Protein 4HNE (pdb70)

InterPro domains:
  IPR000403 Phosphatidylinositol 3-/4-kinase, catalytic domain [PF00454] (134-428)
  IPR000403 Phosphatidylinositol 3-/4-kinase, catalytic domain [PS50290] (124-453)
  IPR039756 Type II phosphatidylinositol 4-kinase Lsb6/PI4K2 [PTHR12865] (51-479)

Secondary structure (DSSP, 8-state):
-TTSHHHHHHHHHHHHHHHHHHHTHHHHHTT---TT-HHHHHHHHHHHHHHHTT---EE-SSS-TT-EEEE-TTS-EEEEEEEGGGSTT----S--HHHHH---S--S-TT-HHHHHHHHHHHHHHHT---S--EEEEEE--TTS---HHHHHHTTS-EEE---EEE-SPPEEEEEEEP--S-EEHHHHHHHHHHSPPPHHHHHHHHHHHHHHHHHHHHTT-S---SSSEEEEEE---EEEEEE---TT---SS--SSTTSS--GGGGSGGGGSPPPHHHHHHHHHHHTSHHHHHHHHHHHHHHHHTSTT--HHHHHHHHHHHHHHHHHHHHHHHTT--HHHHHHSPP-----/--TT-HHHHHHHHHHHHHHHHHHHHTTS-------TT-HHHHHHHHHHHHHHTTT-PPEESSSS--S-EEEE-TTS-EEEEEEEGGGSTT----HHHHTTTT---S--S-SS-HHHHHHHHHHHHHHHT---S--EEEEEE--TTS---HHHHHHT----PEEEEEEE---S-EEHHHHHHHHHHSPPPHHHHHHHHHHHHHHHHHHHHTT-S---SSSEEEEE----EEEEE----S---SS--SSTTSS--GGGGSGGGGSPPPHHHHHHHHHHHT-HHHHHHHHHHHHHHHTTSTT--HHHHHHHHHHHHHHHHHHHHHHHTT--HHHHHHSPP----

Sequence (694 aa):
PLGSPEFAAQAQALAAQAAAAAHAAQAHRERNEFPEDPEFEAVVRQAELAIERCIFPERIYQGSSGSYFVKDPQGRIIAVFKPKNEEPYGHLNPKWTKWLQKFGRDCLVLNQGYLSEAGASLVDQKLELNIVPRTKVVYLASETFNYSAIDRVKSRGKRLALRFNRIGLPPKVGSFQLFVEGYKDADYWLRRFEAEPLPENTNRQLLLQFERLVVLDYIIRNTDRGNDNWLIKYDCPPVIKVAAIDNGLAFPLKHPDSWRAYPFYWAWLPQAKVPFSQEIKDLILPKISDPNFVKDLEEDLYELFKKDPGFDRGQFHKQIAVMRGQILNLTQALKDNKSPLHLVQMPPVIVETGPLGSPEFAAQAQALAAQAAAAAHAAQAHRERNEFPEDPEFEAVVRQAELAIERCIFPERIYQGSSGSYFVKDPQGRIIAVFKPKNEEPYGHLNPKWTKWLQKFGRDCLVLNQGYLSEAGASLVDQKLELNIVPRTKVVYLASETFNYSAIDRVKSRGLPPKVGSFQLFVEGYKDADYWLRRFEAEPLPENTNRQLLLQFERLVVLDYIIRNTDRGNDNWLIKYDCPVIKVAAIDNGLAFPLKHPDSWRAYPFYWAWLPQAKVPFSQEIKDLILPKISDPNFVKDLEEDLYELFKKDPGFDRGQFHKQIAVMRGQILNLTQALKDNKSPLHLVQMPPVIVE

Organism: Homo sapiens (NCBI:txid9606)

Nearest PDB structures (foldseek):
  4hnd-assembly1_A  TM=1.002E+00  e=2.133E-64  Homo sapiens
  4hne-assembly1_B  TM=9.159E-01  e=1.475E-56  Homo sapiens
  4hnd-assembly1_B  TM=9.157E-01  e=4.788E-56  Homo sapiens
  4wtv-assembly2_B  TM=8.702E-01  e=4.959E-37  Homo sapiens
  4wtv-assembly1_A  TM=8.556E-01  e=1.291E-37  Homo sapiens

B-factor: mean 73.03, std 30.73, range [35.67, 232.45]

Structure (mmCIF, N/CA/C/O backbone):
data_4HNE
#
_entry.id   4HNE
#
_cell.length_a   191.824
_cell.length_b   191.824
_cell.length_c   157.543
_cell.angle_alpha   90.00
_cell.angle_beta   90.00
_cell.angle_gamma   90.00
#
_symmetry.space_group_name_H-M   'I 4 2 2'
#
loop_
_entity.id
_entity.type
_entity.pdbx_description
1 polymer 'Phosphatidylinositol 4-kinase type 2-alpha'
2 non-polymer "ADENOSINE-5'-DIPHOSPHATE"
3 water water
#
loop_
_atom_site.group_PDB
_atom_site.id
_atom_site.type_symbol
_atom_site.label_atom_id
_atom_site.label_alt_id
_atom_site.label_comp_id
_atom_site.label_asym_id
_atom_site.label_entity_id
_atom_site.label_seq_id
_atom_site.pdbx_PDB_ins_code
_atom_site.Cartn_x
_atom_site.Cartn_y
_atom_site.Cartn_z
_atom_site.occupancy
_atom_site.B_iso_or_equiv
_atom_site.auth_seq_id
_atom_site.auth_comp_id
_atom_site.auth_asym_id
_atom_site.auth_atom_id
_atom_site.pdbx_PDB_model_num
ATOM 1 N N . PRO A 1 2 ? -89.331 100.436 49.423 1.00 114.59 71 PRO A N 1
ATOM 2 C CA . PRO A 1 2 ? -89.404 101.528 48.466 1.00 111.22 71 PRO A CA 1
ATOM 3 C C . PRO A 1 2 ? -89.895 101.055 47.086 1.00 111.80 71 PRO A C 1
ATOM 4 O O . PRO A 1 2 ? -89.302 101.397 46.063 1.00 113.18 71 PRO A O 1
ATOM 8 N N . LEU A 1 3 ? -90.986 100.290 47.072 1.00 113.05 72 LEU A N 1
ATOM 9 C CA . LEU A 1 3 ? -91.516 99.655 45.851 1.00 110.31 72 LEU A CA 1
ATOM 10 C C . LEU A 1 3 ? -92.113 100.641 44.827 1.00 104.36 72 LEU A C 1
ATOM 11 O O . LEU A 1 3 ? -92.216 100.323 43.640 1.00 103.48 72 LEU A O 1
ATOM 16 N N . GLY A 1 4 ? -92.515 101.821 45.299 1.00 101.31 73 GLY A N 1
ATOM 17 C CA . GLY A 1 4 ? -93.023 102.903 44.450 1.00 97.05 73 GLY A CA 1
ATOM 18 C C . GLY A 1 4 ? -92.591 104.273 44.953 1.00 96.19 73 GLY A C 1
ATOM 19 O O . GLY A 1 4 ? -93.297 105.265 44.762 1.00 95.45 73 GLY A O 1
ATOM 20 N N . SER A 1 5 ? -91.415 104.316 45.582 1.00 96.92 74 SER A N 1
ATOM 21 C CA . SER A 1 5 ? -90.880 105.510 46.244 1.00 100.70 74 SER A CA 1
ATOM 22 C C . SER A 1 5 ? -90.011 106.388 45.320 1.00 104.32 74 SER A C 1
ATOM 23 O O . SER A 1 5 ? -89.669 105.970 44.210 1.00 102.71 74 SER A O 1
ATOM 26 N N . PRO A 1 6 ? -89.653 107.611 45.773 1.00 109.52 75 PRO A N 1
ATOM 27 C CA . PRO A 1 6 ? -88.650 108.375 45.025 1.00 112.91 75 PRO A CA 1
ATOM 28 C C . PRO A 1 6 ? -87.247 107.772 45.157 1.00 112.66 75 PRO A C 1
ATOM 29 O O . PRO A 1 6 ? -86.458 107.844 44.208 1.00 113.47 75 PRO A O 1
ATOM 33 N N . GLU A 1 7 ? -86.945 107.191 46.314 1.00 111.70 76 GLU A N 1
ATOM 34 C CA . GLU A 1 7 ? -85.643 106.574 46.539 1.00 111.07 76 GLU A CA 1
ATOM 35 C C . GLU A 1 7 ? -85.374 105.489 45.502 1.00 104.70 76 GLU A C 1
ATOM 36 O O . GLU A 1 7 ? -84.281 105.406 44.942 1.00 101.67 76 GLU A O 1
ATOM 42 N N . PHE A 1 8 ? -86.382 104.660 45.253 1.00 100.08 77 PHE A N 1
ATOM 43 C CA . PHE A 1 8 ? -86.279 103.585 44.270 1.00 97.40 77 PHE A CA 1
ATOM 44 C C . PHE A 1 8 ? -86.261 104.086 42.822 1.00 94.89 77 PHE A C 1
ATOM 45 O O . PHE A 1 8 ? -85.521 103.557 41.996 1.00 92.21 77 PHE A O 1
ATOM 53 N N . ALA A 1 9 ? -87.090 105.084 42.517 1.00 95.60 78 ALA A N 1
ATOM 54 C CA . ALA A 1 9 ? -87.111 105.708 41.189 1.00 96.01 78 ALA A CA 1
ATOM 55 C C . ALA A 1 9 ? -85.725 106.219 40.785 1.00 98.86 78 ALA A C 1
ATOM 56 O O . ALA A 1 9 ? -85.338 106.133 39.614 1.00 98.44 78 ALA A O 1
ATOM 58 N N . ALA A 1 10 ? -84.991 106.742 41.767 1.00 102.40 79 ALA A N 1
ATOM 59 C CA . ALA A 1 10 ? -83.620 107.204 41.569 1.00 105.67 79 ALA A CA 1
ATOM 60 C C . ALA A 1 10 ? -82.639 106.034 41.483 1.00 103.64 79 ALA A C 1
ATOM 61 O O . ALA A 1 10 ? -81.646 106.106 40.753 1.00 103.41 79 ALA A O 1
ATOM 63 N N . GLN A 1 11 ? -82.922 104.964 42.229 1.00 102.17 80 GLN A N 1
ATOM 64 C CA . GLN A 1 11 ? -82.146 103.719 42.149 1.00 102.42 80 GLN A CA 1
ATOM 65 C C . GLN A 1 11 ? -82.266 103.059 40.771 1.00 102.36 80 GLN A C 1
ATOM 66 O O . GLN A 1 11 ? -81.288 102.513 40.249 1.00 102.83 80 GLN A O 1
ATOM 72 N N . ALA A 1 12 ? -83.473 103.119 40.203 1.00 102.53 81 ALA A N 1
ATOM 73 C CA . ALA A 1 12 ? -83.780 102.570 38.880 1.00 99.04 81 ALA A CA 1
ATOM 74 C C . ALA A 1 12 ? -83.120 103.347 37.733 1.00 102.46 81 ALA A C 1
ATOM 75 O O . ALA A 1 12 ? -82.790 102.758 36.701 1.00 106.34 81 ALA A O 1
ATOM 77 N N . GLN A 1 13 ? -82.945 104.659 37.912 1.00 104.17 82 GLN A N 1
ATOM 78 C CA . GLN A 1 13 ? -82.243 105.504 36.935 1.00 102.29 82 GLN A CA 1
ATOM 79 C C . GLN A 1 13 ? -80.742 105.351 37.085 1.00 98.14 82 GLN A C 1
ATOM 80 O O . GLN A 1 13 ? -79.997 105.502 36.120 1.00 95.34 82 GLN A O 1
ATOM 86 N N . ALA A 1 14 ? -80.311 105.053 38.310 1.00 97.91 83 ALA A N 1
ATOM 87 C CA . ALA A 1 14 ? -78.917 104.735 38.603 1.00 98.35 83 ALA A CA 1
ATOM 88 C C . ALA A 1 14 ? -78.484 103.486 37.850 1.00 94.26 83 ALA A C 1
ATOM 89 O O . ALA A 1 14 ? -77.342 103.395 37.401 1.00 96.63 83 ALA A O 1
ATOM 91 N N . LEU A 1 15 ? -79.399 102.526 37.721 1.00 89.48 84 LEU A N 1
ATOM 92 C CA . LEU A 1 15 ? -79.142 101.325 36.936 1.00 85.70 84 LEU A CA 1
ATOM 93 C C . LEU A 1 15 ? -79.308 101.574 35.432 1.00 83.08 84 LEU A C 1
ATOM 94 O O . LEU A 1 15 ? -78.523 101.062 34.640 1.00 82.88 84 LEU A O 1
ATOM 99 N N . ALA A 1 16 ? -80.311 102.368 35.052 1.00 83.20 85 ALA A N 1
ATOM 100 C CA . ALA A 1 16 ? -80.633 102.635 33.637 1.00 85.73 85 ALA A CA 1
ATOM 101 C C . ALA A 1 16 ? -79.535 103.362 32.859 1.00 87.95 85 ALA A C 1
ATOM 102 O O . ALA A 1 16 ? -79.338 103.100 31.670 1.00 89.21 85 ALA A O 1
ATOM 104 N N . ALA A 1 17 ? -78.848 104.284 33.533 1.00 90.36 86 ALA A N 1
ATOM 105 C CA . ALA A 1 17 ? -77.744 105.044 32.941 1.00 94.30 86 ALA A CA 1
ATOM 106 C C . ALA A 1 17 ? -76.426 104.257 32.916 1.00 94.08 86 ALA A C 1
ATOM 107 O O . ALA A 1 17 ? -75.637 104.400 31.975 1.00 94.39 86 ALA A O 1
ATOM 109 N N . GLN A 1 18 ? -76.188 103.439 33.945 1.00 91.35 87 GLN A N 1
ATOM 110 C CA . GLN A 1 18 ? -74.991 102.596 33.991 1.00 91.29 87 GLN A CA 1
ATOM 111 C C . GLN A 1 18 ? -75.111 101.385 33.042 1.00 89.43 87 GLN A C 1
ATOM 112 O O . GLN A 1 18 ? -74.108 100.872 32.544 1.00 88.22 87 GLN A O 1
ATOM 118 N N . ALA A 1 19 ? -76.345 100.954 32.789 1.00 88.04 88 ALA A N 1
ATOM 119 C CA . ALA A 1 19 ? -76.620 99.889 31.834 1.00 86.69 88 ALA A CA 1
ATOM 120 C C . ALA A 1 19 ? -76.512 100.392 30.391 1.00 90.90 88 ALA A C 1
ATOM 121 O O . ALA A 1 19 ? -76.182 99.623 29.479 1.00 95.36 88 ALA A O 1
ATOM 123 N N . ALA A 1 20 ? -76.804 101.677 30.192 1.00 92.12 89 ALA A N 1
ATOM 124 C CA . ALA A 1 20 ? -76.689 102.314 28.879 1.00 94.29 89 ALA A CA 1
ATOM 125 C C . ALA A 1 20 ? -75.233 102.678 28.560 1.00 94.84 89 ALA A C 1
ATOM 126 O O . ALA A 1 20 ? -74.820 102.636 27.394 1.00 96.35 89 ALA A O 1
ATOM 128 N N . ALA A 1 21 ? -74.470 103.038 29.598 1.00 91.75 90 ALA A N 1
ATOM 129 C CA . ALA A 1 21 ? -73.021 103.246 29.485 1.00 88.92 90 ALA A CA 1
ATOM 130 C C . ALA A 1 21 ? -72.315 101.919 29.179 1.00 85.74 90 ALA A C 1
ATOM 131 O O . ALA A 1 21 ? -71.474 101.848 28.276 1.00 84.74 90 ALA A O 1
ATOM 133 N N . ALA A 1 22 ? -72.672 100.872 29.924 1.00 81.42 91 ALA A N 1
ATOM 134 C CA . ALA A 1 22 ? -72.144 99.532 29.679 1.00 78.88 91 ALA A CA 1
ATOM 135 C C . ALA A 1 22 ? -72.266 99.130 28.199 1.00 80.59 91 ALA A C 1
ATOM 136 O O . ALA A 1 22 ? -71.295 98.650 27.611 1.00 81.63 91 ALA A O 1
ATOM 138 N N . ALA A 1 23 ? -73.444 99.360 27.606 1.00 81.29 92 ALA A N 1
ATOM 139 C CA . ALA A 1 23 ? -73.730 99.007 26.205 1.00 81.86 92 ALA A CA 1
ATOM 140 C C . ALA A 1 23 ? -73.000 99.884 25.173 1.00 85.25 92 ALA A C 1
ATOM 141 O O . ALA A 1 23 ? -72.707 99.435 24.064 1.00 86.59 92 ALA A O 1
ATOM 143 N N . HIS A 1 24 ? -72.719 101.132 25.541 1.00 87.41 93 HIS A N 1
ATOM 144 C CA . HIS A 1 24 ? -71.924 102.042 24.711 1.00 90.86 93 HIS A CA 1
ATOM 145 C C . HIS A 1 24 ? -70.488 101.569 24.668 1.00 88.11 93 HIS A C 1
ATOM 146 O O . HIS A 1 24 ? -69.849 101.592 23.615 1.00 90.23 93 HIS A O 1
ATOM 153 N N . ALA A 1 25 ? -69.985 101.105 25.815 1.00 84.38 94 ALA A N 1
ATOM 154 C CA . ALA A 1 25 ? -68.576 100.728 25.981 1.00 82.03 94 ALA A CA 1
ATOM 155 C C . ALA A 1 25 ? -68.299 99.229 25.780 1.00 81.58 94 ALA A C 1
ATOM 156 O O . ALA A 1 25 ? -67.266 98.715 26.229 1.00 81.71 94 ALA A O 1
ATOM 158 N N . ALA A 1 26 ? -69.212 98.541 25.095 1.00 81.64 95 ALA A N 1
ATOM 159 C CA . ALA A 1 26 ? -69.099 97.099 24.877 1.00 79.59 95 ALA A CA 1
ATOM 160 C C . ALA A 1 26 ? -68.113 96.752 23.754 1.00 80.10 95 ALA A C 1
ATOM 161 O O . ALA A 1 26 ? -67.369 95.771 23.854 1.00 78.33 95 ALA A O 1
ATOM 163 N N . GLN A 1 27 ? -68.108 97.568 22.700 1.00 81.85 96 GLN A N 1
ATOM 164 C CA . GLN A 1 27 ? -67.190 97.391 21.576 1.00 83.58 96 GLN A CA 1
ATOM 165 C C . GLN A 1 27 ? -65.738 97.715 21.945 1.00 82.84 96 GLN A C 1
ATOM 166 O O . GLN A 1 27 ? -64.827 96.970 21.587 1.00 82.99 96 GLN A O 1
ATOM 172 N N . ALA A 1 28 ? -65.525 98.822 22.654 1.00 83.20 97 ALA A N 1
ATOM 173 C CA . ALA A 1 28 ? -64.183 99.203 23.089 1.00 82.48 97 ALA A CA 1
ATOM 174 C C . ALA A 1 28 ? -63.614 98.218 24.115 1.00 82.95 97 ALA A C 1
ATOM 175 O O . ALA A 1 28 ? -62.409 97.956 24.118 1.00 86.33 97 ALA A O 1
ATOM 177 N N . HIS A 1 29 ? -64.480 97.672 24.971 1.00 83.52 98 HIS A N 1
ATOM 178 C CA . HIS A 1 29 ? -64.073 96.672 25.961 1.00 83.61 98 HIS A CA 1
ATOM 179 C C . HIS A 1 29 ? -63.540 95.435 25.302 1.00 84.13 98 HIS A C 1
ATOM 180 O O . HIS A 1 29 ? -62.505 94.915 25.715 1.00 87.12 98 HIS A O 1
ATOM 187 N N . ARG A 1 30 ? -64.247 94.954 24.278 1.00 82.93 99 ARG A N 1
ATOM 188 C CA . ARG A 1 30 ? -63.828 93.780 23.506 1.00 82.64 99 ARG A CA 1
ATOM 189 C C . ARG A 1 30 ? -62.514 94.029 22.790 1.00 80.48 99 ARG A C 1
ATOM 190 O O . ARG A 1 30 ? -61.595 93.217 22.876 1.00 83.79 99 ARG A O 1
ATOM 198 N N . GLU A 1 31 ? -62.433 95.161 22.096 1.00 70.65 100 GLU A N 1
ATOM 199 C CA . GLU A 1 31 ? -61.281 95.490 21.259 1.00 70.45 100 GLU A CA 1
ATOM 200 C C . GLU A 1 31 ? -60.014 95.714 22.066 1.00 70.18 100 GLU A C 1
ATOM 201 O O . GLU A 1 31 ? -58.946 95.959 21.500 1.00 70.74 100 GLU A O 1
ATOM 207 N N . ARG A 1 32 ? -60.143 95.620 23.388 1.00 70.19 101 ARG A N 1
ATOM 208 C CA . ARG A 1 32 ? -59.020 95.765 24.308 1.00 68.79 101 ARG A CA 1
ATOM 209 C C . ARG A 1 32 ? -58.231 94.446 24.460 1.00 65.96 101 ARG A C 1
ATOM 210 O O . ARG A 1 32 ? -57.146 94.432 25.042 1.00 67.11 101 ARG A O 1
ATOM 218 N N . ASN A 1 33 ? -58.782 93.352 23.927 1.00 61.57 102 ASN A N 1
ATOM 219 C CA . ASN A 1 33 ? -58.098 92.057 23.841 1.00 58.32 102 ASN A CA 1
ATOM 220 C C . ASN A 1 33 ? -57.498 91.614 25.169 1.00 59.81 102 ASN A C 1
ATOM 221 O O . ASN A 1 33 ? -56.280 91.510 25.299 1.00 61.33 102 ASN A O 1
ATOM 226 N N . GLU A 1 34 ? -58.350 91.354 26.155 1.00 61.19 103 GLU A N 1
ATOM 227 C CA . GLU A 1 34 ? -57.886 90.970 27.488 1.00 62.37 103 GLU A CA 1
ATOM 228 C C . GLU A 1 34 ? -58.067 89.478 27.740 1.00 61.41 103 GLU A C 1
ATOM 229 O O . GLU A 1 34 ? -59.121 88.921 27.449 1.00 61.38 103 GLU A O 1
ATOM 235 N N . PHE A 1 35 ? -57.042 88.832 28.285 1.00 61.36 104 PHE A N 1
ATOM 236 C CA . PHE A 1 35 ? -57.108 87.396 28.547 1.00 62.47 104 PHE A CA 1
ATOM 237 C C . PHE A 1 35 ? -56.536 87.048 29.923 1.00 66.65 104 PHE A C 1
ATOM 238 O O . PHE A 1 35 ? -55.469 86.424 30.019 1.00 67.28 104 PHE A O 1
ATOM 246 N N . PRO A 1 36 ? -57.254 87.437 31.000 1.00 68.58 105 PRO A N 1
ATOM 247 C CA . PRO A 1 36 ? -56.830 87.121 32.364 1.00 70.42 105 PRO A CA 1
ATOM 248 C C . PRO A 1 36 ? -56.428 85.647 32.530 1.00 72.21 105 PRO A C 1
ATOM 249 O O . PRO A 1 36 ? -55.478 85.352 33.262 1.00 75.08 105 PRO A O 1
ATOM 253 N N . GLU A 1 37 ? -57.135 84.750 31.837 1.00 71.54 106 GLU A N 1
ATOM 254 C CA . GLU A 1 37 ? -56.866 83.306 31.876 1.00 72.19 106 GLU A CA 1
ATOM 255 C C . GLU A 1 37 ? -55.564 82.871 31.197 1.00 71.64 106 GLU A C 1
ATOM 256 O O . GLU A 1 37 ? -54.959 81.880 31.606 1.00 72.88 106 GLU A O 1
ATOM 262 N N . ASP A 1 38 ? -55.131 83.594 30.169 1.00 69.97 107 ASP A N 1
ATOM 263 C CA . ASP A 1 38 ? -53.898 83.230 29.472 1.00 68.68 107 ASP A CA 1
ATOM 264 C C . ASP A 1 38 ? -52.975 84.429 29.270 1.00 69.29 107 ASP A C 1
ATOM 265 O O . ASP A 1 38 ? -52.843 84.923 28.146 1.00 67.69 107 ASP A O 1
ATOM 270 N N . PRO A 1 39 ? -52.313 84.893 30.354 1.00 72.08 108 PRO A N 1
ATOM 271 C CA . PRO A 1 39 ? -51.465 86.093 30.268 1.00 71.73 108 PRO A CA 1
ATOM 272 C C . PRO A 1 39 ? -50.396 85.972 29.184 1.00 71.59 108 PRO A C 1
ATOM 273 O O . PRO A 1 39 ? -49.992 86.975 28.598 1.00 72.07 108 PRO A O 1
ATOM 277 N N . GLU A 1 40 ? -49.974 84.742 28.906 1.00 72.30 109 GLU A N 1
ATOM 278 C CA . GLU A 1 40 ? -48.928 84.488 27.933 1.00 71.55 109 GLU A CA 1
ATOM 279 C C . GLU A 1 40 ? -49.388 84.817 26.515 1.00 67.75 109 GLU A C 1
ATOM 280 O O . GLU A 1 40 ? -48.637 85.412 25.745 1.00 67.28 109 GLU A O 1
ATOM 286 N N . PHE A 1 41 ? -50.620 84.426 26.190 1.00 64.60 110 PHE A N 1
ATOM 287 C CA . PHE A 1 41 ? -51.254 84.746 24.909 1.00 60.74 110 PHE A CA 1
ATOM 288 C C . PHE A 1 41 ? -51.454 86.259 24.762 1.00 62.50 110 PHE A C 1
ATOM 289 O O . PHE A 1 41 ? -51.187 86.819 23.689 1.00 62.85 110 PHE A O 1
ATOM 297 N N . GLU A 1 42 ? -51.910 86.911 25.836 1.00 61.63 111 GLU A N 1
ATOM 298 C CA . GLU A 1 42 ? -52.155 88.353 25.822 1.00 61.61 111 GLU A CA 1
ATOM 299 C C . GLU A 1 42 ? -50.902 89.123 25.459 1.00 61.77 111 GLU A C 1
ATOM 300 O O . GLU A 1 42 ? -50.967 90.088 24.695 1.00 61.21 111 GLU A O 1
ATOM 306 N N . ALA A 1 43 ? -49.767 88.687 26.011 1.00 62.94 112 ALA A N 1
ATOM 307 C CA . ALA A 1 43 ? -48.467 89.323 25.765 1.00 61.46 112 ALA A CA 1
ATOM 308 C C . ALA A 1 43 ? -48.127 89.297 24.279 1.00 60.49 112 ALA A C 1
ATOM 309 O O . ALA A 1 43 ? -47.700 90.310 23.716 1.00 61.57 112 ALA A O 1
ATOM 311 N N . VAL A 1 44 ? -48.349 88.146 23.644 1.00 58.44 113 VAL A N 1
ATOM 312 C CA . VAL A 1 44 ? -48.127 88.010 22.210 1.00 56.63 113 VAL A CA 1
ATOM 313 C C . VAL A 1 44 ? -48.949 89.031 21.432 1.00 57.57 113 VAL A C 1
ATOM 314 O O . VAL A 1 44 ? -48.438 89.671 20.516 1.00 58.14 113 VAL A O 1
ATOM 318 N N . VAL A 1 45 ? -50.217 89.178 21.811 1.00 58.00 114 VAL A N 1
ATOM 319 C CA . VAL A 1 45 ? -51.114 90.144 21.186 1.00 57.81 114 VAL A CA 1
ATOM 320 C C . VAL A 1 45 ? -50.581 91.569 21.296 1.00 58.51 114 VAL A C 1
ATOM 321 O O . VAL A 1 45 ? -50.651 92.331 20.333 1.00 59.76 114 VAL A O 1
ATOM 325 N N . ARG A 1 46 ? -50.038 91.925 22.456 1.00 59.76 115 ARG A N 1
ATOM 326 C CA . ARG A 1 46 ? -49.467 93.266 22.649 1.00 61.14 115 ARG A CA 1
ATOM 327 C C . ARG A 1 46 ? -48.252 93.473 21.741 1.00 60.75 115 ARG A C 1
ATOM 328 O O . ARG A 1 46 ? -48.094 94.527 21.135 1.00 63.03 115 ARG A O 1
ATOM 336 N N . GLN A 1 47 ? -47.404 92.460 21.641 1.00 59.86 116 GLN A N 1
ATOM 337 C CA . GLN A 1 47 ? -46.300 92.491 20.698 1.00 62.21 116 GLN A CA 1
ATOM 338 C C . GLN A 1 47 ? -46.802 92.768 19.279 1.00 62.37 116 GLN A C 1
ATOM 339 O O . GLN A 1 47 ? -46.165 93.494 18.519 1.00 64.10 116 GLN A O 1
ATOM 345 N N . ALA A 1 48 ? -47.948 92.178 18.936 1.00 61.45 117 ALA A N 1
ATOM 346 C CA . ALA A 1 48 ? -48.567 92.341 17.625 1.00 59.35 117 ALA A CA 1
ATOM 347 C C . ALA A 1 48 ? -49.083 93.766 17.443 1.00 61.87 117 ALA A C 1
ATOM 348 O O . ALA A 1 48 ? -48.963 94.356 16.361 1.00 61.17 117 ALA A O 1
ATOM 350 N N . GLU A 1 49 ? -49.657 94.313 18.512 1.00 63.85 118 GLU A N 1
ATOM 351 C CA . GLU A 1 49 ? -50.181 95.668 18.499 1.00 65.20 118 GLU A CA 1
ATOM 352 C C . GLU A 1 49 ? -49.037 96.670 18.406 1.00 65.52 118 GLU A C 1
ATOM 353 O O . GLU A 1 49 ? -49.114 97.656 17.667 1.00 66.33 118 GLU A O 1
ATOM 359 N N . LEU A 1 50 ? -47.970 96.389 19.144 1.00 65.59 119 LEU A N 1
ATOM 360 C CA . LEU A 1 50 ? -46.798 97.238 19.167 1.00 68.43 119 LEU A CA 1
ATOM 361 C C . LEU A 1 50 ? -46.178 97.330 17.774 1.00 68.00 119 LEU A C 1
ATOM 362 O O . LEU A 1 50 ? -45.988 98.426 17.244 1.00 69.12 119 LEU A O 1
ATOM 367 N N . ALA A 1 51 ? -45.887 96.172 17.186 1.00 67.55 120 ALA A N 1
ATOM 368 C CA . ALA A 1 51 ? -45.339 96.072 15.829 1.00 67.22 120 ALA A CA 1
ATOM 369 C C . ALA A 1 51 ? -46.116 96.906 14.804 1.00 66.21 120 ALA A C 1
ATOM 370 O O . ALA A 1 51 ? -45.520 97.504 13.907 1.00 65.89 120 ALA A O 1
ATOM 372 N N . ILE A 1 52 ? -47.439 96.937 14.955 1.00 65.17 121 ILE A N 1
ATOM 373 C CA . ILE A 1 52 ? -48.325 97.650 14.044 1.00 65.29 121 ILE A CA 1
ATOM 374 C C . ILE A 1 52 ? -48.172 99.162 14.230 1.00 69.14 121 ILE A C 1
ATOM 375 O O . ILE A 1 52 ? -48.109 99.900 13.241 1.00 69.75 121 ILE A O 1
ATOM 380 N N . GLU A 1 53 ? -48.090 99.613 15.486 1.00 72.80 122 GLU A N 1
ATOM 381 C CA . GLU A 1 53 ? -47.804 101.028 15.792 1.00 75.37 122 GLU A CA 1
ATOM 382 C C . GLU A 1 53 ? -46.456 101.445 15.212 1.00 73.62 122 GLU A C 1
ATOM 383 O O . GLU A 1 53 ? -46.316 102.544 14.692 1.00 74.06 122 GLU A O 1
ATOM 389 N N . ARG A 1 54 ? -45.468 100.562 15.311 1.00 71.73 123 ARG A N 1
ATOM 390 C CA . ARG A 1 54 ? -44.154 100.810 14.733 1.00 72.41 123 ARG A CA 1
ATOM 391 C C . ARG A 1 54 ? -44.108 100.520 13.234 1.00 73.58 123 ARG A C 1
ATOM 392 O O . ARG A 1 54 ? -43.027 100.453 12.646 1.00 75.45 123 ARG A O 1
ATOM 400 N N . CYS A 1 55 ? -45.280 100.324 12.632 1.00 73.10 124 CYS A N 1
ATOM 401 C CA . CYS A 1 55 ? -45.413 100.134 11.184 1.00 73.64 124 CYS A CA 1
ATOM 402 C C . CYS A 1 55 ? -44.787 98.853 10.610 1.00 74.75 124 CYS A C 1
ATOM 403 O O . CYS A 1 55 ? -44.558 98.770 9.403 1.00 76.74 124 CYS A O 1
ATOM 406 N N . ILE A 1 56 ? -44.513 97.865 11.466 1.00 75.64 125 ILE A N 1
ATOM 407 C CA . ILE A 1 56 ? -44.230 96.498 10.998 1.00 74.49 125 ILE A CA 1
ATOM 408 C C . ILE A 1 56 ? -45.555 95.738 10.954 1.00 72.78 125 ILE A C 1
ATOM 409 O O . ILE A 1 56 ? -46.047 95.252 11.978 1.00 72.30 125 ILE A O 1
ATOM 414 N N . PHE A 1 57 ? -46.126 95.657 9.756 1.00 72.43 126 PHE A N 1
ATOM 415 C CA . PHE A 1 57 ? -47.472 95.128 9.564 1.00 72.13 126 PHE A CA 1
ATOM 416 C C . PHE A 1 57 ? -47.522 93.619 9.305 1.00 70.72 126 PHE A C 1
ATOM 417 O O . PHE A 1 57 ? -46.537 93.033 8.839 1.00 72.13 126 PHE A O 1
ATOM 425 N N . PRO A 1 58 ? -48.669 92.985 9.623 1.00 67.48 127 PRO A N 1
ATOM 426 C CA . PRO A 1 58 ? -48.946 91.629 9.172 1.00 65.10 127 PRO A CA 1
ATOM 427 C C . PRO A 1 58 ? -48.976 91.592 7.655 1.00 65.81 127 PRO A C 1
ATOM 428 O O . PRO A 1 58 ? -49.475 92.531 7.035 1.00 63.83 127 PRO A O 1
ATOM 432 N N . GLU A 1 59 ? -48.529 90.497 7.063 1.00 67.03 128 GLU A N 1
ATOM 433 C CA . GLU A 1 59 ? -48.516 90.377 5.623 1.00 69.77 128 GLU A CA 1
ATOM 434 C C . GLU A 1 59 ? -49.250 89.168 5.109 1.00 68.88 128 GLU A C 1
ATOM 435 O O . GLU A 1 59 ? -49.242 88.134 5.718 1.00 67.39 128 GLU A O 1
ATOM 441 N N . ARG A 1 60 ? -49.882 89.309 3.962 1.00 68.47 129 ARG A N 1
ATOM 442 C CA . ARG A 1 60 ? -50.750 88.284 3.462 1.00 70.98 129 ARG A CA 1
ATOM 443 C C . ARG A 1 60 ? -49.941 87.052 3.241 1.00 72.25 129 ARG A C 1
ATOM 444 O O . ARG A 1 60 ? -48.810 87.117 2.837 1.00 72.28 129 ARG A O 1
ATOM 452 N N . ILE A 1 61 ? -50.537 85.912 3.522 1.00 75.76 130 ILE A N 1
ATOM 453 C CA . ILE A 1 61 ? -49.875 84.667 3.302 1.00 80.27 130 ILE A CA 1
ATOM 454 C C . ILE A 1 61 ? -49.987 84.449 1.839 1.00 87.25 130 ILE A C 1
ATOM 455 O O . ILE A 1 61 ? -51.058 84.472 1.291 1.00 86.89 130 ILE A O 1
ATOM 460 N N . TYR A 1 62 ? -48.854 84.265 1.203 1.00 101.65 131 TYR A N 1
ATOM 461 C CA . TYR A 1 62 ? -48.798 84.370 -0.224 1.00 113.64 131 TYR A CA 1
ATOM 462 C C . TYR A 1 62 ? -49.565 83.346 -1.021 1.00 112.03 131 TYR A C 1
ATOM 463 O O . TYR A 1 62 ? -50.327 83.706 -1.901 1.00 110.66 131 TYR A O 1
ATOM 472 N N . GLN A 1 63 ? -49.414 82.076 -0.699 1.00 110.89 132 GLN A N 1
ATOM 473 C CA . GLN A 1 63 ? -50.045 81.070 -1.530 1.00 114.04 132 GLN A CA 1
ATOM 474 C C . GLN A 1 63 ? -51.248 80.509 -0.817 1.00 110.50 132 GLN A C 1
ATOM 475 O O . GLN A 1 63 ? -51.859 79.545 -1.242 1.00 108.12 132 GLN A O 1
ATOM 481 N N . GLY A 1 64 ? -51.576 81.146 0.287 1.00 108.29 133 GLY A N 1
ATOM 482 C CA . GLY A 1 64 ? -52.731 80.788 1.074 1.00 103.95 133 GLY A CA 1
ATOM 483 C C . GLY A 1 64 ? -53.961 81.452 0.522 1.00 101.61 133 GLY A C 1
ATOM 484 O O . GLY A 1 64 ? -53.920 82.072 -0.519 1.00 101.12 133 GLY A O 1
ATOM 485 N N . SER A 1 65 ? -55.068 81.290 1.219 1.00 98.65 134 SER A N 1
ATOM 486 C CA . SER A 1 65 ? -56.286 81.982 0.890 1.00 95.18 134 SER A CA 1
ATOM 487 C C . SER A 1 65 ? -56.068 83.448 1.176 1.00 95.17 134 SER A C 1
ATOM 488 O O . SER A 1 65 ? -55.184 83.817 1.934 1.00 95.87 134 SER A O 1
ATOM 491 N N . SER A 1 66 ? -56.840 84.284 0.510 1.00 87.41 135 SER A N 1
ATOM 492 C CA . SER A 1 66 ? -56.631 85.728 0.533 1.00 82.43 135 SER A CA 1
ATOM 493 C C . SER A 1 66 ? -56.815 86.399 1.905 1.00 77.85 135 SER A C 1
ATOM 494 O O . SER A 1 66 ? -56.337 87.521 2.101 1.00 80.63 135 SER A O 1
ATOM 497 N N . GLY A 1 67 ? -57.465 85.715 2.852 1.00 69.00 136 GLY A N 1
ATOM 498 C CA . GLY A 1 67 ? -57.843 86.339 4.125 1.00 61.75 136 GLY A CA 1
ATOM 499 C C . GLY A 1 67 ? -57.055 85.997 5.379 1.00 57.96 136 GLY A C 1
ATOM 500 O O . GLY A 1 67 ? -57.588 86.053 6.484 1.00 57.95 136 GLY A O 1
ATOM 501 N N . SER A 1 68 ? -55.786 85.653 5.221 1.00 57.25 137 SER A N 1
ATOM 502 C CA . SER A 1 68 ? -54.950 85.255 6.352 1.00 56.35 137 SER A CA 1
ATOM 503 C C . SER A 1 68 ? -53.589 85.936 6.301 1.00 55.17 137 SER A C 1
ATOM 504 O O . SER A 1 68 ? -53.035 86.144 5.229 1.00 55.66 137 SER A O 1
ATOM 507 N N . TYR A 1 69 ? -53.062 86.291 7.466 1.00 54.33 138 TYR A N 1
ATOM 508 C CA . TYR A 1 69 ? -51.879 87.137 7.544 1.00 53.95 138 TYR A CA 1
ATOM 509 C C . TYR A 1 69 ? -50.873 86.590 8.545 1.00 54.95 138 TYR A C 1
ATOM 510 O O . TYR A 1 69 ? -51.244 85.951 9.537 1.00 54.05 138 TYR A O 1
ATOM 519 N N . PHE A 1 70 ? -49.596 86.833 8.273 1.00 55.49 139 PHE A N 1
ATOM 520 C CA . PHE A 1 70 ? -48.569 86.552 9.244 1.00 55.34 139 PHE A CA 1
ATOM 521 C C . PHE A 1 70 ? -48.384 87.797 10.088 1.00 56.33 139 PHE A C 1
ATOM 522 O O . PHE A 1 70 ? -47.951 88.839 9.597 1.00 58.29 139 PHE A O 1
ATOM 530 N N . VAL A 1 71 ? -48.754 87.684 11.354 1.00 54.86 140 VAL A N 1
ATOM 531 C CA . VAL A 1 71 ? -48.541 88.735 12.315 1.00 55.53 140 VAL A CA 1
ATOM 532 C C . VAL A 1 71 ? -47.090 88.683 12.769 1.00 58.73 140 VAL A C 1
ATOM 533 O O . VAL A 1 71 ? -46.596 87.620 13.144 1.00 59.74 140 VAL A O 1
ATOM 537 N N . LYS A 1 72 ? -46.416 89.833 12.727 1.00 63.10 141 LYS A N 1
ATOM 538 C CA . LYS A 1 72 ? -45.011 89.936 13.124 1.00 65.49 141 LYS A CA 1
ATOM 539 C C . LYS A 1 72 ? -44.878 90.718 14.413 1.00 67.11 141 LYS A C 1
ATOM 540 O O . LYS A 1 72 ? -45.701 91.588 14.687 1.00 69.14 141 LYS A O 1
ATOM 546 N N . ASP A 1 73 ? -43.853 90.398 15.204 1.00 68.58 142 ASP A N 1
ATOM 547 C CA . ASP A 1 73 ? -43.498 91.202 16.377 1.00 71.42 142 ASP A CA 1
ATOM 548 C C . ASP A 1 73 ? -42.710 92.446 15.943 1.00 74.44 142 ASP A C 1
ATOM 549 O O . ASP A 1 73 ? -42.466 92.628 14.744 1.00 73.87 142 ASP A O 1
ATOM 554 N N . PRO A 1 74 ? -42.329 93.321 16.901 1.00 76.86 143 PRO A N 1
ATOM 555 C CA . PRO A 1 74 ? -41.578 94.518 16.499 1.00 77.87 143 PRO A CA 1
ATOM 556 C C . PRO A 1 74 ? -40.189 94.241 15.904 1.00 78.07 143 PRO A C 1
ATOM 557 O O . PRO A 1 74 ? -39.575 95.150 15.354 1.00 79.96 143 PRO A O 1
ATOM 561 N N . GLN A 1 75 ? -39.713 93.002 15.994 1.00 76.66 144 GLN A N 1
ATOM 562 C CA . GLN A 1 75 ? -38.399 92.645 15.456 1.00 77.82 144 GLN A CA 1
ATOM 563 C C . GLN A 1 75 ? -38.472 92.022 14.059 1.00 75.85 144 GLN A C 1
ATOM 564 O O . GLN A 1 75 ? -37.449 91.824 13.406 1.00 74.71 144 GLN A O 1
ATOM 570 N N . GLY A 1 76 ? -39.683 91.719 13.603 1.00 75.16 145 GLY A N 1
ATOM 571 C CA . GLY A 1 76 ? -39.883 91.137 12.279 1.00 73.62 145 GLY A CA 1
ATOM 572 C C . GLY A 1 76 ? -40.091 89.631 12.253 1.00 73.47 145 GLY A C 1
ATOM 573 O O . GLY A 1 76 ? -40.369 89.069 11.192 1.00 74.39 145 GLY A O 1
ATOM 574 N N . ARG A 1 77 ? -39.950 88.971 13.405 1.00 72.85 146 ARG A N 1
ATOM 575 C CA . ARG A 1 77 ? -40.242 87.535 13.514 1.00 73.82 146 ARG A CA 1
ATOM 576 C C . ARG A 1 77 ? -41.752 87.298 13.417 1.00 73.38 146 ARG A C 1
ATOM 577 O O . ARG A 1 77 ? -42.546 88.114 13.907 1.00 75.30 146 ARG A O 1
ATOM 585 N N . ILE A 1 78 ? -42.156 86.194 12.788 1.00 67.23 147 ILE A N 1
ATOM 586 C CA . ILE A 1 78 ? -43.571 85.835 12.758 1.00 60.30 147 ILE A CA 1
ATOM 587 C C . ILE A 1 78 ? -43.985 85.284 14.121 1.00 58.35 147 ILE A C 1
ATOM 588 O O . ILE A 1 78 ? -43.267 84.481 14.715 1.00 58.33 147 ILE A O 1
ATOM 593 N N . ILE A 1 79 ? -45.130 85.741 14.620 1.00 55.97 148 ILE A N 1
ATOM 594 C CA . ILE A 1 79 ? -45.598 85.370 15.962 1.00 54.20 148 ILE A CA 1
ATOM 595 C C . ILE A 1 79 ? -47.027 84.833 15.988 1.00 52.89 148 ILE A C 1
ATOM 596 O O . ILE A 1 79 ? -47.451 84.245 16.989 1.00 53.51 148 ILE A O 1
ATOM 601 N N . ALA A 1 80 ? -47.762 85.023 14.894 1.00 51.38 149 ALA A N 1
ATOM 602 C CA . ALA A 1 80 ? -49.150 84.557 14.816 1.00 50.26 149 ALA A CA 1
ATOM 603 C C . ALA A 1 80 ? -49.714 84.485 13.389 1.00 50.31 149 ALA A C 1
ATOM 604 O O . ALA A 1 80 ? -49.207 85.135 12.466 1.00 50.89 149 ALA A O 1
ATOM 606 N N . VAL A 1 81 ? -50.763 83.686 13.217 1.00 47.91 150 VAL A N 1
ATOM 607 C CA . VAL A 1 81 ? -51.564 83.761 12.017 1.00 47.56 150 VAL A CA 1
ATOM 608 C C . VAL A 1 81 ? -52.907 84.362 12.401 1.00 48.27 150 VAL A C 1
ATOM 609 O O . VAL A 1 81 ? -53.559 83.886 13.338 1.00 49.56 150 VAL A O 1
ATOM 613 N N . PHE A 1 82 ? -53.296 85.418 11.680 1.00 47.97 151 PHE A N 1
ATOM 614 C CA . PHE A 1 82 ? -54.554 86.118 11.902 1.00 46.16 151 PHE A CA 1
ATOM 615 C C . PHE A 1 82 ? -55.447 85.988 10.666 1.00 45.13 151 PHE A C 1
ATOM 616 O O . PHE A 1 82 ? -54.991 86.200 9.545 1.00 44.80 151 PHE A O 1
ATOM 624 N N . LYS A 1 83 ? -56.708 85.612 10.894 1.00 43.88 152 LYS A N 1
ATOM 625 C CA . LYS A 1 83 ? -57.727 85.456 9.852 1.00 43.09 152 LYS A CA 1
ATOM 626 C C . LYS A 1 83 ? -58.991 86.245 10.221 1.00 43.69 152 LYS A C 1
ATOM 627 O O . LYS A 1 83 ? -59.794 85.770 11.035 1.00 43.69 152 LYS A O 1
ATOM 633 N N . PRO A 1 84 ? -59.167 87.456 9.641 1.00 43.96 153 PRO A N 1
ATOM 634 C CA . PRO A 1 84 ? -60.340 88.302 9.883 1.00 43.69 153 PRO A CA 1
ATOM 635 C C . PRO A 1 84 ? -61.631 87.637 9.443 1.00 43.64 153 PRO A C 1
ATOM 636 O O . PRO A 1 84 ? -61.676 87.040 8.367 1.00 45.33 153 PRO A O 1
ATOM 640 N N . LYS A 1 85 ? -62.667 87.749 10.267 1.00 43.30 154 LYS A N 1
ATOM 641 C CA . LYS A 1 85 ? -63.992 87.240 9.938 1.00 43.29 154 LYS A CA 1
ATOM 642 C C . LYS A 1 85 ? -64.460 87.723 8.573 1.00 45.02 154 LYS A C 1
ATOM 643 O O . LYS A 1 85 ? -64.826 86.916 7.722 1.00 45.85 154 LYS A O 1
ATOM 649 N N . ASN A 1 86 ? -64.429 89.037 8.360 1.00 47.15 155 ASN A N 1
ATOM 650 C CA . ASN A 1 86 ? -65.041 89.633 7.168 1.00 48.15 155 ASN A CA 1
ATOM 651 C C . ASN A 1 86 ? -64.281 89.420 5.859 1.00 49.15 155 ASN A C 1
ATOM 652 O O . ASN A 1 86 ? -64.767 89.827 4.794 1.00 50.12 155 ASN A O 1
ATOM 657 N N . GLU A 1 87 ? -63.107 88.785 5.941 1.00 49.17 156 GLU A N 1
ATOM 658 C CA . GLU A 1 87 ? -62.312 88.439 4.753 1.00 50.06 156 GLU A CA 1
ATOM 659 C C . GLU A 1 87 ? -62.437 86.960 4.402 1.00 51.59 156 GLU A C 1
ATOM 660 O O . GLU A 1 87 ? -61.773 86.479 3.483 1.00 54.00 156 GLU A O 1
ATOM 666 N N . GLU A 1 88 ? -63.279 86.241 5.139 1.00 51.87 157 GLU A N 1
ATOM 667 C CA . GLU A 1 88 ? -63.668 84.878 4.774 1.00 53.37 157 GLU A CA 1
ATOM 668 C C . GLU A 1 88 ? -64.503 84.893 3.487 1.00 56.88 157 GLU A C 1
ATOM 669 O O . GLU A 1 88 ? -65.129 85.903 3.170 1.00 57.66 157 GLU A O 1
ATOM 675 N N . PRO A 1 89 ? -64.516 83.774 2.741 1.00 60.76 158 PRO A N 1
ATOM 676 C CA . PRO A 1 89 ? -65.267 83.646 1.497 1.00 64.83 158 PRO A CA 1
ATOM 677 C C . PRO A 1 89 ? -66.657 84.288 1.526 1.00 71.46 158 PRO A C 1
ATOM 678 O O . PRO A 1 89 ? -66.977 85.089 0.640 1.00 77.79 158 PRO A O 1
ATOM 682 N N . TYR A 1 90 ? -67.469 83.950 2.528 1.00 72.71 159 TYR A N 1
ATOM 683 C CA . TYR A 1 90 ? -68.858 84.410 2.566 1.00 76.37 159 TYR A CA 1
ATOM 684 C C . TYR A 1 90 ? -69.042 85.498 3.622 1.00 79.21 159 TYR A C 1
ATOM 685 O O . TYR A 1 90 ? -70.106 85.642 4.236 1.00 74.93 159 TYR A O 1
ATOM 694 N N . GLY A 1 91 ? -67.979 86.286 3.786 1.00 84.73 160 GLY A N 1
ATOM 695 C CA . GLY A 1 91 ? -67.916 87.370 4.764 1.00 91.11 160 GLY A CA 1
ATOM 696 C C . GLY A 1 91 ? -68.736 88.598 4.414 1.00 96.84 160 GLY A C 1
ATOM 697 O O . GLY A 1 91 ? -68.732 89.580 5.156 1.00 99.05 160 GLY A O 1
ATOM 698 N N . HIS A 1 92 ? -69.416 88.549 3.271 1.00 101.16 161 HIS A N 1
ATOM 699 C CA . HIS A 1 92 ? -70.461 89.514 2.934 1.00 108.49 161 HIS A CA 1
ATOM 700 C C . HIS A 1 92 ? -71.802 88.975 3.386 1.00 114.60 161 HIS A C 1
ATOM 701 O O . HIS A 1 92 ? -71.858 88.104 4.260 1.00 115.93 161 HIS A O 1
ATOM 708 N N . LEU A 1 93 ? -72.890 89.474 2.802 1.00 120.36 162 LEU A N 1
ATOM 709 C CA . LEU A 1 93 ? -74.260 89.125 3.227 1.00 129.00 162 LEU A CA 1
ATOM 710 C C . LEU A 1 93 ? -74.455 89.080 4.759 1.00 135.56 162 LEU A C 1
ATOM 711 O O . LEU A 1 93 ? -74.966 88.099 5.316 1.00 132.78 162 LEU A O 1
ATOM 716 N N . ASN A 1 94 ? -74.050 90.168 5.416 1.00 143.55 163 ASN A N 1
ATOM 717 C CA . ASN A 1 94 ? -74.127 90.299 6.874 1.00 147.54 163 ASN A CA 1
ATOM 718 C C . ASN A 1 94 ? -75.555 90.458 7.430 1.00 155.28 163 ASN A C 1
ATOM 719 O O . ASN A 1 94 ? -75.896 89.789 8.414 1.00 156.38 163 ASN A O 1
ATOM 724 N N . PRO A 1 95 ? -76.388 91.344 6.825 1.00 161.39 164 PRO A N 1
ATOM 725 C CA . PRO A 1 95 ? -77.787 91.386 7.268 1.00 162.73 164 PRO A CA 1
ATOM 726 C C . PRO A 1 95 ? -78.422 89.989 7.239 1.00 163.91 164 PRO A C 1
ATOM 727 O O . PRO A 1 95 ? -78.690 89.451 6.160 1.00 167.09 164 PRO A O 1
ATOM 731 N N . LYS A 1 96 ? -78.698 89.470 8.427 1.00 159.72 165 LYS A N 1
ATOM 732 C CA . LYS A 1 96 ? -79.045 88.094 8.477 1.00 157.16 165 LYS A CA 1
ATOM 733 C C . LYS A 1 96 ? -80.155 88.068 7.472 1.00 159.98 165 LYS A C 1
ATOM 734 O O . LYS A 1 96 ? -81.161 88.769 7.576 1.00 155.40 165 LYS A O 1
ATOM 740 N N . TRP A 1 97 ? -79.934 87.216 6.495 1.00 168.45 166 TRP A N 1
ATOM 741 C CA . TRP A 1 97 ? -80.922 86.838 5.491 1.00 174.89 166 TRP A CA 1
ATOM 742 C C . TRP A 1 97 ? -81.330 85.400 5.671 1.00 177.02 166 TRP A C 1
ATOM 743 O O . TRP A 1 97 ? -82.320 84.952 5.089 1.00 179.05 166 TRP A O 1
ATOM 754 N N . THR A 1 98 ? -80.579 84.673 6.500 1.00 179.30 167 THR A N 1
ATOM 755 C CA . THR A 1 98 ? -80.706 83.213 6.645 1.00 180.90 167 THR A CA 1
ATOM 756 C C . THR A 1 98 ? -82.104 82.715 7.039 1.00 181.80 167 THR A C 1
ATOM 757 O O . THR A 1 98 ? -82.531 81.651 6.585 1.00 181.56 167 THR A O 1
ATOM 761 N N . LYS A 1 99 ? -82.800 83.476 7.882 1.00 181.92 168 LYS A N 1
ATOM 762 C CA . LYS A 1 99 ? -84.139 83.095 8.352 1.00 180.87 168 LYS A CA 1
ATOM 763 C C . LYS A 1 99 ? -85.232 83.295 7.296 1.00 187.15 168 LYS A C 1
ATOM 764 O O . LYS A 1 99 ? -86.245 82.592 7.310 1.00 192.66 168 LYS A O 1
ATOM 770 N N . TRP A 1 100 ? -85.019 84.250 6.392 1.00 187.15 169 TRP A N 1
ATOM 771 C CA . TRP A 1 100 ? -85.924 84.503 5.264 1.00 188.46 169 TRP A CA 1
ATOM 772 C C . TRP A 1 100 ? -85.763 83.444 4.201 1.00 189.04 169 TRP A C 1
ATOM 773 O O . TRP A 1 100 ? -86.666 83.212 3.391 1.00 189.04 169 TRP A O 1
ATOM 784 N N . LEU A 1 101 ? -84.606 82.785 4.217 1.00 187.32 170 LEU A N 1
ATOM 785 C CA . LEU A 1 101 ? -84.232 81.765 3.236 1.00 183.38 170 LEU A CA 1
ATOM 786 C C . LEU A 1 101 ? -84.975 80.432 3.412 1.00 180.11 170 LEU A C 1
ATOM 787 O O . LEU A 1 101 ? -85.334 79.785 2.425 1.00 180.93 170 LEU A O 1
ATOM 792 N N . GLN A 1 102 ? -85.198 80.029 4.662 1.00 171.98 171 GLN A N 1
ATOM 793 C CA . GLN A 1 102 ? -85.886 78.768 4.960 1.00 167.07 171 GLN A CA 1
ATOM 794 C C . GLN A 1 102 ? -87.334 78.962 5.414 1.00 163.27 171 GLN A C 1
ATOM 795 O O . GLN A 1 102 ? -88.075 77.990 5.574 1.00 162.54 171 GLN A O 1
ATOM 801 N N . LYS A 1 103 ? -87.729 80.219 5.608 1.00 158.94 172 LYS A N 1
ATOM 802 C CA . LYS A 1 103 ? -89.085 80.561 6.035 1.00 155.37 172 LYS A CA 1
ATOM 803 C C . LYS A 1 103 ? -89.701 81.628 5.131 1.00 154.00 172 LYS A C 1
ATOM 804 O O . LYS A 1 103 ? -89.863 81.422 3.927 1.00 150.16 172 LYS A O 1
ATOM 810 N N . PHE A 1 110 ? -84.027 74.603 2.368 1.00 145.47 179 PHE A N 1
ATOM 811 C CA . PHE A 1 110 ? -82.567 74.663 2.362 1.00 140.75 179 PHE A CA 1
ATOM 812 C C . PHE A 1 110 ? -81.942 73.938 3.552 1.00 132.68 179 PHE A C 1
ATOM 813 O O . PHE A 1 110 ? -82.510 73.946 4.643 1.00 133.35 179 PHE A O 1
ATOM 821 N N . GLY A 1 111 ? -80.779 73.314 3.355 1.00 125.54 180 GLY A N 1
ATOM 822 C CA . GLY A 1 111 ? -80.065 73.268 2.070 1.00 117.76 180 GLY A CA 1
ATOM 823 C C . GLY A 1 111 ? -78.944 72.239 2.092 1.00 111.53 180 GLY A C 1
ATOM 824 O O . GLY A 1 111 ? -78.743 71.552 3.099 1.00 109.54 180 GLY A O 1
ATOM 825 N N . ARG A 1 112 ? -78.205 72.131 0.990 1.00 104.71 181 ARG A N 1
ATOM 826 C CA . ARG A 1 112 ? -77.141 71.124 0.883 1.00 99.29 181 ARG A CA 1
ATOM 827 C C . ARG A 1 112 ? -75.909 71.456 1.745 1.00 96.54 181 ARG A C 1
ATOM 828 O O . ARG A 1 112 ? -75.224 70.554 2.237 1.00 97.28 181 ARG A O 1
ATOM 836 N N . ASP A 1 113 ? -75.650 72.750 1.930 1.00 93.65 182 ASP A N 1
ATOM 837 C CA . ASP A 1 113 ? -74.511 73.245 2.706 1.00 87.21 182 ASP A CA 1
ATOM 838 C C . ASP A 1 113 ? -74.630 72.852 4.183 1.00 81.27 182 ASP A C 1
ATOM 839 O O . ASP A 1 113 ? -75.707 72.949 4.764 1.00 82.76 182 ASP A O 1
ATOM 844 N N . CYS A 1 114 ? -73.530 72.404 4.786 1.00 74.93 183 CYS A N 1
ATOM 845 C CA . CYS A 1 114 ? -73.567 71.890 6.167 1.00 68.84 183 CYS A CA 1
ATOM 846 C C . CYS A 1 114 ? -72.699 72.659 7.184 1.00 62.79 183 CYS A C 1
ATOM 847 O O . CYS A 1 114 ? -72.547 72.242 8.334 1.00 59.78 183 CYS A O 1
ATOM 850 N N . LEU A 1 115 ? -72.149 73.789 6.755 1.00 58.79 184 LEU A N 1
ATOM 851 C CA . LEU A 1 115 ? -71.453 74.709 7.651 1.00 56.40 184 LEU A CA 1
ATOM 852 C C . LEU A 1 115 ? -72.202 76.029 7.750 1.00 56.02 184 LEU A C 1
ATOM 853 O O . LEU A 1 115 ? -72.759 76.493 6.758 1.00 58.21 184 LEU A O 1
ATOM 858 N N . VAL A 1 116 ? -72.196 76.643 8.933 1.00 53.75 185 VAL A N 1
ATOM 859 C CA . VAL A 1 116 ? -72.762 77.978 9.100 1.00 52.27 185 VAL A CA 1
ATOM 860 C C . VAL A 1 116 ? -71.982 78.957 8.229 1.00 53.17 185 VAL A C 1
ATOM 861 O O . VAL A 1 116 ? -70.809 78.727 7.942 1.00 51.91 185 VAL A O 1
ATOM 865 N N . LEU A 1 117 ? -72.625 80.044 7.812 1.00 56.78 186 LEU A N 1
ATOM 866 C CA . LEU A 1 117 ? -72.089 80.869 6.723 1.00 60.17 186 LEU A CA 1
ATOM 867 C C . LEU A 1 117 ? -70.751 81.579 6.971 1.00 59.93 186 LEU A C 1
ATOM 868 O O . LEU A 1 117 ? -69.830 81.498 6.139 1.00 60.83 186 LEU A O 1
ATOM 873 N N . ASN A 1 118 ? -70.643 82.285 8.092 1.00 56.23 187 ASN A N 1
ATOM 874 C CA . ASN A 1 118 ? -69.507 83.177 8.287 1.00 53.02 187 ASN A CA 1
ATOM 875 C C . ASN A 1 118 ? -68.990 83.067 9.721 1.00 51.92 187 ASN A C 1
ATOM 876 O O . ASN A 1 118 ? -69.073 84.019 10.507 1.00 52.75 187 ASN A O 1
ATOM 881 N N . GLN A 1 119 ? -68.496 81.882 10.076 1.00 47.98 188 GLN A N 1
ATOM 882 C CA . GLN A 1 119 ? -67.995 81.653 11.432 1.00 45.28 188 GLN A CA 1
ATOM 883 C C . GLN A 1 119 ? -66.680 80.849 11.432 1.00 44.31 188 GLN A C 1
ATOM 884 O O . GLN A 1 119 ? -66.397 80.080 12.363 1.00 42.94 188 GLN A O 1
ATOM 890 N N . GLY A 1 120 ? -65.875 81.058 10.385 1.00 42.58 189 GLY A N 1
ATOM 891 C CA . GLY A 1 120 ? -64.596 80.385 10.241 1.00 41.73 189 GLY A CA 1
ATOM 892 C C . GLY A 1 120 ? -63.717 80.632 11.449 1.00 41.84 189 GLY A C 1
ATOM 893 O O . GLY A 1 120 ? -63.217 79.681 12.079 1.00 41.96 189 GLY A O 1
ATOM 894 N N . TYR A 1 121 ? -63.545 81.907 11.785 1.00 40.45 190 TYR A N 1
ATOM 895 C CA . TYR A 1 121 ? -62.730 82.274 12.922 1.00 40.37 190 TYR A CA 1
ATOM 896 C C . TYR A 1 121 ? -63.256 81.602 14.189 1.00 40.53 190 TYR A C 1
ATOM 897 O O . TYR A 1 121 ? -62.470 81.170 15.036 1.00 40.66 190 TYR A O 1
ATOM 906 N N . LEU A 1 122 ? -64.572 81.466 14.311 1.00 40.99 191 LEU A N 1
ATOM 907 C CA . LEU A 1 122 ? -65.115 80.757 15.468 1.00 42.31 191 LEU A CA 1
ATOM 908 C C . LEU A 1 122 ? -64.758 79.264 15.495 1.00 43.37 191 LEU A C 1
ATOM 909 O O . L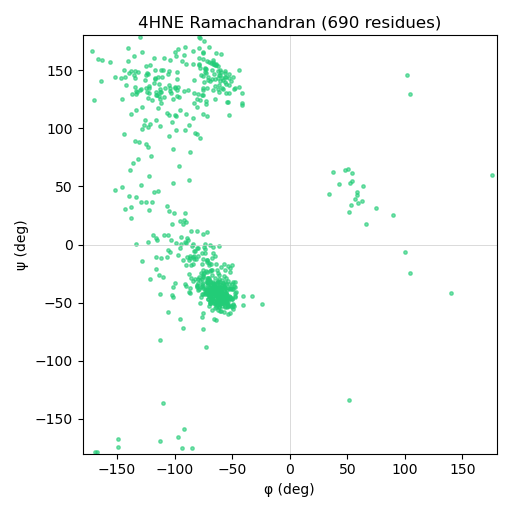EU A 1 122 ? -64.436 78.745 16.563 1.00 44.43 191 LEU A O 1
ATOM 914 N N . SER A 1 123 ? -64.785 78.593 14.332 1.00 41.97 192 SER A N 1
ATOM 915 C CA . SER A 1 123 ? -64.375 77.192 14.203 1.00 40.64 192 SER A CA 1
ATOM 916 C C . SER A 1 123 ? -62.924 77.068 14.618 1.00 41.52 192 SER A C 1
ATOM 917 O O . SER A 1 123 ? -62.516 76.153 15.355 1.00 40.92 192 SER A O 1
ATOM 920 N N . GLU A 1 124 ? -62.149 78.010 14.110 1.00 42.74 193 GLU A N 1
ATOM 921 C CA . GLU A 1 124 ? -60.734 78.080 14.346 1.00 43.99 193 GLU A CA 1
ATOM 922 C C . GLU A 1 124 ? -60.475 78.217 15.854 1.00 44.31 193 GLU A C 1
ATOM 923 O O . GLU A 1 124 ? -59.618 77.518 16.409 1.00 43.22 193 GLU A O 1
ATOM 929 N N . ALA A 1 125 ? -61.238 79.096 16.513 1.00 43.93 194 ALA A N 1
ATOM 930 C CA . ALA A 1 125 ? -61.096 79.314 17.958 1.00 44.13 194 ALA A CA 1
ATOM 931 C C . ALA A 1 125 ? -61.671 78.164 18.772 1.00 44.34 194 ALA A C 1
ATOM 932 O O . ALA A 1 125 ? -61.076 77.768 19.780 1.00 46.74 194 ALA A O 1
ATOM 934 N N . GLY A 1 126 ? -62.816 77.634 18.331 1.00 42.21 195 GLY A N 1
ATOM 935 C CA . GLY A 1 126 ? -63.434 76.444 18.933 1.00 41.30 195 GLY A CA 1
ATOM 936 C C . GLY A 1 126 ? -62.532 75.215 18.960 1.00 41.26 195 GLY A C 1
ATOM 937 O O . GLY A 1 126 ? -62.466 74.503 19.966 1.00 41.47 195 GLY A O 1
ATOM 938 N N . ALA A 1 127 ? -61.839 74.954 17.854 1.00 40.47 196 ALA A N 1
ATOM 939 C CA . ALA A 1 127 ? -60.853 73.879 17.824 1.00 41.16 196 ALA A CA 1
ATOM 940 C C . ALA A 1 127 ? -59.889 73.967 19.025 1.00 41.39 196 ALA A C 1
ATOM 941 O O . ALA A 1 127 ? -59.762 73.021 19.801 1.00 42.07 196 ALA A O 1
ATOM 943 N N . SER A 1 128 ? -59.247 75.122 19.180 1.00 41.27 197 SER A N 1
ATOM 944 C CA . SER A 1 128 ? -58.303 75.372 20.261 1.00 41.06 197 SER A CA 1
ATOM 945 C C . SER A 1 128 ? -58.964 75.158 21.620 1.00 43.06 197 SER A C 1
ATOM 946 O O . SER A 1 128 ? -58.359 74.600 22.538 1.00 44.04 197 SER A O 1
ATOM 949 N N . LEU A 1 129 ? -60.214 75.606 21.733 1.00 43.20 198 LEU A N 1
ATOM 950 C CA . LEU A 1 129 ? -60.981 75.451 22.952 1.00 43.36 198 LEU A CA 1
ATOM 951 C C . LEU A 1 129 ? -61.154 73.968 23.278 1.00 44.40 198 LEU A C 1
ATOM 952 O O . LEU A 1 129 ? -60.808 73.547 24.379 1.00 46.86 198 LEU A O 1
ATOM 957 N N . VAL A 1 130 ? -61.670 73.187 22.325 1.00 43.44 199 VAL A N 1
ATOM 958 C CA . VAL A 1 130 ? -61.824 71.735 22.492 1.00 44.16 199 VAL A CA 1
ATOM 959 C C . VAL A 1 130 ? -60.484 71.085 22.880 1.00 45.56 199 VAL A C 1
ATOM 960 O O . VAL A 1 130 ? -60.433 70.260 23.804 1.00 45.29 199 VAL A O 1
ATOM 964 N N . ASP A 1 131 ? -59.42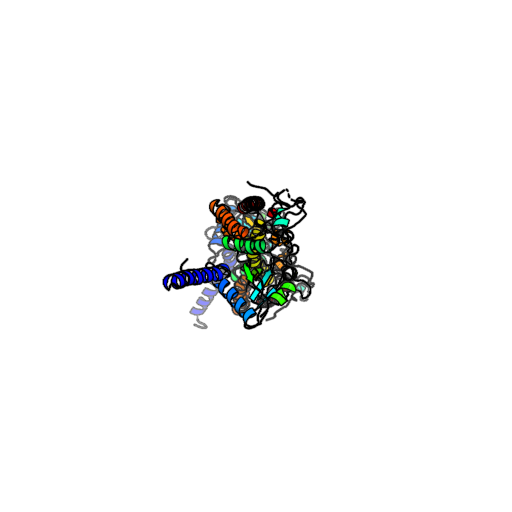2 71.471 22.167 1.00 46.01 200 ASP A N 1
ATOM 965 C CA . ASP A 1 131 ? -58.062 71.026 22.431 1.00 47.83 200 ASP A CA 1
ATOM 966 C C . ASP A 1 131 ? -57.685 71.195 23.899 1.00 50.46 200 ASP A C 1
ATOM 967 O O . ASP A 1 131 ? -57.250 70.238 24.534 1.00 49.86 200 ASP A O 1
ATOM 972 N N . GLN A 1 132 ? -57.846 72.411 24.429 1.00 54.08 201 GLN A N 1
ATOM 973 C CA . GLN A 1 132 ? -57.460 72.721 25.814 1.00 57.79 201 GLN A CA 1
ATOM 974 C C . GLN A 1 132 ? -58.216 71.871 26.822 1.00 55.50 201 GLN A C 1
ATOM 975 O O . GLN A 1 132 ? -57.618 71.277 27.713 1.00 56.42 201 GLN A O 1
ATOM 981 N N . LYS A 1 133 ? -59.531 71.819 26.668 1.00 52.59 202 LYS A N 1
ATOM 982 C CA . LYS A 1 133 ? -60.394 71.090 27.567 1.00 52.98 202 LYS A CA 1
ATOM 983 C C . LYS A 1 133 ? -60.048 69.599 27.563 1.00 53.22 202 LYS A C 1
ATOM 984 O O . LYS A 1 133 ? -60.077 68.948 28.598 1.00 55.42 202 LYS A O 1
ATOM 990 N N . LEU A 1 134 ? -59.704 69.069 26.392 1.00 53.32 203 LEU A N 1
ATOM 991 C CA . LEU A 1 134 ? -59.302 67.663 26.236 1.00 52.16 203 LEU A CA 1
ATOM 992 C C . LEU A 1 134 ? -57.840 67.373 26.590 1.00 52.49 203 LEU A C 1
ATOM 993 O O . LEU A 1 134 ? -57.449 66.207 26.712 1.00 51.39 203 LEU A O 1
ATOM 998 N N . GLU A 1 135 ? -57.048 68.438 26.734 1.00 52.35 204 GLU A N 1
ATOM 999 C CA . GLU A 1 135 ? -55.620 68.364 27.049 1.00 52.27 204 GLU A CA 1
ATOM 1000 C C . GLU A 1 135 ? -54.769 67.664 25.982 1.00 51.45 204 GLU A C 1
ATOM 1001 O O . GLU A 1 135 ? -53.807 66.964 26.300 1.00 52.48 204 GLU A O 1
ATOM 1007 N N . LEU A 1 136 ? -55.112 67.882 24.716 1.00 49.85 205 LEU A N 1
ATOM 1008 C CA . LEU A 1 136 ? -54.376 67.296 23.602 1.00 47.86 205 LEU A CA 1
ATOM 1009 C C . LEU A 1 136 ? -53.095 68.071 23.272 1.00 48.07 205 LEU A C 1
ATOM 1010 O O . LEU A 1 136 ? -52.084 67.479 22.897 1.00 48.56 205 LEU A O 1
ATOM 1015 N N . ASN A 1 137 ? -53.141 69.393 23.409 1.00 47.95 206 ASN A N 1
ATOM 1016 C CA . ASN A 1 137 ? -51.996 70.248 23.096 1.00 48.49 206 ASN A CA 1
ATOM 1017 C C . ASN A 1 137 ? -51.422 70.000 21.715 1.00 47.03 206 ASN A C 1
ATOM 1018 O O . ASN A 1 137 ? -50.221 69.753 21.583 1.00 47.86 206 ASN A O 1
ATOM 1023 N N . ILE A 1 138 ? -52.280 70.042 20.695 1.00 45.41 207 ILE A N 1
ATOM 1024 C CA . ILE A 1 138 ? -51.817 69.948 19.307 1.00 45.27 207 ILE A CA 1
ATOM 1025 C C . ILE A 1 138 ? -52.222 71.165 18.477 1.00 44.75 207 ILE A C 1
ATOM 1026 O O . ILE A 1 138 ? -51.534 71.523 17.537 1.00 46.03 207 ILE A O 1
ATOM 1031 N N . VAL A 1 139 ? -53.339 71.792 18.823 1.00 44.15 208 VAL A N 1
ATOM 1032 C CA . VAL A 1 139 ? -53.726 73.050 18.209 1.00 43.32 208 VAL A CA 1
ATOM 1033 C C . VAL A 1 139 ? -52.985 74.169 18.927 1.00 44.50 208 VAL A C 1
ATOM 1034 O O . VAL A 1 139 ? -53.108 74.305 20.150 1.00 44.83 208 VAL A O 1
ATOM 1038 N N . PRO A 1 140 ? -52.190 74.962 18.185 1.00 44.87 209 PRO A N 1
ATOM 1039 C CA . PRO A 1 140 ? -51.542 76.116 18.814 1.00 46.65 209 PRO A CA 1
ATOM 1040 C C . PRO A 1 140 ? -52.604 77.084 19.330 1.00 48.05 209 PRO A C 1
ATOM 1041 O O . PRO A 1 140 ? -53.528 77.408 18.582 1.00 47.32 209 PRO A O 1
ATOM 1045 N N . ARG A 1 141 ? -52.478 77.525 20.588 1.00 50.20 210 ARG A N 1
ATOM 1046 C CA . ARG A 1 141 ? -53.468 78.411 21.205 1.00 50.08 210 ARG A CA 1
ATOM 1047 C C . ARG A 1 141 ? -53.926 79.466 20.217 1.00 48.86 210 ARG A C 1
ATOM 1048 O O . ARG A 1 141 ? -53.117 80.219 19.664 1.00 47.59 210 ARG A O 1
ATOM 1056 N N . THR A 1 142 ? -55.230 79.449 19.953 1.00 46.96 211 THR A N 1
ATOM 1057 C CA . THR A 1 142 ? -55.867 80.396 19.056 1.00 45.95 211 THR A CA 1
ATOM 1058 C C . THR A 1 142 ? -57.143 80.916 19.709 1.00 45.50 211 THR A C 1
ATOM 1059 O O . THR A 1 142 ? -57.893 80.154 20.304 1.00 46.63 211 THR A O 1
ATOM 1063 N N . LYS A 1 143 ? -57.348 82.230 19.630 1.00 44.82 212 LYS A N 1
ATOM 1064 C CA . LYS A 1 143 ? -58.492 82.896 20.246 1.00 43.23 212 LYS A CA 1
ATOM 1065 C C . LYS A 1 143 ? -59.062 84.002 19.351 1.00 43.56 212 LYS A C 1
ATOM 1066 O O . LYS A 1 143 ? -58.444 84.387 18.347 1.00 45.18 212 LYS A O 1
ATOM 1072 N N . VAL A 1 144 ? -60.238 84.509 19.725 1.00 41.93 213 VAL A N 1
ATOM 1073 C CA . VAL A 1 144 ? -60.881 85.596 19.000 1.00 40.98 213 VAL A CA 1
ATOM 1074 C C . VAL A 1 144 ? -60.259 86.927 19.417 1.00 41.95 213 VAL A C 1
ATOM 1075 O O . VAL A 1 144 ? -60.326 87.311 20.577 1.00 43.28 213 VAL A O 1
ATOM 1079 N N . VAL A 1 145 ? -59.652 87.621 18.458 1.00 42.48 214 VAL A N 1
ATOM 1080 C CA . VAL A 1 145 ? -58.914 88.855 18.720 1.00 43.14 214 VAL A CA 1
ATOM 1081 C C . VAL A 1 145 ? -59.330 89.956 17.738 1.00 44.17 214 VAL A C 1
ATOM 1082 O O . VAL A 1 145 ? -59.704 89.653 16.606 1.00 44.81 214 VAL A O 1
ATOM 1086 N N . TYR A 1 146 ? -59.283 91.216 18.183 1.00 45.59 215 TYR A N 1
ATOM 1087 C CA . TYR A 1 146 ? -59.460 92.384 17.307 1.00 46.60 215 TYR A CA 1
ATOM 1088 C C . TYR A 1 146 ? -58.117 92.990 16.933 1.00 47.95 215 TYR A C 1
ATOM 1089 O O . TYR A 1 146 ? -57.239 93.148 17.782 1.00 49.44 215 TYR A O 1
ATOM 1098 N N . LEU A 1 147 ? -57.943 93.306 15.656 1.00 48.66 216 LEU A N 1
ATOM 1099 C CA . LEU A 1 147 ? -56.728 93.981 15.195 1.00 50.59 216 LEU A CA 1
ATOM 1100 C C . LEU A 1 147 ? -57.041 94.920 14.048 1.00 52.11 216 LEU A C 1
ATOM 1101 O O . LEU A 1 147 ? -57.886 94.616 13.198 1.00 50.92 216 LEU A O 1
ATOM 1106 N N . ALA A 1 148 ? -56.345 96.054 14.027 1.00 53.62 217 ALA A N 1
ATOM 1107 C CA . ALA A 1 148 ? -56.434 96.999 12.927 1.00 54.25 217 ALA A CA 1
ATOM 1108 C C . ALA A 1 148 ? -55.065 97.1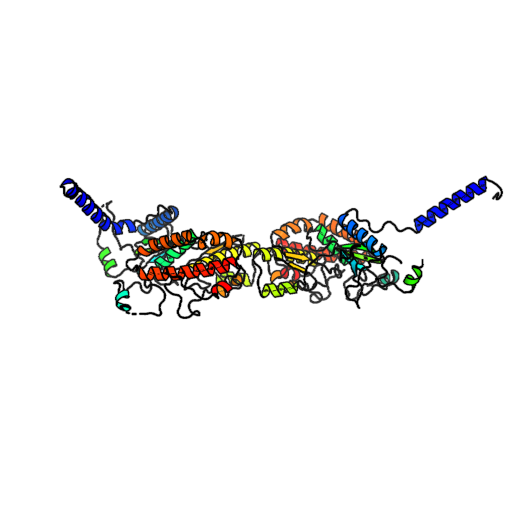16 12.297 1.00 55.51 217 ALA A C 1
ATOM 1109 O O . ALA A 1 148 ? -54.064 97.138 13.006 1.00 57.56 217 ALA A O 1
ATOM 1111 N N . SER A 1 149 ? -55.025 97.165 10.966 1.00 56.67 218 SER A N 1
ATOM 1112 C CA . SER A 1 149 ? -53.774 97.289 10.208 1.00 57.23 218 SER A CA 1
ATOM 1113 C C . SER A 1 149 ? -54.012 97.706 8.756 1.00 59.49 218 SER A C 1
ATOM 1114 O O . SER A 1 149 ? -54.955 97.235 8.116 1.00 58.64 218 SER A O 1
ATOM 1117 N N . GLU A 1 150 ? -53.134 98.575 8.253 1.00 62.37 219 GLU A N 1
ATOM 1118 C CA . GLU A 1 150 ? -53.125 99.024 6.858 1.00 63.88 219 GLU A CA 1
ATOM 1119 C C . GLU A 1 150 ? -53.219 97.894 5.843 1.00 62.30 219 GLU A C 1
ATOM 1120 O O . GLU A 1 150 ? -53.851 98.044 4.797 1.00 61.01 219 GLU A O 1
ATOM 1126 N N . THR A 1 151 ? -52.589 96.764 6.152 1.00 60.54 220 THR A N 1
ATOM 1127 C CA . THR A 1 151 ? -52.475 95.660 5.198 1.00 58.38 220 THR A CA 1
ATOM 1128 C C . THR A 1 151 ? -53.684 94.729 5.138 1.00 56.27 220 THR A C 1
ATOM 1129 O O . THR A 1 151 ? -53.779 93.912 4.220 1.00 57.21 220 THR A O 1
ATOM 1133 N N . PHE A 1 152 ? -54.597 94.836 6.103 1.00 53.33 221 PHE A N 1
ATOM 1134 C CA . PHE A 1 152 ? -55.861 94.109 6.018 1.00 50.83 221 PHE A CA 1
ATOM 1135 C C . PHE A 1 152 ? -56.722 94.715 4.920 1.00 51.33 221 PHE A C 1
ATOM 1136 O O . PHE A 1 152 ? -56.552 95.888 4.574 1.00 53.63 221 PHE A O 1
ATOM 1144 N N . ASN A 1 153 ? -57.654 93.922 4.395 1.00 50.24 222 ASN A N 1
ATOM 1145 C CA . ASN A 1 153 ? -58.539 94.343 3.315 1.00 51.24 222 ASN A CA 1
ATOM 1146 C C . ASN A 1 153 ? -59.708 95.176 3.816 1.00 52.49 222 ASN A C 1
ATOM 1147 O O . ASN A 1 153 ? -60.727 94.629 4.214 1.00 52.52 222 ASN A O 1
ATOM 1152 N N . TYR A 1 154 ? -59.570 96.497 3.785 1.00 55.21 223 TYR A N 1
ATOM 1153 C CA . TYR A 1 154 ? -60.673 97.383 4.167 1.00 58.22 223 TYR A CA 1
ATOM 1154 C C . TYR A 1 154 ? -61.420 97.856 2.926 1.00 62.09 223 TYR A C 1
ATOM 1155 O O . TYR A 1 154 ? -60.956 97.640 1.806 1.00 67.20 223 TYR A O 1
ATOM 1164 N N . SER A 1 155 ? -62.588 98.462 3.125 1.00 64.52 224 SER A N 1
ATOM 1165 C CA . SER A 1 155 ? -63.379 98.994 2.021 1.00 67.35 224 SER A CA 1
ATOM 1166 C C . SER A 1 155 ? -62.883 100.395 1.668 1.00 72.00 224 SER A C 1
ATOM 1167 O O . SER A 1 155 ? -62.138 101.000 2.440 1.00 74.85 224 SER A O 1
ATOM 1170 N N . ALA A 1 156 ? -63.294 100.917 0.513 1.00 74.75 225 ALA A N 1
ATOM 1171 C CA . ALA A 1 156 ? -62.890 102.264 0.113 1.00 74.13 225 ALA A CA 1
ATOM 1172 C C . ALA A 1 156 ? -63.229 103.281 1.197 1.00 76.14 225 ALA A C 1
ATOM 1173 O O . ALA A 1 156 ? -62.368 104.075 1.590 1.00 80.09 225 ALA A O 1
ATOM 1175 N N . ILE A 1 157 ? -64.465 103.240 1.698 1.00 75.98 226 ILE A N 1
ATOM 1176 C CA . ILE A 1 157 ? -64.914 104.208 2.716 1.00 77.45 226 ILE A CA 1
ATOM 1177 C C . ILE A 1 157 ? -64.128 104.171 4.016 1.00 75.16 226 ILE A C 1
ATOM 1178 O O . ILE A 1 157 ? -63.793 105.219 4.569 1.00 74.29 226 ILE A O 1
ATOM 1183 N N . ASP A 1 158 ? -63.848 102.969 4.508 1.00 71.91 227 ASP A N 1
ATOM 1184 C CA . ASP A 1 158 ? -63.075 102.837 5.725 1.00 71.21 227 ASP A CA 1
ATOM 1185 C C . ASP A 1 158 ? -61.719 103.507 5.537 1.00 70.89 227 ASP A C 1
ATOM 1186 O O . ASP A 1 158 ? -61.278 104.276 6.396 1.00 70.31 227 ASP A O 1
ATOM 1191 N N . ARG A 1 159 ? -61.081 103.237 4.398 1.00 70.94 228 ARG A N 1
ATOM 1192 C CA . ARG A 1 159 ? -59.756 103.789 4.110 1.00 72.97 228 ARG A CA 1
ATOM 1193 C C . ARG A 1 159 ? -59.772 105.313 4.030 1.00 75.92 228 ARG A C 1
ATOM 1194 O O . ARG A 1 159 ? -58.874 105.961 4.566 1.00 78.70 228 ARG A O 1
ATOM 1202 N N . VAL A 1 160 ? -60.783 105.888 3.382 1.00 75.53 229 VAL A N 1
ATOM 1203 C CA . VAL A 1 160 ? -60.875 107.345 3.338 1.00 79.49 229 VAL A CA 1
ATOM 1204 C C . VAL A 1 160 ? -61.238 107.937 4.710 1.00 81.12 229 VAL A C 1
ATOM 1205 O O . VAL A 1 160 ? -60.512 108.791 5.220 1.00 81.79 229 VAL A O 1
ATOM 1209 N N . LYS A 1 161 ? -62.324 107.449 5.312 1.00 82.75 230 LYS A N 1
ATOM 1210 C CA . LYS A 1 161 ? -62.797 107.909 6.628 1.00 83.00 230 LYS A CA 1
ATOM 1211 C C . LYS A 1 161 ? -61.701 107.916 7.697 1.00 83.08 230 LYS A C 1
ATOM 1212 O O . LYS A 1 161 ? -61.841 108.568 8.731 1.00 87.98 230 LYS A O 1
ATOM 1218 N N . SER A 1 162 ? -60.614 107.196 7.441 1.00 80.52 231 SER A N 1
ATOM 1219 C CA . SER A 1 162 ? -59.544 107.062 8.417 1.00 80.98 231 SER A CA 1
ATOM 1220 C C . SER A 1 162 ? -58.367 108.003 8.167 1.00 80.76 231 SER A C 1
ATOM 1221 O O . SER A 1 162 ? -57.380 107.959 8.902 1.00 79.45 231 SER A O 1
ATOM 1224 N N . ARG A 1 163 ? -58.462 108.841 7.134 1.00 83.51 232 ARG A N 1
ATOM 1225 C CA . ARG A 1 163 ? -57.415 109.837 6.861 1.00 85.42 232 ARG A CA 1
ATOM 1226 C C . ARG A 1 163 ? -57.412 110.915 7.946 1.00 85.24 232 ARG A C 1
ATOM 1227 O O . ARG A 1 163 ? -56.367 111.213 8.527 1.00 88.33 232 ARG A O 1
ATOM 1235 N N . GLY A 1 164 ? -58.586 111.481 8.225 1.00 80.20 233 GLY A N 1
ATOM 1236 C CA . GLY A 1 164 ? -58.714 112.536 9.220 1.00 77.97 233 GLY A CA 1
ATOM 1237 C C . GLY A 1 164 ? -58.291 112.076 10.595 1.00 75.29 233 GLY A C 1
ATOM 1238 O O . GLY A 1 164 ? -58.419 110.902 10.919 1.00 77.44 233 GLY A O 1
ATOM 1239 N N . LYS A 1 165 ? -57.780 113.004 11.394 1.00 74.38 234 LYS A N 1
ATOM 1240 C CA . LYS A 1 165 ? -57.351 112.715 12.751 1.00 73.62 234 LYS A CA 1
ATOM 1241 C C . LYS A 1 165 ? -58.567 112.506 13.648 1.00 74.68 234 LYS A C 1
ATOM 1242 O O . LYS A 1 165 ? -59.411 113.390 13.753 1.00 77.55 234 LYS A O 1
ATOM 1248 N N . ARG A 1 166 ? -58.666 111.332 14.270 1.00 76.59 235 ARG A N 1
ATOM 1249 C CA . ARG A 1 166 ? -59.752 111.020 15.216 1.00 78.83 235 ARG A CA 1
ATOM 1250 C C . ARG A 1 166 ? -59.204 110.628 16.587 1.00 76.87 235 ARG A C 1
ATOM 1251 O O . ARG A 1 166 ? -58.272 109.833 16.683 1.00 75.36 235 ARG A O 1
ATOM 1259 N N . LEU A 1 167 ? -59.796 111.178 17.641 1.00 76.85 236 LEU A N 1
ATOM 1260 C CA . LEU A 1 167 ? -59.440 110.829 19.015 1.00 79.14 236 LEU A CA 1
ATOM 1261 C C . LEU A 1 167 ? -60.627 110.203 19.744 1.00 83.39 236 LEU A C 1
ATOM 1262 O O . LEU A 1 167 ? -61.779 110.518 19.435 1.00 89.43 236 LEU A O 1
ATOM 1267 N N . ALA A 1 168 ? -60.354 109.312 20.698 1.00 84.41 237 ALA A N 1
ATOM 1268 C CA . ALA A 1 168 ? -61.404 108.770 21.571 1.00 86.50 237 ALA A CA 1
ATOM 1269 C C . ALA A 1 168 ? -61.152 109.144 23.033 1.00 91.01 237 ALA A C 1
ATOM 1270 O O . ALA A 1 168 ? -60.004 109.174 23.480 1.00 93.47 237 ALA A O 1
ATOM 1272 N N . LEU A 1 169 ? -62.224 109.420 23.773 1.00 94.23 238 LEU A N 1
ATOM 1273 C CA . LEU A 1 169 ? -62.106 109.891 25.152 1.00 97.79 238 LEU A CA 1
ATOM 1274 C C . LEU A 1 169 ? -62.658 108.898 26.170 1.00 95.76 238 LEU A C 1
ATOM 1275 O O . LEU A 1 169 ? -62.271 107.727 26.178 1.00 93.18 238 LEU A O 1
ATOM 1280 N N . ARG A 1 178 ? -56.071 108.743 28.544 1.00 123.67 247 ARG A N 1
ATOM 1281 C CA . ARG A 1 178 ? -57.216 108.158 27.837 1.00 119.45 247 ARG A CA 1
ATOM 1282 C C . ARG A 1 178 ? -57.710 108.999 26.638 1.00 118.03 247 ARG A C 1
ATOM 1283 O O . ARG A 1 178 ? -58.917 109.076 26.376 1.00 115.50 247 ARG A O 1
ATOM 1291 N N . PHE A 1 179 ? -56.765 109.635 25.935 1.00 115.39 248 PHE A N 1
ATOM 1292 C CA . PHE A 1 179 ? -56.990 110.167 24.582 1.00 109.96 248 PHE A CA 1
ATOM 1293 C C . PHE A 1 179 ? -56.377 109.223 23.534 1.00 105.36 248 PHE A C 1
ATOM 1294 O O . PHE A 1 179 ? -55.253 109.451 23.067 1.00 102.60 248 PHE A O 1
ATOM 1302 N N . ASN A 1 180 ? -57.114 108.164 23.183 1.00 98.87 249 ASN A N 1
ATOM 1303 C CA . ASN A 1 180 ? -56.703 107.211 22.144 1.00 94.40 249 ASN A CA 1
ATOM 1304 C C . ASN A 1 180 ? -56.871 107.744 20.721 1.00 90.02 249 ASN A C 1
ATOM 1305 O O . ASN A 1 180 ? -57.917 108.299 20.375 1.00 88.51 249 ASN A O 1
ATOM 1310 N N . ARG A 1 181 ? -55.833 107.560 19.908 1.00 85.93 250 ARG A N 1
ATOM 1311 C CA . ARG A 1 181 ? -55.887 107.807 18.470 1.00 82.64 250 ARG A CA 1
ATOM 1312 C C . ARG A 1 181 ? -56.718 106.700 17.808 1.00 78.80 250 ARG A C 1
ATOM 1313 O O . ARG A 1 181 ? -56.739 105.566 18.284 1.00 80.70 250 ARG A O 1
ATOM 1321 N N . ILE A 1 182 ? -57.428 107.027 16.734 1.00 74.14 251 ILE A N 1
ATOM 1322 C CA . ILE A 1 182 ? -58.180 106.014 16.006 1.00 70.37 251 ILE A CA 1
ATOM 1323 C C . ILE A 1 182 ? -57.732 105.996 14.558 1.00 69.02 251 ILE A C 1
ATOM 1324 O O . ILE A 1 182 ? -57.726 107.033 13.888 1.00 72.59 251 ILE A O 1
ATOM 1329 N N . GLY A 1 183 ? -57.354 104.813 14.090 1.00 64.06 252 GLY A N 1
ATOM 1330 C CA . GLY A 1 183 ? -57.086 104.599 12.682 1.00 62.18 252 GLY A CA 1
ATOM 1331 C C . GLY A 1 183 ? -58.166 103.729 12.079 1.00 59.75 252 GLY A C 1
ATOM 1332 O O . GLY A 1 183 ? -59.353 103.909 12.359 1.00 60.73 252 GLY A O 1
ATOM 1333 N N . LEU A 1 184 ? -57.754 102.770 11.259 1.00 57.24 253 LEU A N 1
ATOM 1334 C CA . LEU A 1 184 ? -58.687 101.840 10.638 1.00 55.06 253 LEU A CA 1
ATOM 1335 C C . LEU A 1 184 ? -59.432 101.064 11.726 1.00 55.37 253 LEU A C 1
ATOM 1336 O O . LEU A 1 184 ? -58.859 100.804 12.795 1.00 56.30 253 LEU A O 1
ATOM 1341 N N . PRO A 1 185 ? -60.719 100.722 11.485 1.00 54.80 254 PRO A N 1
ATOM 1342 C CA . PRO A 1 185 ? -61.454 99.939 12.489 1.00 53.33 254 PRO A CA 1
ATOM 1343 C C . PRO A 1 185 ? -60.799 98.582 12.753 1.00 51.87 254 PRO A C 1
ATOM 1344 O O . PRO A 1 185 ? -60.303 97.950 11.816 1.00 51.49 254 PRO A O 1
ATOM 1348 N N . PRO A 1 186 ? -60.776 98.145 14.027 1.00 51.54 255 PRO A N 1
ATOM 1349 C CA . PRO A 1 186 ? -60.237 96.825 14.354 1.00 49.57 255 PRO A CA 1
ATOM 1350 C C . PRO A 1 186 ? -61.093 95.741 13.726 1.00 48.54 255 PRO A C 1
ATOM 1351 O O . PRO A 1 186 ? -62.299 95.891 13.635 1.00 49.70 255 PRO A O 1
ATOM 1355 N N . LYS A 1 187 ? -60.465 94.674 13.257 1.00 48.54 256 LYS A N 1
ATOM 1356 C CA . LYS A 1 187 ? -61.196 93.537 12.715 1.00 46.57 256 LYS A CA 1
ATOM 1357 C C . LYS A 1 187 ? -61.179 92.399 13.723 1.00 45.90 256 LYS A C 1
ATOM 1358 O O . LYS A 1 187 ? -60.123 92.050 14.277 1.00 44.68 256 LYS A O 1
ATOM 1364 N N . VAL A 1 188 ? -62.355 91.833 13.963 1.00 44.68 257 VAL A N 1
ATOM 1365 C CA . VAL A 1 188 ? -62.442 90.591 14.694 1.00 43.60 257 VAL A CA 1
ATOM 1366 C C . VAL A 1 188 ? -61.906 89.483 13.789 1.00 43.41 257 VAL A C 1
ATOM 1367 O O . VAL A 1 188 ? -62.126 89.490 12.581 1.00 43.35 257 VAL A O 1
ATOM 1371 N N . GLY A 1 189 ? -61.178 88.549 14.380 1.00 43.94 258 GLY A N 1
ATOM 1372 C CA . GLY A 1 189 ? -60.620 87.431 13.642 1.00 43.86 258 GLY A CA 1
ATOM 1373 C C . GLY A 1 189 ? -60.072 86.419 14.626 1.00 45.29 258 GLY A C 1
ATOM 1374 O O . GLY A 1 189 ? -60.174 86.606 15.847 1.00 45.04 258 GLY A O 1
ATOM 1375 N N . SER A 1 190 ? -59.501 85.340 14.100 1.00 44.33 259 SER A N 1
ATOM 1376 C CA . SER A 1 190 ? -58.869 84.356 14.940 1.00 44.96 259 SER A CA 1
ATOM 1377 C C . SER A 1 190 ? -57.381 84.654 14.920 1.00 46.30 259 SER A C 1
ATOM 1378 O O . SER A 1 190 ? -56.834 85.034 13.880 1.00 46.89 259 SER A O 1
ATOM 1381 N N . PHE A 1 191 ? -56.734 84.473 16.069 1.00 46.10 260 PHE A N 1
ATOM 1382 C CA . PHE A 1 191 ? -55.324 84.813 16.256 1.00 46.69 260 PHE A CA 1
ATOM 1383 C C . PHE A 1 191 ? -54.604 83.577 16.805 1.00 47.63 260 PHE A C 1
ATOM 1384 O O . PHE A 1 191 ? -54.716 83.254 17.997 1.00 48.49 260 PHE A O 1
ATOM 1392 N N . GLN A 1 192 ? -53.874 82.886 15.934 1.00 47.39 261 GLN A N 1
ATOM 1393 C CA . GLN A 1 192 ? -53.224 81.633 16.294 1.00 48.28 261 GLN A CA 1
ATOM 1394 C C . GLN A 1 192 ? -51.740 81.822 16.518 1.00 48.78 261 GLN A C 1
ATOM 1395 O O . GLN A 1 192 ? -51.051 82.395 15.676 1.00 50.39 261 GLN A O 1
ATOM 1401 N N . LEU A 1 193 ? -51.237 81.315 17.637 1.00 47.90 262 LEU A N 1
ATOM 1402 C CA . LEU A 1 193 ? -49.807 81.338 17.882 1.00 48.26 262 LEU A CA 1
ATOM 1403 C C . LEU A 1 193 ? -49.066 80.609 16.767 1.00 50.38 262 LEU A C 1
ATOM 1404 O O . LEU A 1 193 ? -49.476 79.523 16.334 1.00 49.55 262 LEU A O 1
ATOM 1409 N N . PHE A 1 194 ? -47.998 81.238 16.279 1.00 53.26 263 PHE A N 1
ATOM 1410 C CA . PHE A 1 194 ? -47.179 80.679 15.202 1.00 53.36 263 PHE A CA 1
ATOM 1411 C C . PHE A 1 194 ? -46.177 79.697 15.765 1.00 53.89 263 PHE A C 1
ATOM 1412 O O . PHE A 1 194 ? -45.467 80.008 16.715 1.00 55.44 263 PHE A O 1
ATOM 1420 N N . VAL A 1 195 ? -46.114 78.516 15.166 1.00 54.42 264 VAL A N 1
ATOM 1421 C CA . VAL A 1 195 ? -45.193 77.478 15.629 1.00 55.47 264 VAL A CA 1
ATOM 1422 C C . VAL A 1 195 ? -44.074 77.263 14.594 1.00 59.16 264 VAL A C 1
ATOM 1423 O O . VAL A 1 195 ? -44.306 77.361 13.380 1.00 58.77 264 VAL A O 1
ATOM 1427 N N . GLU A 1 196 ? -42.863 76.989 15.078 1.00 62.35 265 GLU A N 1
ATOM 1428 C CA . GLU A 1 196 ? -41.674 77.092 14.239 1.00 63.95 265 GLU A CA 1
ATOM 1429 C C . GLU A 1 196 ? -40.996 75.750 13.952 1.00 62.31 265 GLU A C 1
ATOM 1430 O O . GLU A 1 196 ? -40.751 74.959 14.865 1.00 62.71 265 GLU A O 1
ATOM 1436 N N . GLY A 1 197 ? -40.706 75.502 12.674 1.00 58.96 266 GLY A N 1
ATOM 1437 C CA . GLY A 1 197 ? -39.966 74.311 12.248 1.00 55.45 266 GLY A CA 1
ATOM 1438 C C . GLY A 1 197 ? -40.801 73.086 11.920 1.00 53.69 266 GLY A C 1
ATOM 1439 O O . GLY A 1 197 ? -40.321 71.960 12.015 1.00 53.84 266 GLY A O 1
ATOM 1440 N N . TYR A 1 198 ? -42.055 73.284 11.537 1.00 51.70 267 TYR A N 1
ATOM 1441 C CA . TYR A 1 198 ? -42.871 72.151 11.116 1.00 49.97 267 TYR A CA 1
ATOM 1442 C C . TYR A 1 198 ? -42.872 72.097 9.593 1.00 50.32 267 TYR A C 1
ATOM 1443 O O . TYR A 1 198 ? -42.515 73.068 8.935 1.00 48.53 267 TYR A O 1
ATOM 1452 N N . LYS A 1 199 ? -43.238 70.946 9.041 1.00 51.82 268 LYS A N 1
ATOM 1453 C CA . LYS A 1 199 ? -43.497 70.830 7.614 1.00 53.84 268 LYS A CA 1
ATOM 1454 C C . LYS A 1 199 ? -44.866 70.175 7.410 1.00 53.74 268 LYS A C 1
ATOM 1455 O O . LYS A 1 199 ? -45.442 69.632 8.347 1.00 51.32 268 LYS A O 1
ATOM 1461 N N . ASP A 1 200 ? -45.393 70.248 6.193 1.00 57.45 269 ASP A N 1
ATOM 1462 C CA . ASP A 1 200 ? -46.601 69.517 5.842 1.00 59.43 269 ASP A CA 1
ATOM 1463 C C . ASP A 1 200 ? -46.460 68.074 6.303 1.00 58.04 269 ASP A C 1
ATOM 1464 O O . ASP A 1 200 ? -45.422 67.455 6.103 1.00 58.29 269 ASP A O 1
ATOM 1469 N N . ALA A 1 201 ? -47.495 67.542 6.938 1.00 56.16 270 ALA A N 1
ATOM 1470 C CA . ALA A 1 201 ? -47.454 66.171 7.415 1.00 54.69 270 ALA A CA 1
ATOM 1471 C C . ALA A 1 201 ? -47.042 65.185 6.324 1.00 55.30 270 ALA A C 1
ATOM 1472 O O . ALA A 1 201 ? -46.288 64.265 6.601 1.00 56.36 270 ALA A O 1
ATOM 1474 N N . ASP A 1 202 ? -47.497 65.378 5.088 1.00 55.37 271 ASP A N 1
ATOM 1475 C CA . ASP A 1 202 ? -47.177 64.399 4.039 1.00 60.00 271 ASP A CA 1
ATOM 1476 C C . ASP A 1 202 ? -45.697 64.388 3.644 1.00 58.09 271 ASP A C 1
ATOM 1477 O O . ASP A 1 202 ? -45.156 63.334 3.292 1.00 59.11 271 ASP A O 1
ATOM 1482 N N . TYR A 1 203 ? -45.046 65.5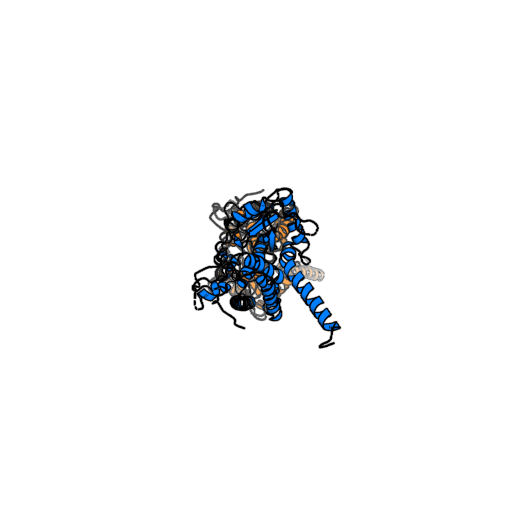46 3.721 1.00 54.55 272 TYR A N 1
ATOM 1483 C CA . TYR A 1 203 ? -43.604 65.625 3.480 1.00 52.94 272 TYR A CA 1
ATOM 1484 C C . TYR A 1 203 ? -42.833 64.610 4.323 1.00 52.19 272 TYR A C 1
ATOM 1485 O O . TYR A 1 203 ? -41.954 63.912 3.811 1.00 54.33 272 TYR A O 1
ATOM 1494 N N . TRP A 1 204 ? -43.175 64.532 5.607 1.00 49.54 273 TRP A N 1
ATOM 1495 C CA . TRP A 1 204 ? -42.529 63.616 6.538 1.00 47.95 273 TRP A CA 1
ATOM 1496 C C . TRP A 1 204 ? -42.994 62.201 6.393 1.00 48.38 273 TRP A C 1
ATOM 1497 O O . TRP A 1 204 ? -42.182 61.273 6.378 1.00 49.18 273 TRP A O 1
ATOM 1508 N N . LEU A 1 205 ? -44.304 62.013 6.284 1.00 47.57 274 LEU A N 1
ATOM 1509 C CA . LEU A 1 205 ? -44.876 60.673 6.180 1.00 47.21 274 LEU A CA 1
ATOM 1510 C C . LEU A 1 205 ? -44.322 59.877 5.010 1.00 49.49 274 LEU A C 1
ATOM 1511 O O . LEU A 1 205 ? -44.143 58.665 5.117 1.00 50.19 274 LEU A O 1
ATOM 1516 N N . ARG A 1 206 ? -44.057 60.544 3.891 1.00 51.97 275 ARG A N 1
ATOM 1517 C CA . ARG A 1 206 ? -43.450 59.842 2.779 1.00 55.00 275 ARG A CA 1
ATOM 1518 C C . ARG A 1 206 ? -41.948 59.634 3.009 1.00 54.40 275 ARG A C 1
ATOM 1519 O O . ARG A 1 206 ? -41.387 58.635 2.560 1.00 55.88 275 ARG A O 1
ATOM 1527 N N . ARG A 1 207 ? -41.305 60.546 3.736 1.00 52.73 276 ARG A N 1
ATOM 1528 C CA . ARG A 1 207 ? -39.918 60.318 4.141 1.00 52.34 276 ARG A CA 1
ATOM 1529 C C . ARG A 1 207 ? -39.806 59.180 5.152 1.00 52.24 276 ARG A C 1
ATOM 1530 O O . ARG A 1 207 ? -38.830 58.427 5.117 1.00 51.86 276 ARG A O 1
ATOM 1538 N N . PHE A 1 208 ? -40.806 59.038 6.026 1.00 50.98 277 PHE A N 1
ATOM 1539 C CA . PHE A 1 208 ? -40.853 57.898 6.952 1.00 52.34 277 PHE A CA 1
ATOM 1540 C C . PHE A 1 208 ? -41.244 56.612 6.231 1.00 55.77 277 PHE A C 1
ATOM 1541 O O . PHE A 1 208 ? -41.296 55.538 6.831 1.00 55.44 277 PHE A O 1
ATOM 1549 N N . GLU A 1 209 ? -41.520 56.726 4.939 1.00 61.95 278 GLU A N 1
ATOM 1550 C CA . GLU A 1 209 ? -41.792 55.553 4.131 1.00 65.64 278 GLU A CA 1
ATOM 1551 C C . GLU A 1 209 ? -40.524 54.931 3.585 1.00 64.82 278 GLU A C 1
ATOM 1552 O O . GLU A 1 209 ? -40.428 53.717 3.513 1.00 65.46 278 GLU A O 1
ATOM 1558 N N . ALA A 1 210 ? -39.560 55.764 3.204 1.00 64.54 279 ALA A N 1
ATOM 1559 C CA . ALA A 1 210 ? -38.224 55.282 2.866 1.00 67.44 279 ALA A CA 1
ATOM 1560 C C . ALA A 1 210 ? -37.440 54.920 4.142 1.00 70.03 279 ALA A C 1
ATOM 1561 O O . ALA A 1 210 ? -37.244 53.741 4.412 1.00 73.74 279 ALA A O 1
ATOM 1563 N N . GLU A 1 211 ? -37.001 55.921 4.915 1.00 71.34 280 GLU A N 1
ATOM 1564 C CA . GLU A 1 211 ? -36.431 55.719 6.255 1.00 67.94 280 GLU A CA 1
ATOM 1565 C C . GLU A 1 211 ? -37.594 55.427 7.182 1.00 63.98 280 GLU A C 1
ATOM 1566 O O . GLU A 1 211 ? -38.415 56.300 7.410 1.00 66.70 280 GLU A O 1
ATOM 1572 N N . PRO A 1 212 ? -37.708 54.213 7.716 1.00 61.30 281 PRO A N 1
ATOM 1573 C CA . PRO A 1 212 ? -38.632 54.246 8.855 1.00 57.18 281 PRO A CA 1
ATOM 1574 C C . PRO A 1 212 ? -37.969 54.880 10.066 1.00 55.11 281 PRO A C 1
ATOM 1575 O O . PRO A 1 212 ? -36.740 54.949 10.138 1.00 57.07 281 PRO A O 1
ATOM 1579 N N . LEU A 1 213 ? -38.776 55.352 11.003 1.00 52.70 282 LEU A N 1
ATOM 1580 C CA . LEU A 1 213 ? -38.255 55.948 12.224 1.00 51.34 282 LEU A CA 1
ATOM 1581 C C . LEU A 1 213 ? -37.812 54.882 13.204 1.00 51.27 282 LEU A C 1
ATOM 1582 O O . LEU A 1 213 ? -38.305 53.766 13.164 1.00 50.66 282 LEU A O 1
ATOM 1587 N N . PRO A 1 214 ? -36.883 55.228 14.107 1.00 52.61 283 PRO A N 1
ATOM 1588 C CA . PRO A 1 214 ? -36.683 54.395 15.295 1.00 53.30 283 PRO A CA 1
ATOM 1589 C C . PRO A 1 214 ? -38.014 54.169 16.019 1.00 52.27 283 PRO A C 1
ATOM 1590 O O . PRO A 1 214 ? -38.857 55.069 16.078 1.00 50.46 283 PRO A O 1
ATOM 1594 N N . GLU A 1 215 ? -38.175 52.997 16.622 1.00 53.93 284 GLU A N 1
ATOM 1595 C CA . GLU A 1 215 ? -39.466 52.593 17.162 1.00 54.45 284 GLU A CA 1
ATOM 1596 C C . GLU A 1 215 ? -39.968 53.551 18.238 1.00 54.61 284 GLU A C 1
ATOM 1597 O O . GLU A 1 215 ? -41.159 53.859 18.290 1.00 55.28 284 GLU A O 1
ATOM 1603 N N . ASN A 1 216 ? -39.068 54.022 19.093 1.00 55.42 285 ASN A N 1
ATOM 1604 C CA . ASN A 1 216 ? -39.459 54.956 20.155 1.00 56.29 285 ASN A CA 1
ATOM 1605 C C . ASN A 1 216 ? -40.071 56.268 19.637 1.00 54.80 285 ASN A C 1
ATOM 1606 O O . ASN A 1 216 ? -41.133 56.688 20.095 1.00 53.81 285 ASN A O 1
ATOM 1611 N N . THR A 1 217 ? -39.407 56.882 18.664 1.00 53.80 286 THR A N 1
ATOM 1612 C CA . THR A 1 217 ? -39.913 58.060 17.974 1.00 52.09 286 THR A CA 1
ATOM 1613 C C . THR A 1 217 ? -41.240 57.771 17.264 1.00 52.22 286 THR A C 1
ATOM 1614 O O . THR A 1 217 ? -42.181 58.582 17.308 1.00 51.98 286 THR A O 1
ATOM 1618 N N . ASN A 1 218 ? -41.308 56.619 16.600 1.00 51.19 287 ASN A N 1
ATOM 1619 C CA . ASN A 1 218 ? -42.517 56.221 15.901 1.00 48.07 287 ASN A CA 1
ATOM 1620 C C . ASN A 1 218 ? -43.678 56.083 16.888 1.00 47.48 287 ASN A C 1
ATOM 1621 O O . ASN A 1 218 ? -44.802 56.478 16.591 1.00 46.86 287 ASN A O 1
ATOM 1626 N N . ARG A 1 219 ? -43.392 55.548 18.072 1.00 47.82 288 ARG A N 1
ATOM 1627 C CA . ARG A 1 219 ? -44.402 55.433 19.118 1.00 48.83 288 ARG A CA 1
ATOM 1628 C C . ARG A 1 219 ? -44.920 56.813 19.521 1.00 48.67 288 ARG A C 1
ATOM 1629 O O . ARG A 1 219 ? -46.112 56.989 19.808 1.00 47.48 288 ARG A O 1
ATOM 1637 N N . GLN A 1 220 ? -44.009 57.778 19.516 1.00 49.73 289 GLN A N 1
ATOM 1638 C CA . GLN A 1 220 ? -44.318 59.151 19.833 1.00 51.21 289 GLN A CA 1
ATOM 1639 C C . GLN A 1 220 ? -45.187 59.791 18.746 1.00 49.79 289 GLN A C 1
ATOM 1640 O O . GLN A 1 220 ? -46.170 60.478 19.054 1.00 49.77 289 GLN A O 1
ATOM 1646 N N . LEU A 1 221 ? -44.830 59.564 17.480 1.00 47.17 290 LEU A N 1
ATOM 1647 C CA . LEU A 1 221 ? -45.622 60.062 16.361 1.00 44.35 290 LEU A CA 1
ATOM 1648 C C . LEU A 1 221 ? -47.057 59.575 16.484 1.00 43.85 290 LEU A C 1
ATOM 1649 O O . LEU A 1 221 ? -48.000 60.360 16.395 1.00 43.96 290 LEU A O 1
ATOM 1654 N N . LEU A 1 222 ? -47.217 58.272 16.689 1.00 43.09 291 LEU A N 1
ATOM 1655 C CA . LEU A 1 222 ? -48.536 57.679 16.777 1.00 42.06 291 LEU A CA 1
ATOM 1656 C C . LEU A 1 222 ? -49.358 58.251 17.941 1.00 42.96 291 LEU A C 1
ATOM 1657 O O . LEU A 1 222 ? -50.579 58.453 17.820 1.00 42.06 291 LEU A O 1
ATOM 1662 N N . LEU A 1 223 ? -48.682 58.520 19.058 1.00 42.43 292 LEU A N 1
ATOM 1663 C CA . LEU A 1 223 ? -49.339 59.056 20.233 1.00 41.84 292 LEU A CA 1
ATOM 1664 C C . LEU A 1 223 ? -49.924 60.406 19.903 1.00 42.95 292 LEU A C 1
ATOM 1665 O O . LEU A 1 223 ? -51.052 60.716 20.299 1.00 44.98 292 LEU A O 1
ATOM 1670 N N . GLN A 1 224 ? -49.154 61.195 19.159 1.00 43.23 293 GLN A N 1
ATOM 1671 C CA . GLN A 1 224 ? -49.568 62.524 18.717 1.00 43.10 293 GLN A CA 1
ATOM 1672 C C . GLN A 1 224 ? -50.695 62.429 17.685 1.00 43.66 293 GLN A C 1
ATOM 1673 O O . GLN A 1 224 ? -51.675 63.166 17.744 1.00 44.60 293 GLN A O 1
ATOM 1679 N N . PHE A 1 225 ? -50.541 61.501 16.746 1.00 42.99 294 PHE A N 1
ATOM 1680 C CA . PHE A 1 225 ? -51.523 61.237 15.709 1.00 42.34 294 PHE A CA 1
ATOM 1681 C C . PHE A 1 225 ? -52.899 60.895 16.275 1.00 44.27 294 PHE A C 1
ATOM 1682 O O . PHE A 1 225 ? -53.930 61.327 15.748 1.00 44.60 294 PHE A O 1
ATOM 1690 N N . GLU A 1 226 ? -52.913 60.100 17.339 1.00 45.92 295 GLU A N 1
ATOM 1691 C CA . GLU A 1 226 ? -54.154 59.706 17.963 1.00 46.30 295 GLU A CA 1
ATOM 1692 C C . GLU A 1 226 ? -54.858 60.944 18.472 1.00 46.09 295 GLU A C 1
ATOM 1693 O O . GLU A 1 226 ? -56.086 61.037 18.396 1.00 47.57 295 GLU A O 1
ATOM 1699 N N . ARG A 1 227 ? -54.088 61.898 18.986 1.00 44.66 296 ARG A N 1
ATOM 1700 C CA . ARG A 1 227 ? -54.688 63.129 19.478 1.00 44.90 296 ARG A CA 1
ATOM 1701 C C . ARG A 1 227 ? -55.277 63.933 18.321 1.00 44.26 296 ARG A C 1
ATOM 1702 O O . ARG A 1 227 ? -56.346 64.518 18.459 1.00 45.14 296 ARG A O 1
ATOM 1710 N N . LEU A 1 228 ? -54.600 63.942 17.174 1.00 43.33 297 LEU A N 1
ATOM 1711 C CA . LEU A 1 228 ? -55.166 64.572 15.982 1.00 42.16 297 LEU A CA 1
ATOM 1712 C C . LEU A 1 228 ? -56.509 63.940 15.644 1.00 42.99 297 LEU A C 1
ATOM 1713 O O . LEU A 1 228 ? -57.504 64.647 15.438 1.00 44.10 297 LEU A O 1
ATOM 1718 N N . VAL A 1 229 ? -56.537 62.609 15.612 1.00 42.83 298 VAL A N 1
ATOM 1719 C CA . VAL A 1 229 ? -57.745 61.862 15.264 1.00 41.69 298 VAL A CA 1
ATOM 1720 C C . VAL A 1 229 ? -58.904 62.222 16.189 1.00 42.40 298 VAL A C 1
ATOM 1721 O O . VAL A 1 229 ? -59.997 62.543 15.707 1.00 43.97 298 VAL A O 1
ATOM 1725 N N . VAL A 1 230 ? -58.651 62.206 17.500 1.00 41.29 299 VAL A N 1
ATOM 1726 C CA . VAL A 1 230 ? -59.664 62.546 18.506 1.00 40.85 299 VAL A CA 1
ATOM 1727 C C . VAL A 1 230 ? -60.248 63.939 18.282 1.00 40.96 299 VAL A C 1
ATOM 1728 O O . VAL A 1 230 ? -61.471 64.107 18.268 1.00 41.70 299 VAL A O 1
ATOM 1732 N N . LEU A 1 231 ? -59.369 64.922 18.084 1.00 41.29 300 LEU A N 1
ATOM 1733 C CA . LEU A 1 231 ? -59.751 66.320 17.840 1.00 40.65 300 LEU A CA 1
ATOM 1734 C C . LEU A 1 231 ? -60.622 66.472 16.597 1.00 41.95 300 LEU A C 1
ATOM 1735 O O . LEU A 1 231 ? -61.734 66.982 16.693 1.00 42.37 300 LEU A O 1
ATOM 1740 N N . ASP A 1 232 ? -60.117 66.021 15.444 1.00 42.55 301 ASP A N 1
ATOM 1741 C CA . ASP A 1 232 ? -60.830 66.162 14.171 1.00 43.21 301 ASP A CA 1
ATOM 1742 C C . ASP A 1 232 ? -62.158 65.441 14.178 1.00 44.44 301 ASP A C 1
ATOM 1743 O O . ASP A 1 232 ? -63.090 65.86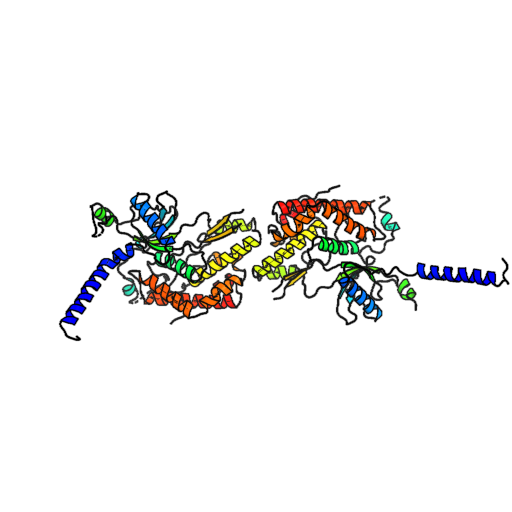3 13.480 1.00 46.32 301 ASP A O 1
ATOM 1748 N N . TYR A 1 233 ? -62.252 64.353 14.945 1.00 43.31 302 TYR A N 1
ATOM 1749 C CA . TYR A 1 233 ? -63.500 63.588 14.976 1.00 43.16 302 TYR A CA 1
ATOM 1750 C C . TYR A 1 233 ? -64.596 64.223 15.822 1.00 43.46 302 TYR A C 1
ATOM 1751 O O . TYR A 1 233 ? -65.766 64.137 15.476 1.00 44.37 302 TYR A O 1
ATOM 1760 N N . ILE A 1 234 ? -64.212 64.840 16.933 1.00 43.03 303 ILE A N 1
ATOM 1761 C CA . ILE A 1 234 ? -65.167 65.409 17.855 1.00 43.88 303 ILE A CA 1
ATOM 1762 C C . ILE A 1 234 ? -65.714 66.713 17.288 1.00 45.02 303 ILE A C 1
ATOM 1763 O O . ILE A 1 234 ? -66.901 67.021 17.455 1.00 48.06 303 ILE A O 1
ATOM 1768 N N . ILE A 1 235 ? -64.862 67.464 16.593 1.00 43.45 304 ILE A N 1
ATOM 1769 C CA . ILE A 1 235 ? -65.292 68.717 15.967 1.00 42.62 304 ILE A CA 1
ATOM 1770 C C . ILE A 1 235 ? -65.782 68.474 14.543 1.00 41.16 304 ILE A C 1
ATOM 1771 O O . ILE A 1 235 ? -66.180 69.408 13.850 1.00 40.17 304 ILE A O 1
ATOM 1776 N N . ARG A 1 236 ? -65.757 67.212 14.129 1.00 40.81 305 ARG A N 1
ATOM 1777 C CA . ARG A 1 236 ? -66.080 66.812 12.751 1.00 41.53 305 ARG A CA 1
ATOM 1778 C C . ARG A 1 236 ? -65.558 67.822 11.717 1.00 40.30 305 ARG A C 1
ATOM 1779 O O . ARG A 1 236 ? -66.302 68.471 10.978 1.00 39.80 305 ARG A O 1
ATOM 1787 N N . ASN A 1 237 ? -64.241 67.950 11.713 1.00 39.51 306 ASN A N 1
ATOM 1788 C CA . ASN A 1 237 ? -63.535 68.751 10.747 1.00 38.99 306 ASN A CA 1
ATOM 1789 C C . ASN A 1 237 ? -63.971 68.312 9.375 1.00 41.17 306 ASN A C 1
ATOM 1790 O O . ASN A 1 237 ? -64.199 67.117 9.128 1.00 42.94 306 ASN A O 1
ATOM 1795 N N . THR A 1 238 ? -64.073 69.289 8.486 1.00 42.09 307 THR A N 1
ATOM 1796 C CA . THR A 1 238 ? -64.602 69.104 7.140 1.00 42.26 307 THR A CA 1
ATOM 1797 C C . THR A 1 238 ? -63.489 69.140 6.097 1.00 42.18 307 THR A C 1
ATOM 1798 O O . THR A 1 238 ? -63.698 68.799 4.926 1.00 42.96 307 THR A O 1
ATOM 1802 N N . ASP A 1 239 ? -62.300 69.547 6.522 1.00 40.91 308 ASP A N 1
ATOM 1803 C CA . ASP A 1 239 ? -61.294 69.930 5.561 1.00 42.77 308 ASP A CA 1
ATOM 1804 C C . ASP A 1 239 ? -59.892 69.576 5.993 1.00 42.06 308 ASP A C 1
ATOM 1805 O O . ASP A 1 239 ? -59.015 70.422 5.928 1.00 40.78 308 ASP A O 1
ATOM 1810 N N . ARG A 1 240 ? -59.682 68.331 6.423 1.00 41.74 309 ARG A N 1
ATOM 1811 C CA . ARG A 1 240 ? -58.360 67.897 6.843 1.00 40.42 309 ARG A CA 1
ATOM 1812 C C . ARG A 1 240 ? -57.725 67.020 5.791 1.00 41.59 309 ARG A C 1
ATOM 1813 O O . ARG A 1 240 ? -58.164 65.900 5.556 1.00 41.64 309 ARG A O 1
ATOM 1821 N N . GLY A 1 241 ? -56.677 67.535 5.161 1.00 43.97 310 GLY A N 1
ATOM 1822 C CA . GLY A 1 241 ? -55.872 66.728 4.245 1.00 44.31 310 GLY A CA 1
ATOM 1823 C C . GLY A 1 241 ? -54.665 66.225 5.001 1.00 43.82 310 GLY A C 1
ATOM 1824 O O . GLY A 1 241 ? -54.628 66.300 6.233 1.00 44.07 310 GLY A O 1
ATOM 1825 N N . ASN A 1 242 ? -53.671 65.724 4.278 1.00 42.75 311 ASN A N 1
ATOM 1826 C CA . ASN A 1 242 ? -52.413 65.357 4.912 1.00 41.05 311 ASN A CA 1
ATOM 1827 C C . ASN A 1 242 ? -51.330 66.400 4.666 1.00 42.04 311 ASN A C 1
ATOM 1828 O O . ASN A 1 242 ? -50.149 66.135 4.860 1.00 44.66 311 ASN A O 1
ATOM 1833 N N . ASP A 1 243 ? -51.764 67.596 4.262 1.00 42.99 312 ASP A N 1
ATOM 1834 C CA . ASP A 1 243 ? -50.921 68.786 4.074 1.00 43.76 312 ASP A CA 1
ATOM 1835 C C . ASP A 1 243 ? -51.375 69.859 5.065 1.00 46.02 312 ASP A C 1
ATOM 1836 O O . ASP A 1 243 ? -50.652 70.794 5.395 1.00 49.18 312 ASP A O 1
ATOM 1841 N N . ASN A 1 244 ? -52.607 69.689 5.514 1.00 47.13 313 ASN A N 1
ATOM 1842 C CA . ASN A 1 244 ? -53.301 70.518 6.467 1.00 45.53 313 ASN A CA 1
ATOM 1843 C C . ASN A 1 244 ? -52.902 70.362 7.933 1.00 44.97 313 ASN A C 1
ATOM 1844 O O . ASN A 1 244 ? -53.292 71.180 8.775 1.00 44.10 313 ASN A O 1
ATOM 1849 N N . TRP A 1 245 ? -52.218 69.271 8.267 1.00 41.90 314 TRP A N 1
ATOM 1850 C CA . TRP A 1 245 ? -51.640 69.169 9.595 1.00 41.71 314 TRP A CA 1
ATOM 1851 C C . TRP A 1 245 ? -50.159 69.080 9.457 1.00 42.35 314 TRP A C 1
ATOM 1852 O O . TRP A 1 245 ? -49.652 68.777 8.380 1.00 43.57 314 TRP A O 1
ATOM 1863 N N . LEU A 1 246 ? -49.440 69.381 10.529 1.00 41.44 315 LEU A N 1
ATOM 1864 C CA . LEU A 1 246 ? -48.007 69.538 10.415 1.00 41.07 315 LEU A CA 1
ATOM 1865 C C . LEU A 1 246 ? -47.280 68.622 11.365 1.00 41.34 315 LEU A C 1
ATOM 1866 O O . LEU A 1 246 ? -47.778 68.319 12.438 1.00 41.90 315 LEU A O 1
ATOM 1871 N N . ILE A 1 247 ? -46.102 68.173 10.952 1.00 42.18 316 ILE A N 1
ATOM 1872 C CA . ILE A 1 247 ? -45.210 67.385 11.793 1.00 42.49 316 ILE A CA 1
ATOM 1873 C C . ILE A 1 247 ? -43.898 68.144 11.874 1.00 43.50 316 ILE A C 1
ATOM 1874 O O . ILE A 1 247 ? -43.427 68.673 10.875 1.00 42.24 316 ILE A O 1
ATOM 1879 N N . LYS A 1 248 ? -43.340 68.222 13.076 1.00 47.40 317 LYS A N 1
ATOM 1880 C CA . LYS A 1 248 ? -42.005 68.767 13.279 1.00 52.18 317 LYS A CA 1
ATOM 1881 C C . LYS A 1 248 ? -41.129 67.654 13.789 1.00 54.47 317 LYS A C 1
ATOM 1882 O O . LYS A 1 248 ? -41.477 66.975 14.754 1.00 56.33 317 LYS A O 1
ATOM 1888 N N . TYR A 1 249 ? -39.993 67.468 13.136 1.00 57.36 318 TYR A N 1
ATOM 1889 C CA . TYR A 1 249 ? -39.067 66.414 13.505 1.00 59.29 318 TYR A CA 1
ATOM 1890 C C . TYR A 1 249 ? -37.646 66.937 13.448 1.00 63.22 318 TYR A C 1
ATOM 1891 O O . TYR A 1 249 ? -37.159 67.259 12.371 1.00 63.20 318 TYR A O 1
ATOM 1900 N N . ASP A 1 250 ? -36.986 67.052 14.597 1.00 72.90 319 ASP A N 1
ATOM 1901 C CA . ASP A 1 250 ? -35.549 67.349 14.598 1.00 89.19 319 ASP A CA 1
ATOM 1902 C C . ASP A 1 250 ? -34.742 66.155 15.097 1.00 99.03 319 ASP A C 1
ATOM 1903 O O . ASP A 1 250 ? -34.936 65.670 16.219 1.00 99.98 319 ASP A O 1
ATOM 1908 N N . CYS A 1 251 ? -33.835 65.704 14.234 1.00 110.23 320 CYS A N 1
ATOM 1909 C CA . CYS A 1 251 ? -33.213 64.378 14.323 1.00 118.68 320 CYS A CA 1
ATOM 1910 C C . CYS A 1 251 ? -32.369 64.113 15.597 1.00 124.74 320 CYS A C 1
ATOM 1911 O O . CYS A 1 251 ? -32.650 63.143 16.315 1.00 119.37 320 CYS A O 1
ATOM 1914 N N . PRO A 1 252 ? -31.343 64.958 15.884 1.00 134.32 321 PRO A N 1
ATOM 1915 C CA . PRO A 1 252 ? -30.674 64.821 17.182 1.00 135.92 321 PRO A CA 1
ATOM 1916 C C . PRO A 1 252 ? -31.196 65.838 18.201 1.00 132.31 321 PRO A C 1
ATOM 1917 O O . PRO A 1 252 ? -31.897 65.461 19.146 1.00 128.86 321 PRO A O 1
ATOM 1921 N N . PRO A 1 269 ? -34.438 63.443 20.859 1.00 88.15 338 PRO A N 1
ATOM 1922 C CA . PRO A 1 269 ? -34.984 63.358 19.499 1.00 84.97 338 PRO A CA 1
ATOM 1923 C C . PRO A 1 269 ? -36.517 63.438 19.499 1.00 80.66 338 PRO A C 1
ATOM 1924 O O . PRO A 1 269 ? -37.197 62.429 19.688 1.00 83.91 338 PRO A O 1
ATOM 1928 N N . VAL A 1 270 ? -37.052 64.635 19.292 1.00 74.22 339 VAL A N 1
ATOM 1929 C CA . VAL A 1 270 ? -38.489 64.860 19.447 1.00 67.95 339 VAL A CA 1
ATOM 1930 C C . VAL A 1 270 ? -39.262 65.001 18.132 1.00 62.91 339 VAL A C 1
ATOM 1931 O O . VAL A 1 270 ? -38.743 65.472 17.110 1.00 60.82 339 VAL A O 1
ATOM 1935 N N . ILE A 1 271 ? -40.518 64.575 18.192 1.00 57.45 340 ILE A N 1
ATOM 1936 C CA . ILE A 1 271 ? -41.441 64.692 17.084 1.00 52.79 340 ILE A CA 1
ATOM 1937 C C . ILE A 1 271 ? -42.767 65.241 17.612 1.00 50.72 340 ILE A C 1
ATOM 1938 O O . ILE A 1 271 ? -43.257 64.784 18.637 1.00 52.16 340 ILE A O 1
ATOM 1943 N N . LYS A 1 272 ? -43.324 66.246 16.941 1.00 49.23 341 LYS A N 1
ATOM 1944 C CA . LYS A 1 272 ? -44.580 66.869 17.380 1.00 48.28 341 LYS A CA 1
ATOM 1945 C C . LYS A 1 272 ? -45.516 67.073 16.192 1.00 46.16 341 LYS A C 1
ATOM 1946 O O . LYS A 1 272 ? -45.041 67.340 15.084 1.00 44.83 341 LYS A O 1
ATOM 1952 N N . VAL A 1 273 ? -46.831 66.941 16.411 1.00 44.03 342 VAL A N 1
ATOM 1953 C CA . VAL A 1 273 ? -47.795 67.412 15.414 1.00 43.28 342 VAL A CA 1
ATOM 1954 C C . VAL A 1 273 ? -48.484 68.703 15.858 1.00 44.76 342 VAL A C 1
ATOM 1955 O O . VAL A 1 273 ? -48.711 68.924 17.052 1.00 45.33 342 VAL A O 1
ATOM 1959 N N . ALA A 1 274 ? -48.792 69.553 14.878 1.00 45.45 343 ALA A N 1
ATOM 1960 C CA . ALA A 1 274 ? -49.608 70.733 15.095 1.00 46.44 343 ALA A CA 1
ATOM 1961 C C . ALA A 1 274 ? -50.810 70.719 14.174 1.00 48.04 343 ALA A C 1
ATOM 1962 O O . ALA A 1 274 ? -50.671 70.499 12.964 1.00 50.61 343 ALA A O 1
ATOM 1964 N N . ALA A 1 275 ? -51.985 70.956 14.753 1.00 47.63 344 ALA A N 1
ATOM 1965 C CA . ALA A 1 275 ? -53.225 71.036 14.008 1.00 47.97 344 ALA A CA 1
ATOM 1966 C C . ALA A 1 275 ? -53.564 72.512 13.766 1.00 50.34 344 ALA A C 1
ATOM 1967 O O . ALA A 1 275 ? -53.926 73.242 14.700 1.00 49.64 344 ALA A O 1
ATOM 1969 N N . ILE A 1 276 ? -53.465 72.940 12.508 1.00 51.11 345 ILE A N 1
ATOM 1970 C CA . ILE A 1 276 ? -53.340 74.368 12.205 1.00 51.21 345 ILE A CA 1
ATOM 1971 C C . ILE A 1 276 ? -54.470 75.047 11.464 1.00 54.02 345 ILE A C 1
ATOM 1972 O O . ILE A 1 276 ? -54.606 76.280 11.548 1.00 60.26 345 ILE A O 1
ATOM 1977 N N . ASP A 1 277 ? -55.227 74.297 10.677 1.00 51.87 346 ASP A N 1
ATOM 1978 C CA . ASP A 1 277 ? -56.162 74.957 9.782 1.00 52.67 346 ASP A CA 1
ATOM 1979 C C . ASP A 1 277 ? -57.541 74.400 10.054 1.00 50.25 346 ASP A C 1
ATOM 1980 O O . ASP A 1 277 ? -57.981 73.438 9.423 1.00 52.02 346 ASP A O 1
ATOM 1985 N N . ASN A 1 278 ? -58.214 75.005 11.021 1.00 45.30 347 ASN A N 1
ATOM 1986 C CA . ASN A 1 278 ? -59.407 74.406 11.585 1.00 44.29 347 ASN A CA 1
ATOM 1987 C C . ASN A 1 278 ? -60.621 75.300 11.402 1.00 44.43 347 ASN A C 1
ATOM 1988 O O . ASN A 1 278 ? -61.493 75.368 12.276 1.00 43.31 347 ASN A O 1
ATOM 1993 N N . GLY A 1 279 ? -60.673 75.986 10.261 1.00 42.96 348 GLY A N 1
ATOM 1994 C CA . GLY A 1 279 ? -61.695 76.991 10.037 1.00 42.19 348 GLY A CA 1
ATOM 1995 C C . GLY A 1 279 ? -62.977 76.436 9.468 1.00 42.54 348 GLY A C 1
ATOM 1996 O O . GLY A 1 279 ? -63.981 77.145 9.400 1.00 43.82 348 GLY A O 1
ATOM 1997 N N . LEU A 1 280 ? -62.948 75.171 9.056 1.00 41.95 349 LEU A N 1
ATOM 1998 C CA . LEU A 1 280 ? -64.112 74.533 8.441 1.00 41.90 349 LEU A CA 1
ATOM 1999 C C . LEU A 1 280 ? -64.651 73.333 9.238 1.00 41.83 349 LEU A C 1
ATOM 2000 O O . LEU A 1 280 ? -64.958 72.274 8.668 1.00 41.71 349 LEU A O 1
ATOM 2005 N N . ALA A 1 281 ? -64.772 73.508 10.554 1.00 41.19 350 ALA A N 1
ATOM 2006 C CA . ALA A 1 281 ? -65.268 72.448 11.432 1.00 40.90 350 ALA A CA 1
ATOM 2007 C C . ALA A 1 281 ? -66.632 72.785 12.052 1.00 40.38 350 ALA A C 1
ATOM 2008 O O . ALA A 1 281 ? -67.284 73.752 11.657 1.00 41.42 350 ALA A O 1
ATOM 2010 N N . PHE A 1 282 ? -67.053 71.984 13.026 1.00 40.04 351 PHE A N 1
ATOM 2011 C CA . PHE A 1 282 ? -68.306 72.215 13.756 1.00 41.67 351 PHE A CA 1
ATOM 2012 C C . PHE A 1 282 ? -69.503 72.345 12.815 1.00 43.09 351 PHE A C 1
ATOM 2013 O O . PHE A 1 282 ? -70.224 73.350 12.863 1.00 43.28 351 PHE A O 1
ATOM 2021 N N . PRO A 1 283 ? -69.715 71.340 11.947 1.00 43.95 352 PRO A N 1
ATOM 2022 C CA . PRO A 1 283 ? -70.831 71.486 11.028 1.00 45.77 352 PRO A CA 1
ATOM 2023 C C . PRO A 1 283 ? -72.143 71.365 11.813 1.00 48.26 352 PRO A C 1
ATOM 2024 O O . PRO A 1 283 ? -72.125 71.006 13.005 1.00 48.44 352 PRO A O 1
ATOM 2028 N N . LEU A 1 284 ? -73.260 71.669 11.164 1.00 50.35 353 LEU A N 1
ATOM 2029 C CA . LEU A 1 284 ? -74.552 71.626 11.838 1.00 53.86 353 LEU A CA 1
ATOM 2030 C C . LEU A 1 284 ? -75.397 70.416 11.432 1.00 55.01 353 LEU A C 1
ATOM 2031 O O . LEU A 1 284 ? -76.477 70.198 11.986 1.00 56.80 353 LEU A O 1
ATOM 2036 N N . LYS A 1 285 ? -74.896 69.641 10.472 1.00 53.01 354 LYS A N 1
ATOM 2037 C CA . LYS A 1 285 ? -75.463 68.338 10.123 1.00 52.97 354 LYS A CA 1
ATOM 2038 C C . LYS A 1 285 ? -74.360 67.540 9.473 1.00 53.44 354 LYS A C 1
ATOM 2039 O O . LYS A 1 285 ? -73.405 68.132 8.949 1.00 55.64 354 LYS A O 1
ATOM 2045 N N . HIS A 1 286 ? -74.476 66.211 9.500 1.00 52.18 355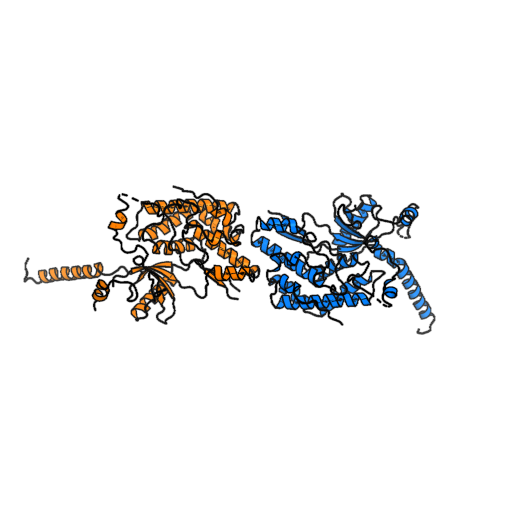 HIS A N 1
ATOM 2046 C CA . HIS A 1 286 ? -73.562 65.347 8.755 1.00 49.54 355 HIS A CA 1
ATOM 2047 C C . HIS A 1 286 ? -73.760 65.572 7.289 1.00 51.65 355 HIS A C 1
ATOM 2048 O O . HIS A 1 286 ? -74.870 65.887 6.867 1.00 54.95 355 HIS A O 1
ATOM 2055 N N . PRO A 1 287 ? -72.687 65.462 6.486 1.00 52.60 356 PRO A N 1
ATOM 2056 C CA . PRO A 1 287 ? -72.784 65.701 5.041 1.00 53.15 356 PRO A CA 1
ATOM 2057 C C . PRO A 1 287 ? -73.788 64.761 4.410 1.00 54.34 356 PRO A C 1
ATOM 2058 O O . PRO A 1 287 ? -73.883 63.616 4.841 1.00 54.62 356 PRO A O 1
ATOM 2062 N N . ASP A 1 288 ? -74.533 65.237 3.412 1.00 57.42 357 ASP A N 1
ATOM 2063 C CA . ASP A 1 288 ? -75.561 64.411 2.750 1.00 60.73 357 ASP A CA 1
ATOM 2064 C C . ASP A 1 288 ? -74.971 63.086 2.256 1.00 61.36 357 ASP A C 1
ATOM 2065 O O . ASP A 1 288 ? -75.548 62.025 2.478 1.00 61.76 357 ASP A O 1
ATOM 2070 N N . SER A 1 289 ? -73.809 63.152 1.603 1.00 60.70 358 SER A N 1
ATOM 2071 C CA . SER A 1 289 ? -73.083 61.953 1.205 1.00 58.27 358 SER A CA 1
ATOM 2072 C C . SER A 1 289 ? -71.965 61.660 2.196 1.00 57.55 358 SER A C 1
ATOM 2073 O O . SER A 1 289 ? -71.229 62.569 2.609 1.00 58.94 358 SER A O 1
ATOM 2076 N N . TRP A 1 290 ? -71.832 60.393 2.574 1.00 55.67 359 TRP A N 1
ATOM 2077 C CA . TRP A 1 290 ? -70.719 59.975 3.415 1.00 54.48 359 TRP A CA 1
ATOM 2078 C C . TRP A 1 290 ? -69.379 60.070 2.713 1.00 53.98 359 TRP A C 1
ATOM 2079 O O . TRP A 1 290 ? -68.352 60.175 3.355 1.00 54.42 359 TRP A O 1
ATOM 2090 N N . ARG A 1 291 ? -69.376 60.057 1.383 1.00 53.79 360 ARG A N 1
ATOM 2091 C CA . ARG A 1 291 ? -68.142 60.147 0.606 1.00 51.38 360 ARG A CA 1
ATOM 2092 C C . ARG A 1 291 ? -67.560 61.545 0.600 1.00 52.38 360 ARG A C 1
ATOM 2093 O O . ARG A 1 291 ? -66.365 61.719 0.366 1.00 51.93 360 ARG A O 1
ATOM 2101 N N . ALA A 1 292 ? -68.403 62.550 0.818 1.00 54.80 361 ALA A N 1
ATOM 2102 C CA . ALA A 1 292 ? -67.929 63.935 0.835 1.00 57.23 361 ALA A CA 1
ATOM 2103 C C . ALA A 1 292 ? -67.147 64.219 2.125 1.00 57.85 361 ALA A C 1
ATOM 2104 O O . ALA A 1 292 ? -67.425 63.623 3.182 1.00 59.01 361 ALA A O 1
ATOM 2106 N N . TYR A 1 293 ? -66.166 65.112 2.027 1.00 54.35 362 TYR A N 1
ATOM 2107 C CA . TYR A 1 293 ? -65.394 65.540 3.195 1.00 51.19 362 TYR A CA 1
ATOM 2108 C C . TYR A 1 293 ? -64.772 64.401 3.984 1.00 48.89 362 TYR A C 1
ATOM 2109 O O . TYR A 1 293 ? -65.087 64.238 5.150 1.00 52.21 362 TYR A O 1
ATOM 2118 N N . PRO A 1 294 ? -63.876 63.613 3.375 1.00 46.52 363 PRO A N 1
ATOM 2119 C CA . PRO A 1 294 ? -63.292 62.573 4.203 1.00 46.53 363 PRO A CA 1
ATOM 2120 C C . PRO A 1 294 ? -62.260 63.146 5.166 1.00 45.66 363 PRO A C 1
ATOM 2121 O O . PRO A 1 294 ? -61.858 64.286 4.992 1.00 48.00 363 PRO A O 1
ATOM 2125 N N . PHE A 1 295 ? -61.866 62.378 6.180 1.00 45.09 364 PHE A N 1
ATOM 2126 C CA . PHE A 1 295 ? -60.662 62.678 6.974 1.00 43.89 364 PHE A CA 1
ATOM 2127 C C . PHE A 1 295 ? -59.471 62.025 6.267 1.00 45.73 364 PHE A C 1
ATOM 2128 O O . PHE A 1 295 ? -59.291 60.800 6.356 1.00 49.27 364 PHE A O 1
ATOM 2136 N N . TYR A 1 296 ? -58.660 62.809 5.561 1.00 44.53 365 TYR A N 1
ATOM 2137 C CA . TYR A 1 296 ? -57.614 62.224 4.713 1.00 44.31 365 TYR A CA 1
ATOM 2138 C C . TYR A 1 296 ? -56.600 61.362 5.457 1.00 44.84 365 TYR A C 1
ATOM 2139 O O . TYR A 1 296 ? -55.920 60.544 4.851 1.00 46.55 365 TYR A O 1
ATOM 2148 N N . TRP A 1 297 ? -56.503 61.523 6.770 1.00 43.90 366 TRP A N 1
ATOM 2149 C CA . TRP A 1 297 ? -55.588 60.688 7.524 1.00 44.67 366 TRP A CA 1
ATOM 2150 C C . TRP A 1 297 ? -56.058 59.253 7.688 1.00 46.44 366 TRP A C 1
ATOM 2151 O O . TRP A 1 297 ? -55.310 58.401 8.161 1.00 47.66 366 TRP A O 1
ATOM 2162 N N . ALA A 1 298 ? -57.287 58.961 7.274 1.00 46.63 367 ALA A N 1
ATOM 2163 C CA . ALA A 1 298 ? -57.828 57.610 7.400 1.00 48.09 367 ALA A CA 1
ATOM 2164 C C . ALA A 1 298 ? -57.209 56.602 6.417 1.00 49.62 367 ALA A C 1
ATOM 2165 O O . ALA A 1 298 ? -57.250 55.396 6.653 1.00 50.49 367 ALA A O 1
ATOM 2167 N N . TRP A 1 299 ? -56.654 57.100 5.315 1.00 50.40 368 TRP A N 1
ATOM 2168 C CA . TRP A 1 299 ? -55.974 56.268 4.332 1.00 50.32 368 TRP A CA 1
ATOM 2169 C C . TRP A 1 299 ? -54.542 55.968 4.700 1.00 49.34 368 TRP A C 1
ATOM 2170 O O . TRP A 1 299 ? -53.864 55.221 4.001 1.00 50.93 368 TRP A O 1
ATOM 2181 N N . LEU A 1 300 ? -54.035 56.570 5.771 1.00 47.05 369 LEU A N 1
ATOM 2182 C CA . LEU A 1 300 ? -52.667 56.308 6.196 1.00 44.81 369 LEU A CA 1
ATOM 2183 C C . LEU A 1 300 ? -52.619 54.982 6.943 1.00 45.29 369 LEU A C 1
ATOM 2184 O O . LEU A 1 300 ? -53.640 54.534 7.492 1.00 43.72 369 LEU A O 1
ATOM 2189 N N . PRO A 1 301 ? -51.437 54.330 6.945 1.00 45.41 370 PRO A N 1
ATOM 2190 C CA . PRO A 1 301 ? -51.284 53.075 7.667 1.00 45.05 370 PRO A CA 1
ATOM 2191 C C . PRO A 1 301 ? -51.435 53.290 9.177 1.00 46.01 370 PRO A C 1
ATOM 2192 O O . PRO A 1 301 ? -52.006 52.439 9.871 1.00 47.51 370 PRO A O 1
ATOM 2196 N N . GLN A 1 302 ? -50.950 54.430 9.667 1.00 44.64 371 GLN A N 1
ATOM 2197 C CA . GLN A 1 302 ? -51.095 54.809 11.060 1.00 43.95 371 GLN A CA 1
ATOM 2198 C C . GLN A 1 302 ? -52.540 54.663 11.544 1.00 44.47 371 GLN A C 1
ATOM 2199 O O . GLN A 1 302 ? -52.775 54.359 12.721 1.00 46.09 371 GLN A O 1
ATOM 2205 N N . ALA A 1 303 ? -53.502 54.876 10.644 1.00 42.98 372 ALA A N 1
ATOM 2206 C CA . ALA A 1 303 ? -54.917 54.841 11.009 1.00 43.20 372 ALA A CA 1
ATOM 2207 C C . ALA A 1 303 ? -55.416 53.451 11.386 1.00 45.10 372 ALA A C 1
ATOM 2208 O O . ALA A 1 303 ? -56.479 53.325 12.010 1.00 45.84 372 ALA A O 1
ATOM 2210 N N . LYS A 1 304 ? -54.656 52.417 11.013 1.00 46.90 373 LYS A N 1
ATOM 2211 C CA . LYS A 1 304 ? -55.060 51.020 11.251 1.00 48.67 373 LYS A CA 1
ATOM 2212 C C . LYS A 1 304 ? -54.609 50.529 12.619 1.00 47.71 373 LYS A C 1
ATOM 2213 O O . LYS A 1 304 ? -55.072 49.497 13.091 1.00 48.88 373 LYS A O 1
ATOM 2219 N N . VAL A 1 305 ? -53.715 51.281 13.250 1.00 46.58 374 VAL A N 1
ATOM 2220 C CA . VAL A 1 305 ? -53.223 50.951 14.590 1.00 46.63 374 VAL A CA 1
ATOM 2221 C C . VAL A 1 305 ? -54.283 51.216 15.653 1.00 46.83 374 VAL A C 1
ATOM 2222 O O . VAL A 1 305 ? -54.788 52.327 15.759 1.00 46.58 374 VAL A O 1
ATOM 2226 N N . PRO A 1 306 ? -54.624 50.184 16.444 1.00 48.83 375 PRO A N 1
ATOM 2227 C CA . PRO A 1 306 ? -55.627 50.345 17.499 1.00 48.92 375 PRO A CA 1
ATOM 2228 C C . PRO A 1 306 ? -55.261 51.466 18.469 1.00 48.63 375 PRO A C 1
ATOM 2229 O O . PRO A 1 306 ? -54.084 51.737 18.693 1.00 48.08 375 PRO A O 1
ATOM 2233 N N . PHE A 1 307 ? -56.280 52.117 19.021 1.00 49.88 376 PHE A N 1
ATOM 2234 C CA . PHE A 1 307 ? -56.079 53.178 19.994 1.00 49.09 376 PHE A CA 1
ATOM 2235 C C . PHE A 1 307 ? -55.245 52.654 21.152 1.00 49.71 376 PHE A C 1
ATOM 2236 O O . PHE A 1 307 ? -55.439 51.533 21.600 1.00 51.04 376 PHE A O 1
ATOM 2244 N N . SER A 1 308 ? -54.302 53.465 21.610 1.00 49.91 377 SER A N 1
ATOM 2245 C CA . SER A 1 308 ? -53.435 53.097 22.714 1.00 51.47 377 SER A CA 1
ATOM 2246 C C . SER A 1 308 ? -54.188 53.192 24.026 1.00 53.47 377 SER A C 1
ATOM 2247 O O . SER A 1 308 ? -55.257 53.797 24.092 1.00 54.99 377 SER A O 1
ATOM 2250 N N . GLN A 1 309 ? -53.609 52.609 25.070 1.00 54.20 378 GLN A N 1
ATOM 2251 C CA . GLN A 1 309 ? -54.113 52.773 26.420 1.00 54.18 378 GLN A CA 1
ATOM 2252 C C . GLN A 1 309 ? -54.018 54.238 26.861 1.00 52.76 378 GLN A C 1
ATOM 2253 O O . GLN A 1 309 ? -54.925 54.745 27.497 1.00 52.99 378 GLN A O 1
ATOM 2259 N N . GLU A 1 310 ? -52.927 54.907 26.496 1.00 53.04 379 GLU A N 1
ATOM 2260 C CA . GLU A 1 310 ? -52.648 56.288 26.907 1.00 52.97 379 GLU A CA 1
ATOM 2261 C C . GLU A 1 310 ? -53.795 57.203 26.501 1.00 52.01 379 GLU A C 1
ATOM 2262 O O . GLU A 1 310 ? -54.314 57.963 27.324 1.00 53.07 379 GLU A O 1
ATOM 2268 N N . ILE A 1 311 ? -54.202 57.112 25.238 1.00 51.11 380 ILE A N 1
ATOM 2269 C CA . ILE A 1 311 ? -55.286 57.946 24.725 1.00 52.16 380 ILE A CA 1
ATOM 2270 C C . ILE A 1 311 ? -56.631 57.616 25.390 1.00 54.26 380 ILE A C 1
ATOM 2271 O O . ILE A 1 311 ? -57.435 58.517 25.651 1.00 54.28 380 ILE A O 1
ATOM 2276 N N . LYS A 1 312 ? -56.858 56.331 25.664 1.00 56.18 381 LYS A N 1
ATOM 2277 C CA . LYS A 1 312 ? -58.050 55.884 26.372 1.00 58.69 381 LYS A CA 1
ATOM 2278 C C . LYS A 1 312 ? -58.223 56.511 27.745 1.00 61.41 381 LYS A C 1
ATOM 2279 O O . LYS A 1 312 ? -59.318 56.971 28.066 1.00 65.78 381 LYS A O 1
ATOM 2285 N N . ASP A 1 313 ? -57.176 56.565 28.561 1.00 61.10 382 ASP A N 1
ATOM 2286 C CA . ASP A 1 313 ? -57.392 57.136 29.886 1.00 64.15 382 ASP A CA 1
ATOM 2287 C C . ASP A 1 313 ? -57.144 58.623 29.971 1.00 62.92 382 ASP A C 1
ATOM 2288 O O . ASP A 1 313 ? -57.291 59.216 31.037 1.00 66.98 382 ASP A O 1
ATOM 2293 N N . LEU A 1 314 ? -56.811 59.236 28.841 1.00 60.60 383 LEU A N 1
ATOM 2294 C CA . LEU A 1 314 ? -56.791 60.687 28.752 1.00 57.10 383 LEU A CA 1
ATOM 2295 C C . LEU A 1 314 ? -58.157 61.178 28.309 1.00 57.87 383 LEU A C 1
ATOM 2296 O O . LEU A 1 314 ? -58.625 62.211 28.777 1.00 62.04 383 LEU A O 1
ATOM 2301 N N . ILE A 1 315 ? -58.814 60.419 27.438 1.00 55.73 384 ILE A N 1
ATOM 2302 C CA . ILE A 1 315 ? -60.045 60.884 26.794 1.00 54.86 384 ILE A CA 1
ATOM 2303 C C . ILE A 1 315 ? -61.346 60.309 27.386 1.00 55.99 384 ILE A C 1
ATOM 2304 O O . ILE A 1 315 ? -62.361 61.011 27.455 1.00 54.96 384 ILE A O 1
ATOM 2309 N N . LEU A 1 316 ? -61.325 59.047 27.806 1.00 55.86 385 LEU A N 1
ATOM 2310 C CA . LEU A 1 316 ? -62.543 58.416 28.321 1.00 56.65 385 LEU A CA 1
ATOM 2311 C C . LEU A 1 316 ? -63.041 59.001 29.644 1.00 58.04 385 LEU A C 1
ATOM 2312 O O . LEU A 1 316 ? -64.235 59.286 29.766 1.00 58.97 385 LEU A O 1
ATOM 2317 N N . PRO A 1 317 ? -62.144 59.190 30.637 1.00 58.37 386 PRO A N 1
ATOM 2318 C CA . PRO A 1 317 ? -62.629 59.816 31.857 1.00 59.98 386 PRO A CA 1
ATOM 2319 C C . PRO A 1 317 ? -63.336 61.140 31.573 1.00 60.41 386 PRO A C 1
ATOM 2320 O O . PRO A 1 317 ? -64.103 61.615 32.409 1.00 63.46 386 PRO A O 1
ATOM 2324 N N . LYS A 1 318 ? -63.096 61.718 30.400 1.00 58.14 387 LYS A N 1
ATOM 2325 C CA . LYS A 1 318 ? -63.680 63.008 30.066 1.00 58.02 387 LYS A CA 1
ATOM 2326 C C . LYS A 1 318 ? -64.974 62.873 29.268 1.00 58.85 387 LYS A C 1
ATOM 2327 O O . LYS A 1 318 ? -66.040 63.247 29.756 1.00 61.92 387 LYS A O 1
ATOM 2333 N N . ILE A 1 319 ? -64.891 62.329 28.057 1.00 57.76 388 ILE A N 1
ATOM 2334 C CA . ILE A 1 319 ? -66.039 62.351 27.142 1.00 57.63 388 ILE A CA 1
ATOM 2335 C C . ILE A 1 319 ? -67.171 61.411 27.535 1.00 60.57 388 ILE A C 1
ATOM 2336 O O . ILE A 1 319 ? -68.265 61.513 26.991 1.00 64.00 388 ILE A O 1
ATOM 2341 N N . SER A 1 320 ? -66.914 60.502 28.471 1.00 63.11 389 SER A N 1
ATOM 2342 C CA . SER A 1 320 ? -67.945 59.568 28.916 1.00 65.75 389 SER A CA 1
ATOM 2343 C C . SER A 1 320 ? -68.565 60.013 30.241 1.00 68.58 389 SER A C 1
ATOM 2344 O O . SER A 1 320 ? -69.060 59.199 31.017 1.00 74.78 389 SER A O 1
ATOM 2347 N N . ASP A 1 321 ? -68.539 61.317 30.478 1.00 67.27 390 ASP A N 1
ATOM 2348 C CA . ASP A 1 321 ? -69.087 61.919 31.672 1.00 67.55 390 ASP A CA 1
ATOM 2349 C C . ASP A 1 321 ? -69.911 63.124 31.209 1.00 68.75 390 ASP A C 1
ATOM 2350 O O . ASP A 1 321 ? -69.346 64.084 30.662 1.00 66.98 390 ASP A O 1
ATOM 2355 N N . PRO A 1 322 ? -71.247 63.080 31.429 1.00 69.92 391 PRO A N 1
ATOM 2356 C CA . PRO A 1 322 ? -72.196 64.068 30.895 1.00 69.48 391 PRO A CA 1
ATOM 2357 C C . PRO A 1 322 ? -71.873 65.499 31.312 1.00 70.18 391 PRO A C 1
ATOM 2358 O O . PRO A 1 322 ? -72.107 66.428 30.537 1.00 67.56 391 PRO A O 1
ATOM 2362 N N . ASN A 1 323 ? -71.336 65.660 32.521 1.00 71.36 392 ASN A N 1
ATOM 2363 C CA . ASN A 1 323 ? -70.927 66.967 33.032 1.00 72.37 392 ASN A CA 1
ATOM 2364 C C . ASN A 1 323 ? -69.779 67.622 32.266 1.00 70.21 392 ASN A C 1
ATOM 2365 O O . ASN A 1 323 ? -69.762 68.846 32.087 1.00 70.16 392 ASN A O 1
ATOM 2370 N N . PHE A 1 324 ? -68.828 66.809 31.813 1.00 66.86 393 PHE A N 1
ATOM 2371 C CA . PHE A 1 324 ? -67.741 67.311 30.994 1.00 63.15 393 PHE A CA 1
ATOM 2372 C C . PHE A 1 324 ? -68.306 67.798 29.673 1.00 62.80 393 PHE A C 1
ATOM 2373 O O . PHE A 1 324 ? -68.030 68.919 29.243 1.00 63.17 393 PHE A O 1
ATOM 2381 N N . VAL A 1 325 ? -69.108 66.945 29.043 1.00 62.26 394 VAL A N 1
ATOM 2382 C CA . VAL A 1 325 ? -69.761 67.258 27.784 1.00 61.19 394 VAL A CA 1
ATOM 2383 C C . VAL A 1 325 ? -70.735 68.436 27.925 1.00 63.60 394 VAL A C 1
ATOM 2384 O O . VAL A 1 325 ? -70.912 69.203 26.986 1.00 65.48 394 VAL A O 1
ATOM 2388 N N . LYS A 1 326 ? -71.361 68.576 29.093 1.00 67.72 395 LYS A N 1
ATOM 2389 C CA . LYS A 1 326 ? -72.222 69.733 29.399 1.00 69.60 395 LYS A CA 1
ATOM 2390 C C . LYS A 1 326 ? -71.372 70.996 29.490 1.00 67.15 395 LYS A C 1
ATOM 2391 O O . LYS A 1 326 ? -71.712 72.053 28.939 1.00 63.23 395 LYS A O 1
ATOM 2397 N N . ASP A 1 327 ? -70.255 70.859 30.194 1.00 66.57 396 ASP A N 1
ATOM 2398 C CA . ASP A 1 327 ? -69.349 71.953 30.415 1.00 67.07 396 ASP A CA 1
ATOM 2399 C C . ASP A 1 327 ? -68.707 72.397 29.098 1.00 64.64 396 ASP A C 1
ATOM 2400 O O . ASP A 1 327 ? -68.574 73.600 28.838 1.00 62.82 396 ASP A O 1
ATOM 2405 N N . LEU A 1 328 ? -68.333 71.424 28.266 1.00 61.56 397 LEU A N 1
ATOM 2406 C CA . LEU A 1 328 ? -67.783 71.713 26.948 1.00 59.31 397 LEU A CA 1
ATOM 2407 C C . LEU A 1 328 ? -68.779 72.501 26.109 1.00 59.54 397 LEU A C 1
ATOM 2408 O O . LEU A 1 328 ? -68.431 73.522 25.517 1.00 57.84 397 LEU A O 1
ATOM 2413 N N . GLU A 1 329 ? -70.018 72.017 26.083 1.00 62.02 398 GLU A N 1
ATOM 2414 C CA . GLU A 1 329 ? -71.098 72.621 25.319 1.00 62.44 398 GLU A CA 1
ATOM 2415 C C . GLU A 1 329 ? -71.378 74.056 25.759 1.00 63.46 398 GLU A C 1
ATOM 2416 O O . GLU A 1 329 ? -71.680 74.908 24.920 1.00 63.33 398 GLU A O 1
ATOM 2422 N N . GLU A 1 330 ? -71.274 74.318 27.064 1.00 65.29 399 GLU A N 1
ATOM 2423 C CA . GLU A 1 330 ? -71.448 75.675 27.597 1.00 66.26 399 GLU A CA 1
ATOM 2424 C C . GLU A 1 330 ? -70.314 76.602 27.188 1.00 62.39 399 GLU A C 1
ATOM 2425 O O . GLU A 1 330 ? -70.545 77.766 26.871 1.00 61.00 399 GLU A O 1
ATOM 2431 N N . ASP A 1 331 ? -69.092 76.076 27.206 1.00 60.63 400 ASP A N 1
ATOM 2432 C CA . ASP A 1 331 ? -67.923 76.815 26.739 1.00 59.70 400 ASP A CA 1
ATOM 2433 C C . ASP A 1 331 ? -68.061 77.238 25.278 1.00 56.11 400 ASP A C 1
ATOM 2434 O O . ASP A 1 331 ? -67.808 78.391 24.941 1.00 54.41 400 ASP A O 1
ATOM 2439 N N . LEU A 1 332 ? -68.462 76.301 24.422 1.00 53.57 401 LEU A N 1
ATOM 2440 C CA . LEU A 1 332 ? -68.632 76.588 23.008 1.00 53.46 401 LEU A CA 1
ATOM 2441 C C . LEU A 1 332 ? -69.726 77.624 22.801 1.00 55.54 401 LEU A C 1
ATOM 2442 O O . LEU A 1 332 ? -69.571 78.552 21.991 1.00 55.49 401 LEU A O 1
ATOM 2447 N N . TYR A 1 333 ? -70.820 77.467 23.548 1.00 57.12 402 TYR A N 1
ATOM 2448 C CA . TYR A 1 333 ? -71.905 78.438 23.543 1.00 57.47 402 TYR A CA 1
ATOM 2449 C C . TYR A 1 333 ? -71.362 79.834 23.837 1.00 57.48 402 TYR A C 1
ATOM 2450 O O . TYR A 1 333 ? -71.589 80.762 23.066 1.00 56.14 402 TYR A O 1
ATOM 2459 N N . GLU A 1 334 ? -70.616 79.966 24.933 1.00 59.32 403 GLU A N 1
ATOM 2460 C CA . GLU A 1 334 ? -69.977 81.234 25.282 1.00 60.70 403 GLU A CA 1
ATOM 2461 C C . GLU A 1 334 ? -69.196 81.821 24.114 1.00 59.56 403 GLU A C 1
ATOM 2462 O O . GLU A 1 334 ? -69.329 83.004 23.809 1.00 61.00 403 GLU A O 1
ATOM 2468 N N . LEU A 1 335 ? -68.402 80.989 23.447 1.00 56.05 404 LEU A N 1
ATOM 2469 C CA . LEU A 1 335 ? -67.515 81.474 22.413 1.00 52.94 404 LEU A CA 1
ATOM 2470 C C . LEU A 1 335 ? -68.297 81.875 21.185 1.00 53.39 404 LEU A C 1
ATOM 2471 O O . LEU A 1 335 ? -67.987 82.881 20.552 1.00 53.15 404 LEU A O 1
ATOM 2476 N N . PHE A 1 336 ? -69.316 81.087 20.859 1.00 53.93 405 PHE A N 1
ATOM 2477 C CA . PHE A 1 336 ? -70.048 81.255 19.603 1.00 53.49 405 PHE A CA 1
ATOM 2478 C C . PHE A 1 336 ? -71.053 82.401 19.647 1.00 55.23 405 PHE A C 1
ATOM 2479 O O . PHE A 1 336 ? -71.346 82.988 18.604 1.00 55.82 405 PHE A O 1
ATOM 2487 N N . LYS A 1 337 ? -71.568 82.695 20.849 1.00 57.74 406 LYS A N 1
ATOM 2488 C CA . LYS A 1 337 ? -72.423 83.861 21.152 1.00 59.99 406 LYS A CA 1
ATOM 2489 C C . LYS A 1 337 ? -71.875 85.175 20.600 1.00 61.31 406 LYS A C 1
ATOM 2490 O O . LYS A 1 337 ? -72.619 85.976 20.045 1.00 60.99 406 LYS A O 1
ATOM 2496 N N . LYS A 1 338 ? -70.573 85.395 20.799 1.00 62.40 407 LYS A N 1
ATOM 2497 C CA . LYS A 1 338 ? -69.840 86.547 20.271 1.00 62.14 407 LYS A CA 1
ATOM 2498 C C . LYS A 1 338 ? -70.351 87.041 18.912 1.00 61.51 407 LYS A C 1
ATOM 2499 O O . LYS A 1 338 ? -70.502 88.247 18.711 1.00 63.53 407 LYS A O 1
ATOM 2505 N N . ASP A 1 339 ? -70.614 86.111 17.991 1.00 58.24 408 ASP A N 1
ATOM 2506 C CA . ASP A 1 339 ? -70.912 86.453 16.601 1.00 57.27 408 ASP A CA 1
ATOM 2507 C C . ASP A 1 339 ? -72.229 87.210 16.383 1.00 59.36 408 ASP A C 1
ATOM 2508 O O . ASP A 1 339 ? -73.274 86.807 16.911 1.00 58.80 408 ASP A O 1
ATOM 2513 N N . PRO A 1 340 ? -72.186 88.302 15.582 1.00 60.83 409 PRO A N 1
ATOM 2514 C CA . PRO A 1 340 ? -73.401 89.057 15.231 1.00 59.77 409 PRO A CA 1
ATOM 2515 C C . PRO A 1 340 ? -74.486 88.152 14.652 1.00 58.53 409 PRO A C 1
ATOM 2516 O O . PRO A 1 340 ? -75.669 88.375 14.895 1.00 60.16 409 PRO A O 1
ATOM 2520 N N . GLY A 1 341 ? -74.077 87.127 13.914 1.00 55.81 410 GLY A N 1
ATOM 2521 C CA . GLY A 1 341 ? -75.023 86.228 13.276 1.00 55.32 410 GLY A CA 1
ATOM 2522 C C . GLY A 1 341 ? -75.361 84.967 14.050 1.00 53.77 410 GLY A C 1
ATOM 2523 O O . GLY A 1 341 ? -76.066 84.101 13.537 1.00 52.99 410 GLY A O 1
ATOM 2524 N N . PHE A 1 342 ? -74.878 84.852 15.283 1.00 53.23 411 PHE A N 1
ATOM 2525 C CA . PHE A 1 342 ? -75.156 83.656 16.074 1.00 54.20 411 PHE A CA 1
ATOM 2526 C C . PHE A 1 342 ? -76.634 83.320 16.022 1.00 57.44 411 PHE A C 1
ATOM 2527 O O . PHE A 1 342 ? -77.474 84.212 16.156 1.00 59.71 411 PHE A O 1
ATOM 2535 N N . ASP A 1 343 ? -76.935 82.036 15.819 1.00 60.51 412 ASP A N 1
ATOM 2536 C CA . ASP A 1 343 ? -78.308 81.527 15.800 1.00 62.82 412 ASP A CA 1
ATOM 2537 C C . ASP A 1 343 ? -78.423 80.330 16.746 1.00 64.22 412 ASP A C 1
ATOM 2538 O O . ASP A 1 343 ? -77.749 79.308 16.560 1.00 65.86 412 ASP A O 1
ATOM 2543 N N . ARG A 1 344 ? -79.265 80.459 17.766 1.00 65.99 413 ARG A N 1
ATOM 2544 C CA . ARG A 1 344 ? -79.418 79.412 18.779 1.00 68.31 413 ARG A CA 1
ATOM 2545 C C . ARG A 1 344 ? -79.916 78.090 18.167 1.00 67.25 413 ARG A C 1
ATOM 2546 O O . ARG A 1 344 ? -79.644 77.011 18.699 1.00 67.93 413 ARG A O 1
ATOM 2554 N N . GLY A 1 345 ? -80.632 78.183 17.048 1.00 64.04 414 GLY A N 1
ATOM 2555 C CA . GLY A 1 345 ? -81.144 77.006 16.361 1.00 63.35 414 GLY A CA 1
ATOM 2556 C C . GLY A 1 345 ? -80.005 76.204 15.777 1.00 61.75 414 GLY A C 1
ATOM 2557 O O . GLY A 1 345 ? -79.853 75.015 16.073 1.00 61.50 414 GLY A O 1
ATOM 2558 N N . GLN A 1 346 ? -79.202 76.876 14.953 1.00 60.97 415 GLN A N 1
ATOM 2559 C CA . GLN A 1 346 ? -77.980 76.318 14.372 1.00 59.34 415 GLN A CA 1
ATOM 2560 C C . GLN A 1 346 ? -77.060 75.716 15.421 1.00 58.57 415 GLN A C 1
ATOM 2561 O O . GLN A 1 346 ? -76.527 74.626 15.224 1.00 56.56 415 GLN A O 1
ATOM 2567 N N . PHE A 1 347 ? -76.873 76.436 16.529 1.00 58.10 416 PHE A N 1
ATOM 2568 C CA . PHE A 1 347 ? -75.988 75.982 17.585 1.00 57.29 416 PHE A CA 1
ATOM 2569 C C . PHE A 1 347 ? -76.380 74.615 18.139 1.00 60.37 416 PHE A C 1
ATOM 2570 O O . PHE A 1 347 ? -75.503 73.770 18.355 1.00 60.34 416 PHE A O 1
ATOM 2578 N N . HIS A 1 348 ? -77.680 74.396 18.365 1.00 64.29 417 HIS A N 1
ATOM 2579 C CA . HIS A 1 348 ? -78.173 73.087 18.833 1.00 67.70 417 HIS A CA 1
ATOM 2580 C C . HIS A 1 348 ? -77.945 71.973 17.838 1.00 63.92 417 HIS A C 1
ATOM 2581 O O . HIS A 1 348 ? -77.623 70.851 18.224 1.00 61.94 417 HIS A O 1
ATOM 2588 N N . LYS A 1 349 ? -78.080 72.287 16.551 1.00 61.40 418 LYS A N 1
ATOM 2589 C CA . LYS A 1 349 ? -77.694 71.382 15.469 1.00 60.95 418 LYS A CA 1
ATOM 2590 C C . LYS A 1 349 ? -76.196 71.037 15.502 1.00 58.76 418 LYS A C 1
ATOM 2591 O O . LYS A 1 349 ? -75.813 69.880 15.327 1.00 60.06 418 LYS A O 1
ATOM 2597 N N . GLN A 1 350 ? -75.357 72.049 15.717 1.00 55.25 419 GLN A N 1
ATOM 2598 C CA . GLN A 1 350 ? -73.921 71.854 15.887 1.00 51.08 419 GLN A CA 1
ATOM 2599 C C . GLN A 1 350 ? -73.597 70.948 17.058 1.00 51.03 419 GLN A C 1
ATOM 2600 O O . GLN A 1 350 ? -72.739 70.069 16.943 1.00 52.32 419 GLN A O 1
ATOM 2606 N N . ILE A 1 351 ? -74.272 71.159 18.183 1.00 50.29 420 ILE A N 1
ATOM 2607 C CA . ILE A 1 351 ? -74.008 70.352 19.371 1.00 50.90 420 ILE A CA 1
ATOM 2608 C C . ILE A 1 351 ? -74.535 68.925 19.225 1.00 51.79 420 ILE A C 1
ATOM 2609 O O . ILE A 1 351 ? -73.933 67.991 19.755 1.00 52.47 420 ILE A O 1
ATOM 2614 N N . ALA A 1 352 ? -75.636 68.755 18.494 1.00 52.57 421 ALA A N 1
ATOM 2615 C CA . ALA A 1 352 ? -76.218 67.423 18.295 1.00 53.54 421 ALA A CA 1
ATOM 2616 C C . ALA A 1 352 ? -75.294 66.536 17.451 1.00 53.91 421 ALA A C 1
ATOM 2617 O O . ALA A 1 352 ? -75.169 65.325 17.711 1.00 53.98 421 ALA A O 1
ATOM 2619 N N . VAL A 1 353 ? -74.650 67.148 16.452 1.00 52.16 422 VAL A N 1
ATOM 2620 C CA . VAL A 1 353 ? -73.667 66.457 15.624 1.00 51.42 422 VAL A CA 1
ATOM 2621 C C . VAL A 1 353 ? -72.486 66.020 16.492 1.00 51.77 422 VAL A C 1
ATOM 2622 O O . VAL A 1 353 ? -72.108 64.849 16.506 1.00 52.09 422 VAL A O 1
ATOM 2626 N N . MET A 1 354 ? -71.937 66.966 17.241 1.00 52.80 423 MET A N 1
ATOM 2627 C CA . MET A 1 354 ? -70.785 66.721 18.096 1.00 54.14 423 MET A CA 1
ATOM 2628 C C . MET A 1 354 ? -71.057 65.694 19.198 1.00 54.35 423 MET A C 1
ATOM 2629 O O . MET A 1 354 ? -70.161 64.957 19.602 1.00 53.18 423 MET A O 1
ATOM 2634 N N . ARG A 1 355 ? -72.298 65.650 19.673 1.00 57.66 424 ARG A N 1
ATOM 2635 C CA . ARG A 1 355 ? -72.726 64.670 20.673 1.00 59.12 424 ARG A CA 1
ATOM 2636 C C . ARG A 1 355 ? -72.661 63.271 20.078 1.00 55.87 424 ARG A C 1
ATOM 2637 O O . ARG A 1 355 ? -72.212 62.329 20.728 1.00 54.73 424 ARG A O 1
ATOM 2645 N N . GLY A 1 356 ? -73.103 63.158 18.829 1.00 54.46 425 GLY A N 1
ATOM 2646 C CA . GLY A 1 356 ? -73.081 61.900 18.094 1.00 54.32 425 GLY A CA 1
ATOM 2647 C C . GLY A 1 356 ? -71.672 61.436 17.798 1.00 53.67 425 GLY A C 1
ATOM 2648 O O . GLY A 1 356 ? -71.399 60.234 17.785 1.00 56.10 425 GLY A O 1
ATOM 2649 N N . GLN A 1 357 ? -70.777 62.391 17.559 1.00 51.45 426 GLN A N 1
ATOM 2650 C CA . GLN A 1 357 ? -69.370 62.090 17.340 1.00 49.81 426 GLN A CA 1
ATOM 2651 C C . GLN A 1 357 ? -68.735 61.584 18.630 1.00 49.32 426 GLN A C 1
ATOM 2652 O O . GLN A 1 357 ? -67.956 60.626 18.616 1.00 48.33 426 GLN A O 1
ATOM 2658 N N . ILE A 1 358 ? -69.071 62.236 19.740 1.00 49.15 427 ILE A N 1
ATOM 2659 C CA . ILE A 1 358 ? -68.558 61.843 21.040 1.00 49.33 427 ILE A CA 1
ATOM 2660 C C . ILE A 1 358 ? -68.991 60.417 21.326 1.00 51.52 427 ILE A C 1
ATOM 2661 O O . ILE A 1 358 ? -68.208 59.603 21.814 1.00 52.32 427 ILE A O 1
ATOM 2666 N N . LEU A 1 359 ? -70.232 60.112 20.963 1.00 53.79 428 LEU A N 1
ATOM 2667 C CA . LEU A 1 359 ? -70.825 58.815 21.241 1.00 55.53 428 LEU A CA 1
ATOM 2668 C C . LEU A 1 359 ? -70.113 57.678 20.508 1.00 54.22 428 LEU A C 1
ATOM 2669 O O . LEU A 1 359 ? -69.754 56.678 21.123 1.00 53.05 428 LEU A O 1
ATOM 2674 N N . ASN A 1 360 ? -69.911 57.850 19.203 1.00 53.55 429 ASN A N 1
ATOM 2675 C CA . ASN A 1 360 ? -69.119 56.934 18.396 1.00 53.28 429 ASN A CA 1
ATOM 2676 C C . ASN A 1 360 ? -67.710 56.746 18.955 1.00 53.82 429 ASN A C 1
ATOM 2677 O O . ASN A 1 360 ? -67.242 55.614 19.123 1.00 55.64 429 ASN A O 1
ATOM 2682 N N . LEU A 1 361 ? -67.050 57.864 19.252 1.00 52.54 430 LEU A N 1
ATOM 2683 C CA . LEU A 1 361 ? -65.684 57.872 19.768 1.00 51.17 430 LEU A CA 1
ATOM 2684 C C . LEU A 1 361 ? -65.571 57.042 21.030 1.00 53.68 430 LEU A C 1
ATOM 2685 O O . LEU A 1 361 ? -64.620 56.271 21.176 1.00 55.71 430 LEU A O 1
ATOM 2690 N N . THR A 1 362 ? -66.538 57.208 21.936 1.00 54.58 431 THR A N 1
ATOM 2691 C CA . THR A 1 362 ? -66.582 56.457 23.190 1.00 56.40 431 THR A CA 1
ATOM 2692 C C . THR A 1 362 ? -66.564 54.945 22.919 1.00 58.15 431 THR A C 1
ATOM 2693 O O . THR A 1 362 ? -65.715 54.221 23.442 1.00 57.21 431 THR A O 1
ATOM 2697 N N . GLN A 1 363 ? -67.488 54.483 22.085 1.00 60.95 432 GLN A N 1
ATOM 2698 C CA . GLN A 1 363 ? -67.540 53.080 21.717 1.00 66.37 432 GLN A CA 1
ATOM 2699 C C . GLN A 1 363 ? -66.180 52.606 21.185 1.00 66.93 432 GLN A C 1
ATOM 2700 O O . GLN A 1 363 ? -65.566 51.702 21.761 1.00 68.84 432 GLN A O 1
ATOM 2706 N N . ALA A 1 364 ? -65.708 53.234 20.107 1.00 63.82 433 ALA A N 1
ATOM 2707 C CA . ALA A 1 364 ? -64.421 52.899 19.502 1.00 61.34 433 ALA A CA 1
ATOM 2708 C C . ALA A 1 364 ? -63.274 52.900 20.516 1.00 61.82 433 ALA A C 1
ATOM 2709 O O . ALA A 1 364 ? -62.367 52.067 20.436 1.00 60.56 433 ALA A O 1
ATOM 2711 N N . LEU A 1 365 ? -63.315 53.841 21.461 1.00 61.64 434 LEU A N 1
ATOM 2712 C CA . LEU A 1 365 ? -62.330 53.903 22.543 1.00 61.65 434 LEU A CA 1
ATOM 2713 C C . LEU A 1 365 ? -62.431 52.721 23.506 1.00 63.70 434 LEU A C 1
ATOM 2714 O O . LEU A 1 365 ? -61.416 52.184 23.933 1.00 64.57 434 LEU A O 1
ATOM 2719 N N . LYS A 1 366 ? -63.658 52.317 23.824 1.00 66.05 435 LYS A N 1
ATOM 2720 C CA . LYS A 1 366 ? -63.908 51.189 24.719 1.00 67.76 435 LYS A CA 1
ATOM 2721 C C . LYS A 1 366 ? -63.545 49.849 24.085 1.00 69.46 435 LYS A C 1
ATOM 2722 O O . LYS A 1 366 ? -62.938 49.001 24.741 1.00 72.14 435 LYS A O 1
ATOM 2728 N N . ASP A 1 367 ? -63.901 49.672 22.812 1.00 69.86 436 ASP A N 1
ATOM 2729 C CA . ASP A 1 367 ? -63.705 48.397 22.113 1.00 72.24 436 ASP A CA 1
ATOM 2730 C C . ASP A 1 367 ? -62.379 48.281 21.356 1.00 72.00 436 ASP A C 1
ATOM 2731 O O . ASP A 1 367 ? -62.261 47.464 20.443 1.00 73.02 436 ASP A O 1
ATOM 2736 N N . ASN A 1 368 ? -61.390 49.092 21.731 1.00 72.43 437 ASN A N 1
ATOM 2737 C CA . ASN A 1 368 ? -60.051 49.079 21.101 1.00 73.34 437 ASN A CA 1
ATOM 2738 C C . ASN A 1 368 ? -60.022 49.176 19.567 1.00 70.26 437 ASN A C 1
ATOM 2739 O O . ASN A 1 368 ? -59.096 48.668 18.934 1.00 72.13 437 ASN A O 1
ATOM 2744 N N . LYS A 1 369 ? -61.031 49.808 18.973 1.00 65.78 438 LYS A N 1
ATOM 2745 C CA . LYS A 1 369 ? -61.047 50.062 17.538 1.00 61.80 438 LYS A CA 1
ATOM 2746 C C . LYS A 1 369 ? -59.895 50.998 17.132 1.00 57.97 438 LYS A C 1
ATOM 2747 O O . LYS A 1 369 ? -59.266 51.634 17.976 1.00 57.17 438 LYS A O 1
ATOM 2753 N N . SER A 1 370 ? -59.613 51.066 15.838 1.00 55.20 439 SER A N 1
ATOM 2754 C CA . SER A 1 370 ? -58.611 51.987 15.313 1.00 53.77 439 SER A CA 1
ATOM 2755 C C . SER A 1 370 ? -59.276 53.241 14.738 1.00 52.22 439 SER A C 1
ATOM 2756 O O . SER A 1 370 ? -60.489 53.255 14.503 1.00 52.53 439 SER A O 1
ATOM 2759 N N . PRO A 1 371 ? -58.489 54.301 14.494 1.00 49.98 440 PRO A N 1
ATOM 2760 C CA . PRO A 1 371 ? -59.013 55.431 13.742 1.00 49.29 440 PRO A CA 1
ATOM 2761 C C . PRO A 1 371 ? -59.779 55.034 12.471 1.00 49.73 440 PRO A C 1
ATOM 2762 O O . PRO A 1 371 ? -60.825 55.624 12.199 1.00 48.46 440 PRO A O 1
ATOM 2766 N N . LEU A 1 372 ? -59.281 54.045 11.716 1.00 50.42 441 LEU A N 1
ATOM 2767 C CA . LEU A 1 372 ? -59.952 53.621 10.487 1.00 50.54 441 LEU A CA 1
ATOM 2768 C C . LEU A 1 372 ? -61.355 53.069 10.761 1.00 54.27 441 LEU A C 1
ATOM 2769 O O . LEU A 1 372 ? -62.320 53.427 10.069 1.00 55.30 441 LEU A O 1
ATOM 2774 N N . HIS A 1 373 ? -61.476 52.216 11.775 1.00 57.76 442 HIS A N 1
ATOM 2775 C CA . HIS A 1 373 ? -62.786 51.672 12.138 1.00 61.23 442 HIS A CA 1
ATOM 2776 C C . HIS A 1 373 ? -63.714 52.750 12.617 1.00 57.77 442 HIS A C 1
ATOM 2777 O O . HIS A 1 373 ? -64.876 52.805 12.203 1.00 57.71 442 HIS A O 1
ATOM 2784 N N . LEU A 1 374 ? -63.199 53.639 13.463 1.00 53.91 443 LEU A N 1
ATOM 2785 C CA . LEU A 1 374 ? -63.962 54.804 13.904 1.00 51.51 443 LEU A CA 1
ATOM 2786 C C . LEU A 1 374 ? -64.610 55.564 12.742 1.00 50.69 443 LEU A C 1
ATOM 2787 O O . LEU A 1 374 ? -65.820 55.829 12.782 1.00 50.54 443 LEU A O 1
ATOM 2792 N N . VAL A 1 375 ? -63.828 55.913 11.715 1.00 49.32 444 VAL A N 1
ATOM 2793 C CA . VAL A 1 375 ? -64.397 56.718 10.619 1.00 49.71 444 VAL A CA 1
ATOM 2794 C C . VAL A 1 375 ? -65.380 55.902 9.781 1.00 51.65 444 VAL A C 1
ATOM 2795 O O . VAL A 1 375 ? -66.179 56.466 9.038 1.00 51.90 444 VAL A O 1
ATOM 2799 N N . GLN A 1 376 ? -65.341 54.579 9.923 1.00 51.82 445 GLN A N 1
ATOM 2800 C CA . GLN A 1 376 ? -66.285 53.737 9.199 1.00 52.02 445 GLN A CA 1
ATOM 2801 C C . GLN A 1 376 ? -67.636 53.594 9.891 1.00 52.22 445 GLN A C 1
ATOM 2802 O O . GLN A 1 376 ? -68.606 53.180 9.262 1.00 52.39 445 GLN A O 1
ATOM 2808 N N . MET A 1 377 ? -67.700 53.937 11.176 1.00 52.81 446 MET A N 1
ATOM 2809 C CA . MET A 1 377 ? -68.953 53.861 11.930 1.00 53.54 446 MET A CA 1
ATOM 2810 C C . MET A 1 377 ? -69.952 54.807 11.293 1.00 54.41 446 MET A C 1
ATOM 2811 O O . MET A 1 377 ? -69.554 55.830 10.735 1.00 56.37 446 MET A O 1
ATOM 2816 N N . PRO A 1 378 ? -71.254 54.481 11.362 1.00 55.42 447 PRO A N 1
ATOM 2817 C CA . PRO A 1 378 ? -72.225 55.385 10.730 1.00 53.73 447 PRO A CA 1
ATOM 2818 C C . PRO A 1 378 ? -72.430 56.671 11.537 1.00 52.22 447 PRO A C 1
ATOM 2819 O O . PRO A 1 378 ? -72.465 56.625 12.771 1.00 52.35 447 PRO A O 1
ATOM 2823 N N . PRO A 1 379 ? -72.539 57.818 10.842 1.00 51.51 448 PRO A N 1
ATOM 2824 C CA . PRO A 1 379 ? -72.818 59.122 11.457 1.00 50.86 448 PRO A CA 1
ATOM 2825 C C . PRO A 1 379 ? -74.051 59.070 12.349 1.00 52.24 448 PRO A C 1
ATOM 2826 O O . PRO A 1 379 ? -75.088 58.579 11.918 1.00 54.57 448 PRO A O 1
ATOM 2830 N N . VAL A 1 380 ? -73.946 59.568 13.575 1.00 53.51 449 VAL A N 1
ATOM 2831 C CA . VAL A 1 380 ? -75.122 59.664 14.457 1.00 56.20 449 VAL A CA 1
ATOM 2832 C C . VAL A 1 380 ? -75.387 61.091 14.955 1.00 57.80 449 VAL A C 1
ATOM 2833 O O . VAL A 1 380 ? -74.462 61.888 15.132 1.00 58.26 449 VAL A O 1
ATOM 2837 N N . ILE A 1 381 ? -76.664 61.414 15.140 1.00 60.52 450 ILE A N 1
ATOM 2838 C CA . ILE A 1 381 ? -77.083 62.694 15.715 1.00 61.95 450 ILE A CA 1
ATOM 2839 C C . ILE A 1 381 ? -77.740 62.436 17.064 1.00 64.01 450 ILE A C 1
ATOM 2840 O O . ILE A 1 381 ? -78.503 61.483 17.206 1.00 67.29 450 ILE A O 1
ATOM 2845 N N . VAL A 1 382 ? -77.438 63.272 18.053 1.00 65.09 451 VAL A N 1
ATOM 2846 C CA . VAL A 1 382 ? -78.009 63.106 19.395 1.00 68.97 451 VAL A CA 1
ATOM 2847 C C . VAL A 1 382 ? -78.755 64.363 19.867 1.00 74.16 451 VAL A C 1
ATOM 2848 O O . VAL A 1 382 ? -78.137 65.334 20.311 1.00 77.00 451 VAL A O 1
ATOM 2852 N N . GLU A 1 383 ? -80.084 64.336 19.769 1.00 80.49 452 GLU A N 1
ATOM 2853 C CA . GLU A 1 383 ? -80.914 65.513 20.060 1.00 84.80 452 GLU A CA 1
ATOM 2854 C C . GLU A 1 383 ? -81.332 65.637 21.524 1.00 89.41 452 GLU A C 1
ATOM 2855 O O . GLU A 1 383 ? -81.780 64.668 22.141 1.00 90.44 452 GLU A O 1
ATOM 2861 N N . THR A 1 384 ? -81.174 66.845 22.065 1.00 95.60 453 THR A N 1
ATOM 2862 C CA . THR A 1 384 ? -81.583 67.172 23.434 1.00 102.67 453 THR A CA 1
ATOM 2863 C C . THR A 1 384 ? -82.541 68.373 23.435 1.00 105.36 453 THR A C 1
ATOM 2864 O O . THR A 1 384 ? -83.765 68.236 23.328 1.00 103.38 453 THR A O 1
ATOM 2868 N N . GLY B 1 1 ? 6.520 -18.551 43.397 1.00 123.64 70 GLY B N 1
ATOM 2869 C CA . GLY B 1 1 ? 6.250 -18.106 44.796 1.00 132.16 70 GLY B CA 1
ATOM 2870 C C . GLY B 1 1 ? 5.755 -19.226 45.700 1.00 135.63 70 GLY B C 1
ATOM 2871 O O . GLY B 1 1 ? 5.432 -20.315 45.213 1.00 130.36 70 GLY B O 1
ATOM 2872 N N . PRO B 1 2 ? 5.688 -18.965 47.027 1.00 142.45 71 PRO B N 1
ATOM 2873 C CA . PRO B 1 2 ? 5.213 -19.979 47.970 1.00 141.31 71 PRO B CA 1
ATOM 2874 C C . PRO B 1 2 ? 3.681 -20.015 48.014 1.00 136.65 71 PRO B C 1
ATOM 2875 O O . PRO B 1 2 ? 3.057 -19.226 48.729 1.00 136.34 71 PRO B O 1
ATOM 2879 N N . LEU B 1 3 ? 3.098 -20.931 47.243 1.00 128.27 72 LEU B N 1
ATOM 2880 C CA . LEU B 1 3 ? 1.649 -21.014 47.055 1.00 121.78 72 LEU B CA 1
ATOM 2881 C C . LEU B 1 3 ? 0.871 -21.360 48.336 1.00 120.82 72 LEU B C 1
ATOM 2882 O O . LEU B 1 3 ? -0.200 -20.795 48.587 1.00 124.33 72 LEU B O 1
ATOM 2887 N N . GLY B 1 4 ? 1.418 -22.266 49.145 1.00 114.21 73 GLY B N 1
ATOM 2888 C CA . GLY B 1 4 ? 0.757 -22.712 50.372 1.00 112.94 73 GLY B CA 1
ATOM 2889 C C . GLY B 1 4 ? 0.892 -21.806 51.589 1.00 114.02 73 GLY B C 1
ATOM 2890 O O . GLY B 1 4 ? 0.318 -22.094 52.642 1.00 115.96 73 GLY B O 1
ATOM 2891 N N . SER B 1 5 ? 1.650 -20.719 51.453 1.00 113.44 74 SER B N 1
ATOM 2892 C CA . SER B 1 5 ? 1.855 -19.770 52.552 1.00 115.28 74 SER B CA 1
ATOM 2893 C C . SER B 1 5 ? 0.642 -18.856 52.762 1.00 114.23 74 SER B C 1
ATOM 2894 O O . SER B 1 5 ? -0.043 -18.506 51.797 1.00 110.93 74 SER B O 1
ATOM 2897 N N . PRO B 1 6 ? 0.365 -18.475 54.027 1.00 117.23 75 PRO B N 1
ATOM 2898 C CA . PRO B 1 6 ? -0.732 -17.534 54.291 1.00 117.04 75 PRO B CA 1
ATOM 2899 C C . PRO B 1 6 ? -0.419 -16.118 53.797 1.00 117.24 75 PRO B C 1
ATOM 2900 O O . PRO B 1 6 ? -1.336 -15.373 53.433 1.00 114.06 75 PRO B O 1
ATOM 2904 N N . GLU B 1 7 ? 0.867 -15.766 53.782 1.00 119.63 76 GLU B N 1
ATOM 2905 C CA . GLU B 1 7 ? 1.322 -14.464 53.294 1.00 118.36 76 GLU B CA 1
ATOM 2906 C C . GLU B 1 7 ? 1.054 -14.280 51.793 1.00 113.28 76 GLU B C 1
ATOM 2907 O O . GLU B 1 7 ? 0.706 -13.180 51.347 1.00 110.65 76 GLU B O 1
ATOM 2913 N N . PHE B 1 8 ? 1.207 -15.355 51.020 1.00 109.17 77 PHE B N 1
ATOM 2914 C CA . PHE B 1 8 ? 0.957 -15.301 49.575 1.00 104.78 77 PHE B CA 1
ATOM 2915 C C . PHE B 1 8 ? -0.526 -15.161 49.240 1.00 97.68 77 PHE B C 1
ATOM 2916 O O . PHE B 1 8 ? -0.882 -14.513 48.259 1.00 93.79 77 PHE B O 1
ATOM 2924 N N . ALA B 1 9 ? -1.371 -15.795 50.052 1.00 95.10 78 ALA B N 1
ATOM 2925 C CA . ALA B 1 9 ? -2.818 -15.704 49.921 1.00 88.97 78 ALA B CA 1
ATOM 2926 C C . ALA B 1 9 ? -3.274 -14.278 50.207 1.00 90.39 78 ALA B C 1
ATOM 2927 O O . ALA B 1 9 ? -4.123 -13.737 49.497 1.00 89.00 78 ALA B O 1
ATOM 2929 N N . ALA B 1 10 ? -2.696 -13.673 51.243 1.00 93.81 79 ALA B N 1
ATOM 2930 C CA . ALA B 1 10 ? -2.953 -12.274 51.571 1.00 92.99 79 ALA B CA 1
ATOM 2931 C C . ALA B 1 10 ? -2.475 -11.344 50.450 1.00 92.03 79 ALA B C 1
ATOM 2932 O O . ALA B 1 10 ? -3.173 -10.395 50.093 1.00 92.83 79 ALA B O 1
ATOM 2934 N N . GLN B 1 11 ? -1.310 -11.638 49.883 1.00 92.46 80 GLN B N 1
ATOM 2935 C CA . GLN B 1 11 ? -0.779 -10.848 48.777 1.00 92.71 80 GLN B CA 1
ATOM 2936 C C . GLN B 1 11 ? -1.663 -10.959 47.535 1.00 92.06 80 GLN B C 1
ATOM 2937 O O . GLN B 1 11 ? -1.980 -9.955 46.896 1.00 94.29 80 GLN B O 1
ATOM 2943 N N . ALA B 1 12 ? -2.056 -12.184 47.200 1.00 91.42 81 ALA B N 1
ATOM 2944 C CA . ALA B 1 12 ? -2.896 -12.441 46.026 1.00 88.99 81 ALA B CA 1
ATOM 2945 C C . ALA B 1 12 ? -4.296 -11.832 46.154 1.00 88.15 81 ALA B C 1
ATOM 2946 O O . ALA B 1 12 ? -4.864 -11.357 45.169 1.00 84.67 81 ALA B O 1
ATOM 2948 N N . GLN B 1 13 ? -4.840 -11.858 47.369 1.00 91.94 82 GLN B N 1
ATOM 2949 C CA . GLN B 1 13 ? -6.125 -11.224 47.668 1.00 95.92 82 GLN B CA 1
ATOM 2950 C C . GLN B 1 13 ? -6.034 -9.694 47.561 1.00 95.18 82 GLN B C 1
ATOM 2951 O O . GLN B 1 13 ? -6.951 -9.047 47.039 1.00 94.20 82 GLN B O 1
ATOM 2957 N N . ALA B 1 14 ? -4.926 -9.129 48.044 1.00 94.60 83 ALA B N 1
ATOM 2958 C CA . ALA B 1 14 ? -4.678 -7.692 47.93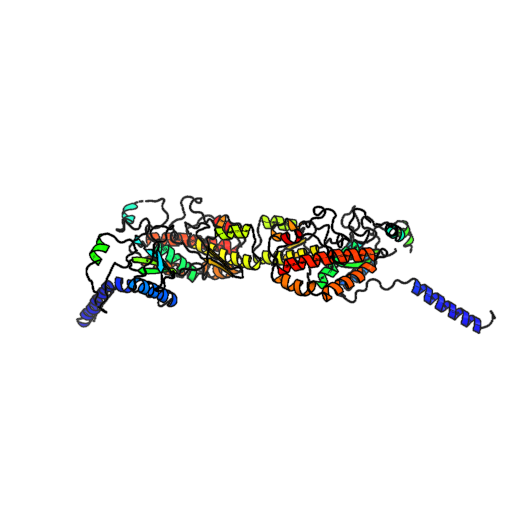9 1.00 92.83 83 ALA B CA 1
ATOM 2959 C C . ALA B 1 14 ? -4.719 -7.233 46.480 1.00 90.97 83 ALA B C 1
ATOM 2960 O O . ALA B 1 14 ? -5.351 -6.225 46.171 1.00 90.15 83 ALA B O 1
ATOM 2962 N N . LEU B 1 15 ? -4.062 -7.986 45.593 1.00 91.20 84 LEU B N 1
ATOM 2963 C CA . LEU B 1 15 ? -4.087 -7.705 44.149 1.00 91.91 84 LEU B CA 1
ATOM 2964 C C . LEU B 1 15 ? -5.471 -7.948 43.526 1.00 92.17 84 LEU B C 1
ATOM 2965 O O . LEU B 1 15 ? -5.903 -7.186 42.659 1.00 94.55 84 LEU B O 1
ATOM 2970 N N . ALA B 1 16 ? -6.153 -9.001 43.978 1.00 91.81 85 ALA B N 1
ATOM 2971 C CA . ALA B 1 16 ? -7.500 -9.336 43.506 1.00 90.99 85 ALA B CA 1
ATOM 2972 C C . ALA B 1 16 ? -8.514 -8.230 43.787 1.00 92.10 85 ALA B C 1
ATOM 2973 O O . ALA B 1 16 ? -9.374 -7.947 42.951 1.00 91.73 85 ALA B O 1
ATOM 2975 N N . ALA B 1 17 ? -8.404 -7.620 44.968 1.00 95.07 86 ALA B N 1
ATOM 2976 C CA . ALA B 1 17 ? -9.302 -6.548 45.404 1.00 95.84 86 ALA B CA 1
ATOM 2977 C C . ALA B 1 17 ? -9.097 -5.248 44.617 1.00 95.25 86 ALA B C 1
ATOM 2978 O O . ALA B 1 17 ? -10.069 -4.554 44.289 1.00 92.17 86 ALA B O 1
ATOM 2980 N N . GLN B 1 18 ? -7.836 -4.929 44.320 1.00 95.00 87 GLN B N 1
ATOM 2981 C CA . GLN B 1 18 ? -7.494 -3.712 43.579 1.00 96.87 87 GLN B CA 1
ATOM 2982 C C . GLN B 1 18 ? -7.560 -3.890 42.053 1.00 95.16 87 GLN B C 1
ATOM 2983 O O . GLN B 1 18 ? -7.622 -2.904 41.318 1.00 94.92 87 GLN B O 1
ATOM 2989 N N . ALA B 1 19 ? -7.550 -5.138 41.585 1.00 92.64 88 ALA B N 1
ATOM 2990 C CA . ALA B 1 19 ? -7.835 -5.429 40.178 1.00 92.29 88 ALA B CA 1
ATOM 2991 C C . ALA B 1 19 ? -9.327 -5.254 39.923 1.00 94.08 88 ALA B C 1
ATOM 2992 O O . ALA B 1 19 ? -9.729 -4.682 38.909 1.00 95.39 88 ALA B O 1
ATOM 2994 N N . ALA B 1 20 ? -10.136 -5.741 40.864 1.00 97.74 89 ALA B N 1
ATOM 2995 C CA . ALA B 1 20 ? -11.586 -5.559 40.840 1.00 100.42 89 ALA B CA 1
ATOM 2996 C C . ALA B 1 20 ? -11.974 -4.087 41.011 1.00 103.40 89 ALA B C 1
ATOM 2997 O O . ALA B 1 20 ? -12.894 -3.606 40.345 1.00 106.52 89 ALA B O 1
ATOM 2999 N N . ALA B 1 21 ? -11.269 -3.379 41.896 1.00 104.50 90 ALA B N 1
ATOM 3000 C CA . ALA B 1 21 ? -11.528 -1.957 42.141 1.00 104.74 90 ALA B CA 1
ATOM 3001 C C . ALA B 1 21 ? -11.322 -1.130 40.874 1.00 105.74 90 ALA B C 1
ATOM 3002 O O . ALA B 1 21 ? -12.073 -0.188 40.612 1.00 108.78 90 ALA B O 1
ATOM 3004 N N . ALA B 1 22 ? -10.306 -1.501 40.095 1.00 104.97 91 ALA B N 1
ATOM 3005 C CA . ALA B 1 22 ? -9.998 -0.852 38.823 1.00 103.57 91 ALA B CA 1
ATOM 3006 C C . ALA B 1 22 ? -11.040 -1.179 37.755 1.00 106.12 91 ALA B C 1
ATOM 3007 O O . ALA B 1 22 ? -11.520 -0.284 37.060 1.00 108.16 91 ALA B O 1
ATOM 3009 N N . ALA B 1 23 ? -11.387 -2.461 37.638 1.00 107.14 92 ALA B N 1
ATOM 3010 C CA . ALA B 1 23 ? -12.347 -2.936 36.639 1.00 108.85 92 ALA B CA 1
ATOM 3011 C C . ALA B 1 23 ? -13.698 -2.211 36.716 1.00 113.27 92 ALA B C 1
ATOM 3012 O O . ALA B 1 23 ? -14.275 -1.852 35.685 1.00 115.94 92 ALA B O 1
ATOM 3014 N N . HIS B 1 24 ? -14.190 -1.997 37.935 1.00 112.55 93 HIS B N 1
ATOM 3015 C CA . HIS B 1 24 ? -15.441 -1.274 38.149 1.00 115.41 93 HIS B CA 1
ATOM 3016 C C . HIS B 1 24 ? -15.323 0.192 37.827 1.00 118.57 93 HIS B C 1
ATOM 3017 O O . HIS B 1 24 ? -16.241 0.776 37.242 1.00 122.04 93 HIS B O 1
ATOM 3024 N N . ALA B 1 25 ? -14.197 0.797 38.209 1.00 115.37 94 ALA B N 1
ATOM 3025 C CA . ALA B 1 25 ? -13.966 2.229 38.006 1.00 113.65 94 ALA B CA 1
ATOM 3026 C C . ALA B 1 25 ? -13.725 2.568 36.540 1.00 113.05 94 ALA B C 1
ATOM 3027 O O . ALA B 1 25 ? -14.101 3.647 36.080 1.00 118.79 94 ALA B O 1
ATOM 3029 N N . ALA B 1 26 ? -13.107 1.640 35.814 1.00 108.61 95 ALA B N 1
ATOM 3030 C CA . ALA B 1 26 ? -12.786 1.840 34.404 1.00 105.97 95 ALA B CA 1
ATOM 3031 C C . ALA B 1 26 ? -13.964 1.504 33.485 1.00 107.67 95 ALA B C 1
ATOM 3032 O O . ALA B 1 26 ? -13.856 1.619 32.264 1.00 110.18 95 ALA B O 1
ATOM 3034 N N . GLN B 1 27 ? -15.086 1.093 34.074 1.00 110.67 96 GLN B N 1
ATOM 3035 C CA . GLN B 1 27 ? -16.298 0.785 33.308 1.00 114.15 96 GLN B CA 1
ATOM 3036 C C . GLN B 1 27 ? -17.531 1.592 33.734 1.00 117.22 96 GLN B C 1
ATOM 3037 O O . GLN B 1 27 ? -18.624 1.394 33.197 1.00 115.41 96 GLN B O 1
ATOM 3043 N N . ALA B 1 28 ? -17.348 2.494 34.696 1.00 122.52 97 ALA B N 1
ATOM 3044 C CA . ALA B 1 28 ? -18.407 3.402 35.127 1.00 128.64 97 ALA B CA 1
ATOM 3045 C C . ALA B 1 28 ? -18.243 4.753 34.441 1.00 133.51 97 ALA B C 1
ATOM 3046 O O . ALA B 1 28 ? -17.135 5.297 34.389 1.00 135.17 97 ALA B O 1
ATOM 3048 N N . HIS B 1 29 ? -19.345 5.283 33.909 1.00 136.79 98 HIS B N 1
ATOM 3049 C CA . HIS B 1 29 ? -19.352 6.615 33.293 1.00 138.63 98 HIS B CA 1
ATOM 3050 C C . HIS B 1 29 ? -19.113 7.693 34.314 1.00 137.40 98 HIS B C 1
ATOM 3051 O O . HIS B 1 29 ? -19.319 7.486 35.514 1.00 134.28 98 HIS B O 1
ATOM 3058 N N . ARG B 1 30 ? -18.669 8.854 33.850 1.00 139.82 99 ARG B N 1
ATOM 3059 C CA . ARG B 1 30 ? -18.309 9.945 34.756 1.00 143.05 99 ARG B CA 1
ATOM 3060 C C . ARG B 1 30 ? -19.434 10.972 34.970 1.00 144.78 99 ARG B C 1
ATOM 3061 O O . ARG B 1 30 ? -19.320 12.129 34.551 1.00 147.21 99 ARG B O 1
ATOM 3069 N N . GLU B 1 31 ? -20.510 10.523 35.626 1.00 136.78 100 GLU B N 1
ATOM 3070 C CA . GLU B 1 31 ? -21.684 11.347 35.987 1.00 130.46 100 GLU B CA 1
ATOM 3071 C C . GLU B 1 31 ? -22.028 12.442 34.967 1.00 126.91 100 GLU B C 1
ATOM 3072 O O . GLU B 1 31 ? -22.357 13.573 35.337 1.00 123.86 100 GLU B O 1
ATOM 3078 N N . ARG B 1 32 ? -21.984 12.066 33.688 1.00 123.29 101 ARG B N 1
ATOM 3079 C CA . ARG B 1 32 ? -21.934 12.996 32.553 1.00 118.78 101 ARG B CA 1
ATOM 3080 C C . ARG B 1 32 ? -22.808 14.253 32.601 1.00 118.24 101 ARG B C 1
ATOM 3081 O O . ARG B 1 32 ? -22.339 15.342 32.263 1.00 120.44 101 ARG B O 1
ATOM 3089 N N . ASN B 1 33 ? -24.062 14.107 33.018 1.00 113.38 102 ASN B N 1
ATOM 3090 C CA . ASN B 1 33 ? -25.026 15.201 32.889 1.00 105.70 102 ASN B CA 1
ATOM 3091 C C . ASN B 1 33 ? -25.047 16.176 34.061 1.00 105.57 102 ASN B C 1
ATOM 3092 O O . ASN B 1 33 ? -26.095 16.425 34.665 1.00 105.11 102 ASN B O 1
ATOM 3097 N N . GLU B 1 34 ? -23.883 16.738 34.368 1.00 106.12 103 GLU B N 1
ATOM 3098 C CA . GLU B 1 34 ? -23.773 17.717 35.440 1.00 107.35 103 GLU B CA 1
ATOM 3099 C C . GLU B 1 34 ? -23.433 19.100 34.899 1.00 106.35 103 GLU B C 1
ATOM 3100 O O . GLU B 1 34 ? -22.457 19.274 34.167 1.00 106.53 103 GLU B O 1
ATOM 3106 N N . PHE B 1 35 ? -24.268 20.073 35.248 1.00 103.56 104 PHE B N 1
ATOM 3107 C CA . PHE B 1 35 ? -24.008 21.465 34.930 1.00 103.76 104 PHE B CA 1
ATOM 3108 C C . PHE B 1 35 ? -24.195 22.281 36.199 1.00 106.86 104 PHE B C 1
ATOM 3109 O O . PHE B 1 35 ? -25.300 22.770 36.465 1.00 107.42 104 PHE B O 1
ATOM 3117 N N . PRO B 1 36 ? -23.122 22.418 37.004 1.00 108.66 105 PRO B N 1
ATOM 3118 C CA . PRO B 1 36 ? -23.199 23.262 38.192 1.00 111.00 105 PRO B CA 1
ATOM 3119 C C . PRO B 1 36 ? -23.825 24.626 37.880 1.00 113.14 105 PRO B C 1
ATOM 3120 O O . PRO B 1 36 ? -24.534 25.186 38.715 1.00 115.38 105 PRO B O 1
ATOM 3124 N N . GLU B 1 37 ? -23.591 25.116 36.664 1.00 114.56 106 GLU B N 1
ATOM 3125 C CA . GLU B 1 37 ? -23.967 26.468 36.257 1.00 112.24 106 GLU B CA 1
ATOM 3126 C C . GLU B 1 37 ? -25.463 26.729 36.264 1.00 107.30 106 GLU B C 1
ATOM 3127 O O . GLU B 1 37 ? -25.900 27.754 36.772 1.00 110.70 106 GLU B O 1
ATOM 3133 N N . ASP B 1 38 ? -26.244 25.814 35.699 1.00 104.12 107 ASP B N 1
ATOM 3134 C CA . ASP B 1 38 ? -27.695 25.978 35.659 1.00 101.54 107 ASP B CA 1
ATOM 3135 C C . ASP B 1 38 ? -28.370 24.784 36.318 1.00 102.06 107 ASP B C 1
ATOM 3136 O O . ASP B 1 38 ? -28.775 23.848 35.628 1.00 104.94 107 ASP B O 1
ATOM 3141 N N . PRO B 1 39 ? -28.500 24.814 37.659 1.00 102.32 108 PRO B N 1
ATOM 3142 C CA . PRO B 1 39 ? -29.086 23.679 38.374 1.00 99.97 108 PRO B CA 1
ATOM 3143 C C . PRO B 1 39 ? -30.597 23.556 38.152 1.00 96.41 108 PRO B C 1
ATOM 3144 O O . PRO B 1 39 ? -31.178 22.523 38.475 1.00 97.52 108 PRO B O 1
ATOM 3148 N N . GLU B 1 40 ? -31.222 24.597 37.605 1.00 92.08 109 GLU B N 1
ATOM 3149 C CA . GLU B 1 40 ? -32.603 24.497 37.145 1.00 91.84 109 GLU B CA 1
ATOM 3150 C C . GLU B 1 40 ? -32.684 23.589 35.919 1.00 88.86 109 GLU B C 1
ATOM 3151 O O . GLU B 1 40 ? -33.655 22.851 35.743 1.00 89.42 109 GLU B O 1
ATOM 3157 N N . PHE B 1 41 ? -31.657 23.667 35.074 1.00 84.28 110 PHE B N 1
ATOM 3158 C CA . PHE B 1 41 ? -31.565 22.890 33.843 1.00 81.70 110 PHE B CA 1
ATOM 3159 C C . PHE B 1 41 ? -31.204 21.436 34.153 1.00 84.00 110 PHE B C 1
ATOM 3160 O O . PHE B 1 41 ? -31.770 20.504 33.577 1.00 83.61 110 PHE B O 1
ATOM 3168 N N . GLU B 1 42 ? -30.258 21.254 35.070 1.00 85.40 111 GLU B N 1
ATOM 3169 C CA . GLU B 1 42 ? -29.925 19.942 35.592 1.00 87.27 111 GLU B CA 1
ATOM 3170 C C . GLU B 1 42 ? -31.133 19.288 36.274 1.00 88.92 111 GLU B C 1
ATOM 3171 O O . GLU B 1 42 ? -31.280 18.074 36.224 1.00 90.70 111 GLU B O 1
ATOM 3177 N N . ALA B 1 43 ? -31.999 20.091 36.891 1.00 90.24 112 ALA B N 1
ATOM 3178 C CA . ALA B 1 43 ? -33.218 19.574 37.526 1.00 93.82 112 ALA B CA 1
ATOM 3179 C C . ALA B 1 43 ? -34.105 18.839 36.525 1.00 94.84 112 ALA B C 1
ATOM 3180 O O . ALA B 1 43 ? -34.484 17.690 36.753 1.00 96.26 112 ALA B O 1
ATOM 3182 N N . VAL B 1 44 ? -34.412 19.506 35.415 1.00 95.83 113 VAL B N 1
ATOM 3183 C CA . VAL B 1 44 ? -35.263 18.944 34.359 1.00 94.90 113 VAL B CA 1
ATOM 3184 C C . VAL B 1 44 ? -34.578 17.834 33.545 1.00 93.59 113 VAL B C 1
ATOM 3185 O O . VAL B 1 44 ? -35.257 16.997 32.947 1.00 93.86 113 VAL B O 1
ATOM 3189 N N . VAL B 1 45 ? -33.244 17.832 33.528 1.00 91.61 114 VAL B N 1
ATOM 3190 C CA . VAL B 1 45 ? -32.471 16.760 32.887 1.00 90.75 114 VAL B CA 1
ATOM 3191 C C . VAL B 1 45 ? -32.533 15.483 33.727 1.00 94.62 114 VAL B C 1
ATOM 3192 O O . VAL B 1 45 ? -32.660 14.387 33.189 1.00 96.69 114 VAL B O 1
ATOM 3196 N N . ARG B 1 46 ? -32.443 15.635 35.046 1.00 99.23 115 ARG B N 1
ATOM 3197 C CA . ARG B 1 46 ? -32.556 14.504 35.968 1.00 100.03 115 ARG B CA 1
ATOM 3198 C C . ARG B 1 46 ? -33.990 13.982 35.940 1.00 99.81 115 ARG B C 1
ATOM 3199 O O . ARG B 1 46 ? -34.216 12.775 35.902 1.00 102.73 115 ARG B O 1
ATOM 3207 N N . GLN B 1 47 ? -34.947 14.907 35.941 1.00 97.54 116 GLN B N 1
ATOM 3208 C CA . GLN B 1 47 ? -36.362 14.574 35.895 1.00 99.19 116 GLN B CA 1
ATOM 3209 C C . GLN B 1 47 ? -36.677 13.758 34.651 1.00 101.70 116 GLN B C 1
ATOM 3210 O O . GLN B 1 47 ? -37.550 12.893 34.676 1.00 106.53 116 GLN B O 1
ATOM 3216 N N . ALA B 1 48 ? -35.952 14.038 33.570 1.00 101.34 117 ALA B N 1
ATOM 3217 C CA . ALA B 1 48 ? -36.084 13.293 32.322 1.00 100.06 117 ALA B CA 1
ATOM 3218 C C . ALA B 1 48 ? -35.552 11.865 32.463 1.00 102.39 117 ALA B C 1
ATOM 3219 O O . ALA B 1 48 ? -36.245 10.910 32.113 1.00 107.38 117 ALA B O 1
ATOM 3221 N N . GLU B 1 49 ? -34.330 11.727 32.986 1.00 100.06 118 GLU B N 1
ATOM 3222 C CA . GLU B 1 49 ? -33.703 10.421 33.225 1.00 100.07 118 GLU B CA 1
ATOM 3223 C C . GLU B 1 49 ? -34.599 9.513 34.068 1.00 104.33 118 GLU B C 1
ATOM 3224 O O . GLU B 1 49 ? -34.595 8.291 33.911 1.00 105.59 118 GLU B O 1
ATOM 3230 N N . LEU B 1 50 ? -35.373 10.140 34.949 1.00 108.35 119 LEU B N 1
ATOM 3231 C CA . LEU B 1 50 ? -36.249 9.460 35.896 1.00 113.38 119 LEU B CA 1
ATOM 3232 C C . LEU B 1 50 ? -37.637 9.200 35.294 1.00 115.93 119 LEU B C 1
ATOM 3233 O O . LEU B 1 50 ? -38.534 8.695 35.973 1.00 119.94 119 LEU B O 1
ATOM 3238 N N . ALA B 1 51 ? -37.806 9.549 34.021 1.00 115.87 120 ALA B N 1
ATOM 3239 C CA . ALA B 1 51 ? -39.048 9.281 33.297 1.00 120.09 120 ALA B CA 1
ATOM 3240 C C . ALA B 1 51 ? -38.888 8.071 32.384 1.00 121.70 120 ALA B C 1
ATOM 3241 O O . ALA B 1 51 ? -39.776 7.219 32.313 1.00 121.69 120 ALA B O 1
ATOM 3243 N N . ILE B 1 52 ? -37.754 8.013 31.682 1.00 122.67 121 ILE B N 1
ATOM 3244 C CA . ILE B 1 52 ? -37.389 6.850 30.867 1.00 123.02 121 ILE B CA 1
ATOM 3245 C C . ILE B 1 52 ? -37.259 5.630 31.777 1.00 123.86 121 ILE B C 1
ATOM 3246 O O . ILE B 1 52 ? -37.722 4.533 31.438 1.00 124.54 121 ILE B O 1
ATOM 3251 N N . GLU B 1 53 ? -36.652 5.855 32.944 1.00 121.08 122 GLU B N 1
ATOM 3252 C CA . GLU B 1 53 ? -36.421 4.825 33.949 1.00 120.11 122 GLU B CA 1
ATOM 3253 C C . GLU B 1 53 ? -37.745 4.225 34.418 1.00 118.48 122 GLU B C 1
ATOM 3254 O O . GLU B 1 53 ? -37.870 3.007 34.544 1.00 117.81 122 GLU B O 1
ATOM 3260 N N . ARG B 1 54 ? -38.733 5.088 34.652 1.00 116.17 123 ARG B N 1
ATOM 3261 C CA . ARG B 1 54 ? -40.069 4.657 35.062 1.00 116.29 123 ARG B CA 1
ATOM 3262 C C . ARG B 1 54 ? -40.982 4.439 33.849 1.00 117.14 123 ARG B C 1
ATOM 3263 O O . ARG B 1 54 ? -42.208 4.557 33.946 1.00 116.45 123 ARG B O 1
ATOM 3271 N N . CYS B 1 55 ? -40.355 4.121 32.714 1.00 117.46 124 CYS B N 1
ATOM 3272 C CA . CYS B 1 55 ? -41.034 3.725 31.472 1.00 119.17 124 CYS B CA 1
ATOM 3273 C C . CYS B 1 55 ? -42.029 4.739 30.886 1.00 119.11 124 CYS B C 1
ATOM 3274 O O . CYS B 1 55 ? -43.118 4.362 30.448 1.00 122.10 124 CYS B O 1
ATOM 3277 N N . ILE B 1 56 ? -41.659 6.017 30.884 1.00 117.43 125 ILE B N 1
ATOM 3278 C CA . ILE B 1 56 ? -42.353 7.016 30.058 1.00 114.89 125 ILE B CA 1
ATOM 3279 C C . ILE B 1 56 ? -41.325 7.646 29.113 1.00 111.92 125 ILE B C 1
ATOM 3280 O O . ILE B 1 56 ? -40.505 8.474 29.523 1.00 111.94 125 ILE B O 1
ATOM 3285 N N . PHE B 1 57 ? -41.377 7.228 27.850 1.00 108.73 126 PHE B N 1
ATOM 3286 C CA . PHE B 1 57 ? -40.330 7.532 26.873 1.00 106.91 126 PHE B CA 1
ATOM 3287 C C . PHE B 1 57 ? -40.678 8.733 25.984 1.00 103.76 126 PHE B C 1
ATOM 3288 O O . PHE B 1 57 ? -41.856 8.980 25.709 1.00 102.62 126 PHE B O 1
ATOM 3296 N N . PRO B 1 58 ? -39.650 9.489 25.543 1.00 101.14 127 PRO B N 1
ATOM 3297 C CA . PRO B 1 58 ? -39.811 10.577 24.566 1.00 98.10 127 PRO B CA 1
ATOM 3298 C C . PRO B 1 58 ? -40.329 10.114 23.198 1.00 97.32 127 PRO B C 1
ATOM 3299 O O . PRO B 1 58 ? -39.838 9.126 22.652 1.00 94.92 127 PRO B O 1
ATOM 3303 N N . GLU B 1 59 ? -41.309 10.839 22.659 1.00 98.66 128 GLU B N 1
ATOM 3304 C CA . GLU B 1 59 ? -41.887 10.546 21.342 1.00 98.91 128 GLU B CA 1
ATOM 3305 C C . GLU B 1 59 ? -41.062 11.148 20.214 1.00 94.97 128 GLU B C 1
ATOM 3306 O O . GLU B 1 59 ? -40.357 12.130 20.410 1.00 94.26 128 GLU B O 1
ATOM 3312 N N . ARG B 1 60 ? -41.163 10.554 19.030 1.00 95.25 129 ARG B N 1
ATOM 3313 C CA . ARG B 1 60 ? -40.657 11.170 17.816 1.00 94.21 129 ARG B CA 1
ATOM 3314 C C . ARG B 1 60 ? -41.517 12.397 17.544 1.00 96.31 129 ARG B C 1
ATOM 3315 O O . ARG B 1 60 ? -42.687 12.420 17.923 1.00 98.56 129 ARG B O 1
ATOM 3323 N N . ILE B 1 61 ? -40.942 13.422 16.913 1.00 98.04 130 ILE B N 1
ATOM 3324 C CA . ILE B 1 61 ? -41.701 14.630 16.563 1.00 99.67 130 ILE B CA 1
ATOM 3325 C C . ILE B 1 61 ? -42.582 14.357 15.349 1.00 102.80 130 ILE B C 1
ATOM 3326 O O . ILE B 1 61 ? -43.805 14.441 15.436 1.00 103.08 130 ILE B O 1
ATOM 3331 N N . TYR B 1 62 ? -41.957 14.047 14.217 1.00 109.38 131 TYR B N 1
ATOM 3332 C CA . TYR B 1 62 ? -42.689 13.499 13.085 1.00 118.74 131 TYR B CA 1
ATOM 3333 C C . TYR B 1 62 ? -42.543 11.989 13.166 1.00 124.81 131 TYR B C 1
ATOM 3334 O O . TYR B 1 62 ? -41.427 11.474 13.257 1.00 124.91 131 TYR B O 1
ATOM 3343 N N . GLN B 1 63 ? -43.681 11.296 13.144 1.00 130.70 132 GLN B N 1
ATOM 3344 C CA . GLN B 1 63 ? -43.755 9.841 13.354 1.00 132.49 132 GLN B CA 1
ATOM 3345 C C . GLN B 1 63 ? -42.896 9.033 12.366 1.00 130.44 132 GLN B C 1
ATOM 3346 O O . GLN B 1 63 ? -42.457 7.926 12.687 1.00 128.65 132 GLN B O 1
ATOM 3352 N N . GLY B 1 64 ? -42.666 9.601 11.178 1.00 127.79 133 GLY B N 1
ATOM 3353 C CA . GLY B 1 64 ? -41.872 8.971 10.115 1.00 125.10 133 GLY B CA 1
ATOM 3354 C C . GLY B 1 64 ? -40.431 9.455 10.014 1.00 122.61 133 GLY B C 1
ATOM 3355 O O . GLY B 1 64 ? -39.538 8.690 9.638 1.00 124.12 133 GLY B O 1
ATOM 3356 N N . SER B 1 65 ? -40.205 10.728 10.333 1.00 119.50 134 SER B N 1
ATOM 3357 C CA . SER B 1 65 ? -38.853 11.283 10.441 1.00 117.68 134 SER B CA 1
ATOM 3358 C C . SER B 1 65 ? -38.237 10.856 11.781 1.00 117.94 134 SER B C 1
ATOM 3359 O O . SER B 1 65 ? -38.880 10.158 12.573 1.00 118.99 134 SER B O 1
ATOM 3362 N N . SER B 1 66 ? -36.986 11.243 12.017 1.00 112.88 135 SER B N 1
ATOM 3363 C CA . SER B 1 66 ? -36.409 11.184 13.364 1.00 109.74 135 SER B CA 1
ATOM 3364 C C . SER B 1 66 ? -35.369 12.297 13.562 1.00 103.53 135 SER B C 1
ATOM 3365 O O . SER B 1 66 ? -35.295 13.245 12.767 1.00 101.62 135 SER B O 1
ATOM 3368 N N . GLY B 1 67 ? -34.590 12.194 14.632 1.00 96.49 136 GLY B N 1
ATOM 3369 C CA . GLY B 1 67 ? -33.590 13.198 14.944 1.00 85.26 136 GLY B CA 1
ATOM 3370 C C . GLY B 1 67 ? -34.065 14.054 16.087 1.00 78.82 136 GLY B C 1
ATOM 3371 O O . GLY B 1 67 ? -33.256 14.620 16.812 1.00 78.99 136 GLY B O 1
ATOM 3372 N N . SER B 1 68 ? -35.381 14.125 16.260 1.00 74.06 137 SER B N 1
ATOM 3373 C CA . SER B 1 68 ? -35.980 15.054 17.202 1.00 72.19 137 SER B CA 1
ATOM 3374 C C . SER B 1 68 ? -37.028 14.372 18.047 1.00 71.59 137 SER B C 1
ATOM 3375 O O . SER B 1 68 ? -37.929 13.731 17.520 1.00 70.75 137 SER B O 1
ATOM 3378 N N . TYR B 1 69 ? -36.923 14.547 19.360 1.00 72.31 138 TYR B N 1
ATOM 3379 C CA . TYR B 1 69 ? -37.801 13.871 20.304 1.00 73.60 138 TYR B CA 1
ATOM 3380 C C . TYR B 1 69 ? -38.379 14.814 21.356 1.00 75.14 138 TYR B C 1
ATOM 3381 O O . TYR B 1 69 ? -37.640 15.588 21.967 1.00 75.81 138 TYR B O 1
ATOM 3390 N N . PHE B 1 70 ? -39.699 14.753 21.554 1.00 76.19 139 PHE B N 1
ATOM 3391 C CA . PHE B 1 70 ? -40.355 15.460 22.662 1.00 77.51 139 PHE B CA 1
ATOM 3392 C C . PHE B 1 70 ? -40.135 14.690 23.974 1.00 80.66 139 PHE B C 1
ATOM 3393 O O . PHE B 1 70 ? -40.920 13.799 24.311 1.00 83.66 139 PHE B O 1
ATOM 3401 N N . VAL B 1 71 ? -39.073 15.032 24.706 1.00 80.17 140 VAL B N 1
ATOM 3402 C CA . VAL B 1 71 ? -38.793 14.439 26.024 1.00 81.74 140 VAL B CA 1
ATOM 3403 C C . VAL B 1 71 ? -39.946 14.712 26.996 1.00 86.00 140 VAL B C 1
ATOM 3404 O O . VAL B 1 71 ? -40.609 15.750 26.900 1.00 86.47 140 VAL B O 1
ATOM 3408 N N . LYS B 1 72 ? -40.183 13.783 27.924 1.00 90.48 141 LYS B N 1
ATOM 3409 C CA . LYS B 1 72 ? -41.381 13.832 28.764 1.00 92.66 141 LYS B CA 1
ATOM 3410 C C . LYS B 1 72 ? -41.139 13.815 30.262 1.00 96.34 141 LYS B C 1
ATOM 3411 O O . LYS B 1 72 ? -40.129 13.303 30.752 1.00 97.94 141 LYS B O 1
ATOM 3417 N N . ASP B 1 73 ? -42.103 14.392 30.969 1.00 102.36 142 ASP B N 1
ATOM 3418 C CA . ASP B 1 73 ? -42.160 14.393 32.418 1.00 107.75 142 ASP B CA 1
ATOM 3419 C C . ASP B 1 73 ? -42.605 13.007 32.904 1.00 110.82 142 ASP B C 1
ATOM 3420 O O . ASP B 1 73 ? -43.418 12.354 32.240 1.00 112.96 142 ASP B O 1
ATOM 3425 N N . PRO B 1 74 ? -42.072 12.549 34.056 1.00 111.13 143 PRO B N 1
ATOM 3426 C CA . PRO B 1 74 ? -42.618 11.374 34.741 1.00 110.82 143 PRO B CA 1
ATOM 3427 C C . PRO B 1 74 ? -44.129 11.458 34.969 1.00 111.42 143 PRO B C 1
ATOM 3428 O O . PRO B 1 74 ? -44.776 10.433 35.171 1.00 115.22 143 PRO B O 1
ATOM 3432 N N . GLN B 1 75 ? -44.677 12.669 34.926 1.00 110.93 144 GLN B N 1
ATOM 3433 C CA . GLN B 1 75 ? -46.120 12.885 35.031 1.00 112.48 144 GLN B CA 1
ATOM 3434 C C . GLN B 1 75 ? -46.819 12.755 33.675 1.00 112.37 144 GLN B C 1
ATOM 3435 O O . GLN B 1 75 ? -47.992 12.390 33.614 1.00 114.55 144 GLN B O 1
ATOM 3441 N N . GLY B 1 76 ? -46.103 13.057 32.594 1.00 110.64 145 GLY B N 1
ATOM 3442 C CA . GLY B 1 76 ? -46.648 12.896 31.246 1.00 111.63 145 GLY B CA 1
ATOM 3443 C C . GLY B 1 76 ? -46.315 13.994 30.246 1.00 111.11 145 GLY B C 1
ATOM 3444 O O . GLY B 1 76 ? -46.019 13.705 29.082 1.00 111.04 145 GLY B O 1
ATOM 3445 N N . ARG B 1 77 ? -46.363 15.247 30.700 1.00 107.16 146 ARG B N 1
ATOM 3446 C CA . ARG B 1 77 ? -46.200 16.420 29.829 1.00 102.29 146 ARG B CA 1
ATOM 3447 C C . ARG B 1 77 ? -44.808 16.546 29.199 1.00 99.38 146 ARG B C 1
ATOM 3448 O O . ARG B 1 77 ? -43.822 16.034 29.733 1.00 99.19 146 ARG B O 1
ATOM 3456 N N . ILE B 1 78 ? -44.759 17.232 28.056 1.00 94.11 147 ILE B N 1
ATOM 3457 C CA . ILE B 1 78 ? -43.524 17.491 27.315 1.00 88.99 147 ILE B CA 1
ATOM 3458 C C . ILE B 1 78 ? -42.679 18.523 28.067 1.00 85.38 147 ILE B C 1
ATOM 3459 O O . ILE B 1 78 ? -43.205 19.535 28.526 1.00 84.26 147 ILE B O 1
ATOM 3464 N N . ILE B 1 79 ? -41.378 18.266 28.197 1.00 82.39 148 ILE B N 1
ATOM 3465 C CA . ILE B 1 79 ? -40.487 19.181 28.927 1.00 81.28 148 ILE B CA 1
ATOM 3466 C C . ILE B 1 79 ? -39.156 19.522 28.241 1.00 78.57 148 ILE B C 1
ATOM 3467 O O . ILE B 1 79 ? -38.357 20.281 28.797 1.00 79.61 148 ILE B O 1
ATOM 3472 N N . ALA B 1 80 ? -38.915 18.975 27.051 1.00 74.32 149 ALA B N 1
ATOM 3473 C CA . ALA B 1 80 ? -37.665 19.236 26.333 1.00 70.82 149 ALA B CA 1
ATOM 3474 C C . ALA B 1 80 ? -37.664 18.682 24.912 1.00 68.97 149 ALA B C 1
ATOM 3475 O O . ALA B 1 80 ? -38.529 17.882 24.549 1.00 70.77 149 ALA B O 1
ATOM 3477 N N . VAL B 1 81 ? -36.687 19.118 24.116 1.00 64.91 150 VAL B N 1
ATOM 3478 C CA . VAL B 1 81 ? -36.527 18.652 22.742 1.00 62.43 150 VAL B CA 1
ATOM 3479 C C . VAL B 1 81 ? -35.111 18.123 22.555 1.00 62.90 150 VAL B C 1
ATOM 3480 O O . VAL B 1 81 ? -34.144 18.896 22.494 1.00 63.93 150 VAL B O 1
ATOM 3484 N N . PHE B 1 82 ? -35.001 16.798 22.468 1.00 62.21 151 PHE B N 1
ATOM 3485 C CA . PHE B 1 82 ? -33.710 16.139 22.334 1.00 60.25 151 PHE B CA 1
ATOM 3486 C C . PHE B 1 82 ? -33.404 15.806 20.878 1.00 59.72 151 PHE B C 1
ATOM 3487 O O . PHE B 1 82 ? -34.266 15.319 20.141 1.00 60.41 151 PHE B O 1
ATOM 3495 N N . LYS B 1 83 ? -32.172 16.090 20.471 1.00 58.34 152 LYS B N 1
ATOM 3496 C CA . LYS B 1 83 ? -31.736 15.859 19.104 1.00 57.33 152 LYS B CA 1
ATOM 3497 C C . LYS B 1 83 ? -30.365 15.193 19.099 1.00 58.21 152 LYS B C 1
ATOM 3498 O O . LYS B 1 83 ? -29.342 15.884 19.085 1.00 60.42 152 LYS B O 1
ATOM 3504 N N . PRO B 1 84 ? -30.336 13.849 19.127 1.00 57.22 153 PRO B N 1
ATOM 3505 C CA . PRO B 1 84 ? -29.082 13.090 19.119 1.00 57.36 153 PRO B CA 1
ATOM 3506 C C . PRO B 1 84 ? -28.186 13.342 17.899 1.00 55.89 153 PRO B C 1
ATOM 3507 O O . PRO B 1 84 ? -28.664 13.360 16.763 1.00 54.31 153 PRO B O 1
ATOM 3511 N N . LYS B 1 85 ? -26.895 13.535 18.164 1.00 55.86 154 LYS B N 1
ATOM 3512 C CA . LYS B 1 85 ? -25.874 13.739 17.137 1.00 56.19 154 LYS B CA 1
ATOM 3513 C C . LYS B 1 85 ? -25.930 12.696 16.028 1.00 58.34 154 LYS B C 1
ATOM 3514 O O . LYS B 1 85 ? -25.964 13.043 14.841 1.00 58.07 154 LYS B O 1
ATOM 3520 N N . ASN B 1 86 ? -25.920 11.418 16.412 1.00 61.15 155 ASN B N 1
ATOM 3521 C CA . ASN B 1 86 ? -25.856 10.326 15.426 1.00 61.23 155 ASN B CA 1
ATOM 3522 C C . ASN B 1 86 ? -27.187 10.072 14.685 1.00 60.96 155 ASN B C 1
ATOM 3523 O O . ASN B 1 86 ? -27.323 9.092 13.965 1.00 62.65 155 ASN B O 1
ATOM 3528 N N . GLU B 1 87 ? -28.163 10.956 14.866 1.00 60.19 156 GLU B N 1
ATOM 3529 C CA . GLU B 1 87 ? -29.398 10.878 14.097 1.00 59.41 156 GLU B CA 1
ATOM 3530 C C . GLU B 1 87 ? -29.567 12.104 13.208 1.00 59.62 156 GLU B C 1
ATOM 3531 O O . GLU B 1 87 ? -30.596 12.271 12.566 1.00 60.26 156 GLU B O 1
ATOM 3537 N N . GLU B 1 88 ? -28.551 12.963 13.175 1.00 61.27 157 GLU B N 1
ATOM 3538 C CA . GLU B 1 88 ? -28.529 14.090 12.241 1.00 62.31 157 GLU B CA 1
ATOM 3539 C C . GLU B 1 88 ? -28.259 13.562 10.832 1.00 63.92 157 GLU B C 1
ATOM 3540 O O . GLU B 1 88 ? -27.601 12.530 10.680 1.00 64.86 157 GLU B O 1
ATOM 3546 N N . PRO B 1 89 ? -28.759 14.267 9.802 1.00 64.17 158 PRO B N 1
ATOM 3547 C CA . PRO B 1 89 ? -28.578 13.908 8.411 1.00 66.18 158 PRO B CA 1
ATOM 3548 C C . PRO B 1 89 ? -27.359 13.042 8.104 1.00 69.83 158 PRO B C 1
ATOM 3549 O O . PRO B 1 89 ? -27.499 12.005 7.452 1.00 73.04 158 PRO B O 1
ATOM 3553 N N . TYR B 1 90 ? -26.182 13.447 8.569 1.00 72.79 159 TYR B N 1
ATOM 3554 C CA . TYR B 1 90 ? -24.971 12.708 8.232 1.00 75.96 159 TYR B CA 1
ATOM 3555 C C . TYR B 1 90 ? -24.334 12.065 9.465 1.00 78.00 159 TYR B C 1
ATOM 3556 O O . TYR B 1 90 ? -23.123 12.126 9.653 1.00 77.92 159 TYR B O 1
ATOM 3565 N N . GLY B 1 91 ? -25.162 11.425 10.287 1.00 79.43 160 GLY B N 1
ATOM 3566 C CA . GLY B 1 91 ? -24.707 10.874 11.556 1.00 88.88 160 GLY B CA 1
ATOM 3567 C C . GLY B 1 91 ? -24.463 9.380 11.565 1.00 96.80 160 GLY B C 1
ATOM 3568 O O . GLY B 1 91 ? -24.976 8.670 12.425 1.00 97.34 160 GLY B O 1
ATOM 3569 N N . HIS B 1 92 ? -23.662 8.900 10.621 1.00 107.09 161 HIS B N 1
ATOM 3570 C CA . HIS B 1 92 ? -23.384 7.466 10.506 1.00 117.76 161 HIS B CA 1
ATOM 3571 C C . HIS B 1 92 ? -21.932 7.200 10.218 1.00 125.76 161 HIS B C 1
ATOM 3572 O O . HIS B 1 92 ? -21.574 6.134 9.710 1.00 132.36 161 HIS B O 1
ATOM 3579 N N . LEU B 1 93 ? -21.078 8.158 10.575 1.00 129.87 162 LEU B N 1
ATOM 3580 C CA . LEU B 1 93 ? -19.689 8.175 10.112 1.00 134.06 162 LEU B CA 1
ATOM 3581 C C . LEU B 1 93 ? -18.652 8.055 11.239 1.00 140.48 162 LEU B C 1
ATOM 3582 O O . LEU B 1 93 ? -18.837 8.598 12.328 1.00 139.00 162 LEU B O 1
ATOM 3587 N N . ASN B 1 94 ? -17.567 7.333 10.962 1.00 149.96 163 ASN B N 1
ATOM 3588 C CA . ASN B 1 94 ? -16.478 7.119 11.921 1.00 161.84 163 ASN B CA 1
ATOM 3589 C C . ASN B 1 94 ? -15.616 8.385 12.112 1.00 173.41 163 ASN B C 1
ATOM 3590 O O . ASN B 1 94 ? -15.520 9.203 11.191 1.00 173.45 163 ASN B O 1
ATOM 3595 N N . PRO B 1 95 ? -15.006 8.562 13.314 1.00 184.64 164 PRO B N 1
ATOM 3596 C CA . PRO B 1 95 ? -14.009 9.625 13.554 1.00 184.98 164 PRO B CA 1
ATOM 3597 C C . PRO B 1 95 ? -12.798 9.601 12.609 1.00 188.25 164 PRO B C 1
ATOM 3598 O O . PRO B 1 95 ? -12.119 10.621 12.459 1.00 187.48 164 PRO B O 1
ATOM 3602 N N . LYS B 1 96 ? -12.528 8.445 12.001 1.00 189.89 165 LYS B N 1
ATOM 3603 C CA . LYS B 1 96 ? -11.493 8.315 10.970 1.00 184.93 165 LYS B CA 1
ATOM 3604 C C . LYS B 1 96 ? -12.010 8.751 9.595 1.00 183.12 165 LYS B C 1
ATOM 3605 O O . LYS B 1 96 ? -11.239 9.232 8.761 1.00 182.15 165 LYS B O 1
ATOM 3611 N N . TRP B 1 97 ? -13.313 8.575 9.368 1.00 183.90 166 TRP B N 1
ATOM 3612 C CA . TRP B 1 97 ? -13.967 9.008 8.128 1.00 188.43 166 TRP B CA 1
ATOM 3613 C C . TRP B 1 97 ? -14.082 10.510 8.055 1.00 185.36 166 TRP B C 1
ATOM 3614 O O . TRP B 1 97 ? -13.924 11.098 6.983 1.00 185.61 166 TRP B O 1
ATOM 3625 N N . THR B 1 98 ? -14.365 11.144 9.191 1.00 179.23 167 THR B N 1
ATOM 3626 C CA . THR B 1 98 ? -14.431 12.606 9.261 1.00 174.00 167 THR B CA 1
ATOM 3627 C C . THR B 1 98 ? -13.043 13.244 9.133 1.00 176.92 167 THR B C 1
ATOM 3628 O O . THR B 1 98 ? -12.905 14.329 8.564 1.00 175.93 167 THR B O 1
ATOM 3632 N N . LYS B 1 99 ? -12.025 12.559 9.653 1.00 178.52 168 LYS B N 1
ATOM 3633 C CA . LYS B 1 99 ? -10.632 12.995 9.515 1.00 179.36 168 LYS B CA 1
ATOM 3634 C C . LYS B 1 99 ? -9.971 12.414 8.256 1.00 186.35 168 LYS B C 1
ATOM 3635 O O . LYS B 1 99 ? -8.742 12.357 8.147 1.00 188.92 168 LYS B O 1
ATOM 3641 N N . TRP B 1 100 ? -10.811 11.985 7.314 1.00 191.06 169 TRP B N 1
ATOM 3642 C CA . TRP B 1 100 ? -10.382 11.564 5.983 1.00 196.15 169 TRP B CA 1
ATOM 3643 C C . TRP B 1 100 ? -10.401 12.740 5.045 1.00 195.95 169 TRP B C 1
ATOM 3644 O O . TRP B 1 100 ? -9.556 12.848 4.153 1.00 197.12 169 TRP B O 1
ATOM 3655 N N . LEU B 1 101 ? -11.363 13.639 5.255 1.00 193.32 170 LEU B N 1
ATOM 3656 C CA . LEU B 1 101 ? -11.483 14.870 4.473 1.00 191.41 170 LEU B CA 1
ATOM 3657 C C . LEU B 1 101 ? -10.594 15.984 5.059 1.00 189.91 170 LEU B C 1
ATOM 3658 O O . LEU B 1 101 ? -10.705 17.153 4.674 1.00 190.34 170 LEU B O 1
ATOM 3663 N N . GLN B 1 102 ? -9.710 15.606 5.985 1.00 183.21 171 GLN B N 1
ATOM 3664 C CA . GLN B 1 102 ? -8.761 16.537 6.606 1.00 174.99 171 GLN B CA 1
ATOM 3665 C C . GLN B 1 102 ? -7.343 16.326 6.072 1.00 177.01 171 GLN B C 1
ATOM 3666 O O . GLN B 1 102 ? -6.738 17.254 5.533 1.00 180.81 171 GLN B O 1
ATOM 3672 N N . LYS B 1 103 ? -6.824 15.107 6.233 1.00 174.16 172 LYS B N 1
ATOM 3673 C CA . LYS B 1 103 ? -5.528 14.704 5.676 1.00 170.03 172 LYS B CA 1
ATOM 3674 C C . LYS B 1 103 ? -5.487 13.208 5.385 1.00 171.87 172 LYS B C 1
ATOM 3675 O O . LYS B 1 103 ? -5.477 12.792 4.226 1.00 173.69 172 LYS B O 1
ATOM 3681 N N . PHE B 1 110 ? -14.609 22.100 2.525 1.00 149.76 179 PHE B N 1
ATOM 3682 C CA . PHE B 1 110 ? -14.462 21.439 1.230 1.00 150.63 179 PHE B CA 1
ATOM 3683 C C . PHE B 1 110 ? -15.650 20.494 0.963 1.00 146.66 179 PHE B C 1
ATOM 3684 O O . PHE B 1 110 ? -15.981 19.672 1.821 1.00 146.96 179 PHE B O 1
ATOM 3692 N N . GLY B 1 111 ? -16.301 20.597 -0.203 1.00 139.97 180 GLY B N 1
ATOM 3693 C CA . GLY B 1 111 ? -15.937 21.512 -1.296 1.00 130.88 180 GLY B CA 1
ATOM 3694 C C . GLY B 1 111 ? -16.654 22.850 -1.254 1.00 124.44 180 GLY B C 1
ATOM 3695 O O . GLY B 1 111 ? -16.036 23.874 -0.961 1.00 125.20 180 GLY B O 1
ATOM 3696 N N . ARG B 1 112 ? -17.951 22.854 -1.562 1.00 116.84 181 ARG B N 1
ATOM 3697 C CA . ARG B 1 112 ? -18.773 24.062 -1.396 1.00 108.12 181 ARG B CA 1
ATOM 3698 C C . ARG B 1 112 ? -19.358 24.152 0.015 1.00 101.71 181 ARG B C 1
ATOM 3699 O O . ARG B 1 112 ? -19.402 25.232 0.609 1.00 96.54 181 ARG B O 1
ATOM 3707 N N . ASP B 1 113 ? -19.800 23.007 0.536 1.00 99.12 182 ASP B N 1
ATOM 3708 C CA . ASP B 1 113 ? -20.391 22.903 1.868 1.00 92.95 182 ASP B CA 1
ATOM 3709 C C . ASP B 1 113 ? -19.610 23.745 2.866 1.00 84.98 182 ASP B C 1
ATOM 3710 O O . ASP B 1 113 ? -18.409 23.554 3.049 1.00 84.13 182 ASP B O 1
ATOM 3715 N N . CYS B 1 114 ? -20.304 24.686 3.496 1.00 77.79 183 CYS B N 1
ATOM 3716 C CA . CYS B 1 114 ? -19.673 25.634 4.418 1.00 71.78 183 CYS B CA 1
ATOM 3717 C C . CYS B 1 114 ? -20.036 25.397 5.888 1.00 65.39 183 CYS B C 1
ATOM 3718 O O . CYS B 1 114 ? -19.702 26.199 6.748 1.00 62.47 183 CYS B O 1
ATOM 3721 N N . LEU B 1 115 ? -20.723 24.297 6.162 1.00 62.51 184 LEU B N 1
ATOM 3722 C CA . LEU B 1 115 ? -20.960 23.871 7.528 1.00 60.66 184 LEU B CA 1
ATOM 3723 C C . LEU B 1 115 ? -20.142 22.640 7.859 1.00 61.49 184 LEU B C 1
ATOM 3724 O O . LEU B 1 115 ? -20.081 21.683 7.090 1.00 62.21 184 LEU B O 1
ATOM 3729 N N . VAL B 1 116 ? -19.518 22.686 9.024 1.00 62.74 185 VAL B N 1
ATOM 3730 C CA . VAL B 1 116 ? -18.916 21.524 9.650 1.00 64.78 185 VAL B CA 1
ATOM 3731 C C . VAL B 1 116 ? -19.837 20.298 9.581 1.00 65.75 185 VAL B C 1
ATOM 3732 O O . VAL B 1 116 ? -21.055 20.437 9.589 1.00 65.42 185 VAL B O 1
ATOM 3736 N N . LEU B 1 117 ? -19.248 19.103 9.538 1.00 69.65 186 LEU B N 1
ATOM 3737 C CA . LEU B 1 117 ? -19.981 17.896 9.141 1.00 69.22 186 LEU B CA 1
ATOM 3738 C C . LEU B 1 117 ? -21.119 17.386 10.039 1.00 66.46 186 LEU B C 1
ATOM 3739 O O . LEU B 1 117 ? -22.269 17.354 9.592 1.00 66.93 186 LEU B O 1
ATOM 3744 N N . ASN B 1 118 ? -20.819 16.974 11.270 1.00 61.55 187 ASN B N 1
ATOM 3745 C CA . ASN B 1 118 ? -21.845 16.360 12.114 1.00 60.16 187 ASN B CA 1
ATOM 3746 C C . ASN B 1 118 ? -21.909 16.996 13.500 1.00 60.55 187 ASN B C 1
ATOM 3747 O O . ASN B 1 118 ? -21.884 16.302 14.524 1.00 60.54 187 ASN B O 1
ATOM 3752 N N . GLN B 1 119 ? -21.998 18.326 13.528 1.00 59.60 188 GLN B N 1
ATOM 3753 C CA . GLN B 1 119 ? -21.957 19.078 14.787 1.00 56.75 188 GLN B CA 1
ATOM 3754 C C . GLN B 1 119 ? -23.185 19.970 14.927 1.00 55.11 188 GLN B C 1
ATOM 3755 O O . GLN B 1 119 ? -23.115 21.096 15.439 1.00 55.72 188 GLN B O 1
ATOM 3761 N N . GLY B 1 120 ? -24.314 19.458 14.457 1.00 53.98 189 GLY B N 1
ATOM 3762 C CA . GLY B 1 120 ? -25.575 20.168 14.553 1.00 51.83 189 GLY B CA 1
ATOM 3763 C C . GLY B 1 120 ? -25.926 20.428 15.996 1.00 50.80 189 GLY B C 1
ATOM 3764 O O . GLY B 1 120 ? -26.220 21.560 16.373 1.00 51.66 189 GLY B O 1
ATOM 3765 N N . TYR B 1 121 ? -25.872 19.384 16.811 1.00 50.41 190 TYR B N 1
ATOM 3766 C CA . TYR B 1 121 ? -26.178 19.510 18.231 1.00 51.23 190 TYR B CA 1
ATOM 3767 C C . TYR B 1 121 ? -25.339 20.583 18.953 1.00 50.90 190 TYR B C 1
ATOM 3768 O O . TYR B 1 121 ? -25.835 21.244 19.862 1.00 50.12 190 TYR B O 1
ATOM 3777 N N . LEU B 1 122 ? -24.085 20.768 18.537 1.00 51.22 191 LEU B N 1
ATOM 3778 C CA . LEU B 1 122 ? -23.224 21.798 19.126 1.00 51.23 191 LEU B CA 1
ATOM 3779 C C . LEU B 1 122 ? -23.589 23.208 18.641 1.00 52.51 191 LEU B C 1
ATOM 3780 O O . LEU B 1 122 ? -23.526 24.165 19.428 1.00 53.41 191 LEU B O 1
ATOM 3785 N N . SER B 1 123 ? -23.967 23.336 17.359 1.00 51.07 192 SER B N 1
ATOM 3786 C CA . SER B 1 123 ? -24.555 24.576 16.841 1.00 49.69 192 SER B CA 1
ATOM 3787 C C . SER B 1 123 ? -25.779 24.949 17.675 1.00 50.30 192 SER B C 1
ATOM 3788 O O . SER B 1 123 ? -25.988 26.108 18.028 1.00 49.00 192 SER B O 1
ATOM 3791 N N . GLU B 1 124 ? -26.582 23.941 17.989 1.00 52.89 193 GLU B N 1
ATOM 3792 C CA . GLU B 1 124 ? -27.780 24.126 18.776 1.00 54.89 193 GLU B CA 1
ATOM 3793 C C . GLU B 1 124 ? -27.400 24.668 20.156 1.00 55.37 193 GLU B C 1
ATOM 3794 O O . GLU B 1 124 ? -27.960 25.675 20.602 1.00 54.80 193 GLU B O 1
ATOM 3800 N N . ALA B 1 125 ? -26.425 24.023 20.805 1.00 54.52 194 ALA B N 1
ATOM 3801 C CA . ALA B 1 125 ? -25.960 24.428 22.137 1.00 54.79 194 ALA B CA 1
ATOM 3802 C C . ALA B 1 125 ? -25.194 25.750 22.120 1.00 55.64 194 ALA B C 1
ATOM 3803 O O . ALA B 1 125 ? -25.355 26.573 23.025 1.00 57.11 194 ALA B O 1
ATOM 3805 N N . GLY B 1 126 ? -24.364 25.949 21.097 1.00 54.85 195 GLY B N 1
ATOM 3806 C CA . GLY B 1 126 ? -23.614 27.201 20.930 1.00 53.97 195 GLY B CA 1
ATOM 3807 C C . GLY B 1 126 ? -24.491 28.435 20.817 1.00 52.71 195 GLY B C 1
ATOM 3808 O O . GLY B 1 126 ? -24.128 29.514 21.300 1.00 51.63 195 GLY B O 1
ATOM 3809 N N . ALA B 1 127 ? -25.647 28.262 20.175 1.00 52.18 196 ALA B N 1
ATOM 3810 C CA . ALA B 1 127 ? -26.655 29.306 20.054 1.00 50.79 196 ALA B CA 1
ATOM 3811 C C . ALA B 1 127 ? -27.172 29.721 21.413 1.00 50.98 196 ALA B C 1
ATOM 3812 O O . ALA B 1 127 ? -27.343 30.899 21.660 1.00 52.70 196 ALA B O 1
ATOM 3814 N N . SER B 1 128 ? -27.417 28.756 22.292 1.00 52.36 197 SER B N 1
ATOM 3815 C CA . SER B 1 128 ? -27.889 29.054 23.640 1.00 53.19 197 SER B CA 1
ATOM 3816 C C . SER B 1 128 ? -26.773 29.672 24.486 1.00 54.30 197 SER B C 1
ATOM 3817 O O . SER B 1 128 ? -27.022 30.452 25.400 1.00 55.05 197 SER B O 1
ATOM 3820 N N . LEU B 1 129 ? -25.537 29.320 24.165 1.00 54.12 198 LEU B N 1
ATOM 3821 C CA . LEU B 1 129 ? -24.388 29.902 24.818 1.00 54.61 198 LEU B CA 1
ATOM 3822 C C . LEU B 1 129 ? -24.235 31.376 24.438 1.00 54.72 198 LEU B C 1
ATOM 3823 O O . LEU B 1 129 ? -24.051 32.217 25.306 1.00 57.31 198 LEU B O 1
ATOM 3828 N N . VAL B 1 130 ? -24.298 31.677 23.143 1.00 54.41 199 VAL B N 1
ATOM 3829 C CA . VAL B 1 130 ? -24.162 33.053 22.650 1.00 53.76 199 VAL B CA 1
ATOM 3830 C C . VAL B 1 130 ? -25.289 33.929 23.195 1.00 54.28 199 VAL B C 1
ATOM 3831 O O . VAL B 1 130 ? -25.053 35.061 23.618 1.00 55.56 199 VAL B O 1
ATOM 3835 N N . ASP B 1 131 ? -26.497 33.375 23.206 1.00 55.06 200 ASP B N 1
ATOM 3836 C CA . ASP B 1 131 ? -27.664 34.005 23.803 1.00 57.40 200 ASP B CA 1
ATOM 3837 C C . ASP B 1 131 ? -27.423 34.392 25.269 1.00 58.99 200 ASP B C 1
ATOM 3838 O O . ASP B 1 131 ? -27.687 35.534 25.648 1.00 59.17 200 ASP B O 1
ATOM 3843 N N . GLN B 1 132 ? -26.928 33.452 26.076 1.00 60.96 201 GLN B N 1
ATOM 3844 C CA . GLN B 1 132 ? -26.680 33.688 27.505 1.00 64.37 201 GLN B CA 1
ATOM 3845 C C . GLN B 1 132 ? -25.710 34.831 27.774 1.00 63.35 201 GLN B C 1
ATOM 3846 O O . GLN B 1 132 ? -25.986 35.684 28.615 1.00 62.87 201 GLN B O 1
ATOM 3852 N N . LYS B 1 133 ? -24.579 34.844 27.069 1.00 63.21 202 LYS B N 1
ATOM 3853 C CA . LYS B 1 133 ? -23.546 35.859 27.293 1.00 65.16 202 LYS B CA 1
ATOM 3854 C C . LYS B 1 133 ? -24.027 37.252 26.896 1.00 63.26 202 LYS B C 1
ATOM 3855 O O . LYS B 1 133 ? -23.628 38.257 27.493 1.00 62.84 202 LYS B O 1
ATOM 3861 N N . LEU B 1 134 ? -24.878 37.293 25.877 1.00 61.04 203 LEU B N 1
ATOM 3862 C CA . LEU B 1 134 ? -25.436 38.534 25.361 1.00 58.94 203 LEU B CA 1
ATOM 3863 C C . LEU B 1 134 ? -26.693 38.927 26.139 1.00 59.13 203 LEU B C 1
ATOM 3864 O O . LEU B 1 134 ? -27.191 40.047 26.011 1.00 58.28 203 LEU B O 1
ATOM 3869 N N . GLU B 1 135 ? -27.184 37.994 26.955 1.00 59.59 204 GLU B N 1
ATOM 3870 C CA . GLU B 1 135 ? -28.402 38.170 27.752 1.00 59.48 204 GLU B CA 1
ATOM 3871 C C . GLU B 1 135 ? -29.619 38.481 26.896 1.00 57.09 204 GLU B C 1
ATOM 3872 O O . GLU B 1 135 ? -30.396 39.376 27.239 1.00 56.23 204 GLU B O 1
ATOM 3878 N N . LEU B 1 136 ? -29.783 37.744 25.794 1.00 54.68 205 LEU B N 1
ATOM 3879 C CA . LEU B 1 136 ? -30.895 37.972 24.859 1.00 52.52 205 LEU B CA 1
ATOM 3880 C C . LEU B 1 136 ? -32.200 37.333 25.345 1.00 53.14 205 LEU B C 1
ATOM 3881 O O . LEU B 1 136 ? -33.282 37.881 25.155 1.00 52.45 205 LEU B O 1
ATOM 3886 N N . ASN B 1 137 ? -32.084 36.170 25.975 1.00 55.10 206 ASN B N 1
ATOM 3887 C CA . ASN B 1 137 ? -33.237 35.424 26.468 1.00 56.58 206 ASN B CA 1
ATOM 3888 C C . ASN B 1 137 ? -34.279 35.091 25.408 1.00 55.23 206 ASN B C 1
ATOM 3889 O O . ASN B 1 137 ? -35.481 35.140 25.680 1.00 57.07 206 ASN B O 1
ATOM 3894 N N . ILE B 1 138 ? -33.817 34.742 24.208 1.00 52.55 207 ILE B N 1
ATOM 3895 C CA . ILE B 1 138 ? -34.725 34.329 23.138 1.00 51.70 207 ILE B CA 1
ATOM 3896 C C . ILE B 1 138 ? -34.606 32.838 22.809 1.00 53.49 207 ILE B C 1
ATOM 3897 O O . ILE B 1 138 ? -35.578 32.229 22.379 1.00 56.28 207 ILE B O 1
ATOM 3902 N N . VAL B 1 139 ? -33.424 32.262 23.038 1.00 53.75 208 VAL B N 1
ATOM 3903 C CA . VAL B 1 139 ? -33.156 30.840 22.808 1.00 53.65 208 VAL B CA 1
ATOM 3904 C C . VAL B 1 139 ? -33.339 30.031 24.100 1.00 56.94 208 VAL B C 1
ATOM 3905 O O . VAL B 1 139 ? -32.583 30.210 25.064 1.00 58.39 208 VAL B O 1
ATOM 3909 N N . PRO B 1 140 ? -34.328 29.117 24.124 1.00 59.23 209 PRO B N 1
ATOM 3910 C CA . PRO B 1 140 ? -34.546 28.321 25.338 1.00 60.82 209 PRO B CA 1
ATOM 3911 C C . PRO B 1 140 ? -33.271 27.575 25.644 1.00 62.47 209 PRO B C 1
ATOM 3912 O O . PRO B 1 140 ? -32.617 27.124 24.714 1.00 64.44 209 PRO B O 1
ATOM 3916 N N . ARG B 1 141 ? -32.912 27.454 26.920 1.00 64.90 210 ARG B N 1
ATOM 3917 C CA . ARG B 1 141 ? -31.620 26.886 27.294 1.00 64.52 210 ARG B CA 1
ATOM 3918 C C . ARG B 1 141 ? -31.418 25.501 26.680 1.00 63.88 210 ARG B C 1
ATOM 3919 O O . ARG B 1 141 ? -32.244 24.597 26.855 1.00 64.40 210 ARG B O 1
ATOM 3927 N N . THR B 1 142 ? -30.336 25.360 25.922 1.00 61.41 211 THR B N 1
ATOM 3928 C CA . THR B 1 142 ? -30.008 24.098 25.297 1.00 60.89 211 THR B CA 1
ATOM 3929 C C . THR B 1 142 ? -28.557 23.763 25.604 1.00 60.15 211 THR B C 1
ATOM 3930 O O . THR B 1 142 ? -27.667 24.610 25.479 1.00 57.78 211 THR B O 1
ATOM 3934 N N . LYS B 1 143 ? -28.331 22.522 26.022 1.00 61.73 212 LYS B N 1
ATOM 3935 C CA . LYS B 1 143 ? -26.986 22.045 26.345 1.00 63.33 212 LYS B CA 1
ATOM 3936 C C . LYS B 1 143 ? -26.766 20.610 25.877 1.00 63.63 212 LYS B C 1
ATOM 3937 O O . LYS B 1 143 ? -27.729 19.861 25.672 1.00 65.94 212 LYS B O 1
ATOM 3943 N N . VAL B 1 144 ? -25.497 20.246 25.694 1.00 62.16 213 VAL B N 1
ATOM 3944 C CA . VAL B 1 144 ? -25.098 18.893 25.299 1.00 60.55 213 VAL B CA 1
ATOM 3945 C C . VAL B 1 144 ? -25.458 17.931 26.414 1.00 62.29 213 VAL B C 1
ATOM 3946 O O . VAL B 1 144 ? -25.074 18.129 27.563 1.00 64.01 213 VAL B O 1
ATOM 3950 N N . VAL B 1 145 ? -26.212 16.897 26.072 1.00 65.35 214 VAL B N 1
ATOM 3951 C CA . VAL B 1 145 ? -26.682 15.925 27.060 1.00 69.65 214 VAL B CA 1
ATOM 3952 C C . VAL B 1 145 ? -26.621 14.483 26.536 1.00 72.07 214 VAL B C 1
ATOM 3953 O O . VAL B 1 145 ? -26.787 14.237 25.334 1.00 72.68 214 VAL B O 1
ATOM 3957 N N . TYR B 1 146 ? -26.368 13.543 27.449 1.00 74.44 215 TYR B N 1
ATOM 3958 C CA . TYR B 1 146 ? -26.372 12.112 27.136 1.00 74.31 215 TYR B CA 1
ATOM 3959 C C . TYR B 1 146 ? -27.671 11.455 27.594 1.00 75.47 215 TYR B C 1
ATOM 3960 O O . TYR B 1 146 ? -28.069 11.581 28.743 1.00 75.36 215 TYR B O 1
ATOM 3969 N N . LEU B 1 147 ? -28.349 10.783 26.673 1.00 78.85 216 LEU B N 1
ATOM 3970 C CA . LEU B 1 147 ? -29.568 10.046 27.002 1.00 80.80 216 LEU B CA 1
ATOM 3971 C C . LEU B 1 147 ? -29.628 8.696 26.310 1.00 83.46 216 LEU B C 1
ATOM 3972 O O . LEU B 1 147 ? -29.093 8.521 25.209 1.00 82.10 216 LEU B O 1
ATOM 3977 N N . ALA B 1 148 ? -30.276 7.748 26.985 1.00 86.34 217 ALA B N 1
ATOM 3978 C CA . ALA B 1 148 ? -30.588 6.441 26.422 1.00 87.24 217 ALA B CA 1
ATOM 3979 C C . ALA B 1 148 ? -32.106 6.211 26.464 1.00 88.01 217 ALA B C 1
ATOM 3980 O O . ALA B 1 148 ? -32.743 6.432 27.502 1.00 86.89 217 ALA B O 1
ATOM 3982 N N . SER B 1 149 ? -32.685 5.808 25.329 1.00 89.16 218 SER B N 1
ATOM 3983 C CA . SER B 1 149 ? -34.112 5.444 25.273 1.00 91.89 218 SER B CA 1
ATOM 3984 C C . SER B 1 149 ? -34.465 4.420 24.185 1.00 95.45 218 SER B C 1
ATOM 3985 O O . SER B 1 149 ? -33.893 4.436 23.084 1.00 95.15 218 SER B O 1
ATOM 3988 N N . GLU B 1 150 ? -35.415 3.541 24.525 1.00 98.13 219 GLU B N 1
ATOM 3989 C CA . GLU B 1 150 ? -35.953 2.513 23.631 1.00 98.10 219 GLU B CA 1
ATOM 3990 C C . GLU B 1 150 ? -36.558 3.113 22.373 1.00 95.96 219 GLU B C 1
ATOM 3991 O O . GLU B 1 150 ? -36.555 2.483 21.317 1.00 97.12 219 GLU B O 1
ATOM 3997 N N . THR B 1 151 ? -37.080 4.330 22.501 1.00 90.60 220 THR B N 1
ATOM 3998 C CA . THR B 1 151 ? -37.718 5.028 21.395 1.00 85.21 220 THR B CA 1
ATOM 3999 C C . THR B 1 151 ? -36.726 5.635 20.399 1.00 82.12 220 THR B C 1
ATOM 4000 O O . THR B 1 151 ? -37.079 5.838 19.234 1.00 80.47 220 THR B O 1
ATOM 4004 N N . PHE B 1 152 ? -35.496 5.916 20.840 1.00 80.72 221 PHE B N 1
ATOM 4005 C CA . PHE B 1 152 ? -34.455 6.403 19.923 1.00 79.88 221 PHE B CA 1
ATOM 4006 C C . PHE B 1 152 ? -34.215 5.384 18.839 1.00 80.00 221 PHE B C 1
ATOM 4007 O O . PHE B 1 152 ? -34.596 4.229 18.976 1.00 82.78 221 PHE B O 1
ATOM 4015 N N . ASN B 1 153 ? -33.558 5.817 17.773 1.00 80.16 222 ASN B N 1
ATOM 4016 C CA . ASN B 1 153 ? -33.215 4.939 16.678 1.00 79.77 222 ASN B CA 1
ATOM 4017 C C . ASN B 1 153 ? -31.886 4.243 16.946 1.00 81.40 222 ASN B C 1
ATOM 4018 O O . ASN B 1 153 ? -30.844 4.663 16.447 1.00 81.17 222 ASN B O 1
ATOM 4023 N N . TYR B 1 154 ? -31.935 3.195 17.766 1.00 84.74 223 TYR B N 1
ATOM 4024 C CA . TYR B 1 154 ? -30.800 2.293 17.970 1.00 86.58 223 TYR B CA 1
ATOM 4025 C C . TYR B 1 154 ? -30.920 1.122 17.011 1.00 88.73 223 TYR B C 1
ATOM 4026 O O . TYR B 1 154 ? -32.011 0.819 16.541 1.00 91.62 223 TYR B O 1
ATOM 4035 N N . SER B 1 155 ? -29.803 0.455 16.733 1.00 91.21 224 SER B N 1
ATOM 4036 C CA . SER B 1 155 ? -29.811 -0.745 15.895 1.00 90.99 224 SER B CA 1
ATOM 4037 C C . SER B 1 155 ? -30.271 -1.975 16.685 1.00 95.55 224 SER B C 1
ATOM 4038 O O . SER B 1 155 ? -30.242 -1.979 17.926 1.00 95.18 224 SER B O 1
ATOM 4041 N N . ALA B 1 156 ? -30.693 -3.012 15.958 1.00 99.67 225 ALA B N 1
ATOM 4042 C CA . ALA B 1 156 ? -31.185 -4.253 16.569 1.00 101.60 225 ALA B CA 1
ATOM 4043 C C . ALA B 1 156 ? -30.065 -5.020 17.272 1.00 105.04 225 ALA B C 1
ATOM 4044 O O . ALA B 1 156 ? -30.323 -5.843 18.158 1.00 106.84 225 ALA B O 1
ATOM 4046 N N . ILE B 1 157 ? -28.828 -4.735 16.860 1.00 106.67 226 ILE B N 1
ATOM 4047 C CA . ILE B 1 157 ? -27.612 -5.230 17.517 1.00 108.48 226 ILE B CA 1
ATOM 4048 C C . ILE B 1 157 ? -27.643 -4.869 19.013 1.00 108.13 226 ILE B C 1
ATOM 4049 O O . ILE B 1 157 ? -27.471 -5.725 19.889 1.00 103.05 226 ILE B O 1
ATOM 4054 N N . ASP B 1 158 ? -27.896 -3.591 19.275 1.00 108.77 227 ASP B N 1
ATOM 4055 C CA . ASP B 1 158 ? -27.831 -3.025 20.608 1.00 110.01 227 ASP B CA 1
ATOM 4056 C C . ASP B 1 158 ? -29.125 -3.238 21.371 1.00 110.58 227 ASP B C 1
ATOM 4057 O O . ASP B 1 158 ? -29.108 -3.356 22.600 1.00 112.19 227 ASP B O 1
ATOM 4062 N N . ARG B 1 159 ? -30.244 -3.270 20.648 1.00 108.20 228 ARG B N 1
ATOM 4063 C CA . ARG B 1 159 ? -31.550 -3.497 21.275 1.00 109.42 228 ARG B CA 1
ATOM 4064 C C . ARG B 1 159 ? -31.646 -4.884 21.927 1.00 113.60 228 ARG B C 1
ATOM 4065 O O . ARG B 1 159 ? -32.323 -5.049 22.946 1.00 115.58 228 ARG B O 1
ATOM 4073 N N . VAL B 1 160 ? -30.974 -5.873 21.337 1.00 113.44 229 VAL B N 1
ATOM 4074 C CA . VAL B 1 160 ? -30.810 -7.172 21.987 1.00 114.17 229 VAL B CA 1
ATOM 4075 C C . VAL B 1 160 ? -29.712 -7.056 23.053 1.00 115.50 229 VAL B C 1
ATOM 4076 O O . VAL B 1 160 ? -29.929 -7.422 24.212 1.00 113.88 229 VAL B O 1
ATOM 4080 N N . LYS B 1 161 ? -28.555 -6.512 22.660 1.00 114.86 230 LYS B N 1
ATOM 4081 C CA . LYS B 1 161 ? -27.385 -6.380 23.547 1.00 113.29 230 LYS B CA 1
ATOM 4082 C C . LYS B 1 161 ? -27.674 -5.583 24.825 1.00 109.76 230 LYS B C 1
ATOM 4083 O O . LYS B 1 161 ? -26.908 -5.646 25.785 1.00 104.33 230 LYS B O 1
ATOM 4089 N N . SER B 1 162 ? -28.776 -4.835 24.826 1.00 109.84 231 SER B N 1
ATOM 4090 C CA . SER B 1 162 ? -29.288 -4.220 26.049 1.00 107.88 231 SER B CA 1
ATOM 4091 C C . SER B 1 162 ? -29.827 -5.318 26.975 1.00 107.83 231 SER B C 1
ATOM 4092 O O . SER B 1 162 ? -30.361 -5.031 28.048 1.00 107.18 231 SER B O 1
ATOM 4095 N N . ARG B 1 163 ? -29.743 -6.570 26.532 1.00 107.22 232 ARG B N 1
ATOM 4096 C CA . ARG B 1 163 ? -29.656 -7.755 27.392 1.00 111.93 232 ARG B CA 1
ATOM 4097 C C . ARG B 1 163 ? -30.713 -7.905 28.497 1.00 112.83 232 ARG B C 1
ATOM 4098 O O . ARG B 1 163 ? -31.909 -7.724 28.270 1.00 110.59 232 ARG B O 1
ATOM 4106 N N . GLY B 1 164 ? -30.231 -8.233 29.699 1.00 111.66 233 GLY B N 1
ATOM 4107 C CA . GLY B 1 164 ? -31.036 -8.283 30.908 1.00 114.83 233 GLY B CA 1
ATOM 4108 C C . GLY B 1 164 ? -30.219 -8.790 32.081 1.00 118.19 233 GLY B C 1
ATOM 4109 O O . GLY B 1 164 ? -29.155 -9.383 31.898 1.00 117.78 233 GLY B O 1
ATOM 4110 N N . LEU B 1 184 ? -27.788 -0.048 26.613 1.00 98.60 253 LEU B N 1
ATOM 4111 C CA . LEU B 1 184 ? -27.857 0.818 25.427 1.00 97.46 253 LEU B CA 1
ATOM 4112 C C . LEU B 1 184 ? -26.839 1.946 25.557 1.00 94.52 253 LEU B C 1
ATOM 4113 O O . LEU B 1 184 ? -26.872 2.685 26.543 1.00 94.13 253 LEU B O 1
ATOM 4118 N N . PRO B 1 185 ? -25.939 2.090 24.562 1.00 92.90 254 PRO B N 1
ATOM 4119 C CA . PRO B 1 185 ? -24.879 3.094 24.690 1.00 93.00 254 PRO B CA 1
ATOM 4120 C C . PRO B 1 185 ? -25.446 4.518 24.547 1.00 92.67 254 PRO B C 1
ATOM 4121 O O . PRO B 1 185 ? -25.873 4.899 23.449 1.00 93.31 254 PRO B O 1
ATOM 4125 N N . PRO B 1 186 ? -25.461 5.301 25.654 1.00 93.60 255 PRO B N 1
ATOM 4126 C CA . PRO B 1 186 ? -26.201 6.577 25.648 1.00 89.51 255 PRO B CA 1
ATOM 4127 C C . PRO B 1 186 ? -25.771 7.519 24.514 1.00 85.69 255 PRO B C 1
ATOM 4128 O O . PRO B 1 186 ? -24.590 7.551 24.141 1.00 84.76 255 PRO B O 1
ATOM 4132 N N . LYS B 1 187 ? -26.738 8.253 23.965 1.00 81.27 256 LYS B N 1
ATOM 4133 C CA . LYS B 1 187 ? -26.501 9.160 22.840 1.00 75.76 256 LYS B CA 1
ATOM 4134 C C . LYS B 1 187 ? -26.181 10.568 23.347 1.00 72.31 256 LYS B C 1
ATOM 4135 O O . LYS B 1 187 ? -26.877 11.102 24.214 1.00 69.83 256 LYS B O 1
ATOM 4141 N N . VAL B 1 188 ? -25.122 11.159 22.804 1.00 69.80 257 VAL B N 1
ATOM 4142 C CA . VAL B 1 188 ? -24.873 12.584 22.967 1.00 67.20 257 VAL B CA 1
ATOM 4143 C C . VAL B 1 188 ? -25.845 13.331 22.039 1.00 67.19 257 VAL B C 1
ATOM 4144 O O . VAL B 1 188 ? -25.963 13.006 20.854 1.00 67.33 257 VAL B O 1
ATOM 4148 N N . GLY B 1 189 ? -26.566 14.305 22.583 1.00 67.33 258 GLY B N 1
ATOM 4149 C CA . GLY B 1 189 ? -27.463 15.119 21.768 1.00 66.08 258 GLY B CA 1
ATOM 4150 C C . GLY B 1 189 ? -27.612 16.535 22.287 1.00 65.91 258 GLY B C 1
ATOM 4151 O O . GLY B 1 189 ? -26.926 16.927 23.233 1.00 65.69 258 GLY B O 1
ATOM 4152 N N . SER B 1 190 ? -28.507 17.298 21.655 1.00 64.22 259 SER B N 1
ATOM 4153 C CA . SER B 1 190 ? -28.855 18.634 22.108 1.00 62.69 259 SER B CA 1
ATOM 4154 C C . SER B 1 190 ? -30.138 18.536 22.928 1.00 64.12 259 SER B C 1
ATOM 4155 O O . SER B 1 190 ? -31.124 17.967 22.474 1.00 65.64 259 SER B O 1
ATOM 4158 N N . PHE B 1 191 ? -30.118 19.088 24.135 1.00 65.52 260 PHE B N 1
ATOM 4159 C CA . PHE B 1 191 ? -31.255 19.034 25.039 1.00 67.81 260 PHE B CA 1
ATOM 4160 C C . PHE B 1 191 ? -31.780 20.442 25.288 1.00 70.01 260 PHE B C 1
ATOM 4161 O O . PHE B 1 191 ? -31.147 21.222 26.013 1.00 70.83 260 PHE B O 1
ATOM 4169 N N . GLN B 1 192 ? -32.936 20.764 24.706 1.00 70.14 261 GLN B N 1
ATOM 4170 C CA . GLN B 1 192 ? -33.494 22.121 24.786 1.00 68.56 261 GLN B CA 1
ATOM 4171 C C . GLN B 1 192 ? -34.813 22.163 25.534 1.00 69.13 261 GLN B C 1
ATOM 4172 O O . GLN B 1 192 ? -35.734 21.421 25.211 1.00 68.57 261 GLN B O 1
ATOM 4178 N N . LEU B 1 193 ? -34.897 23.053 26.519 1.00 69.85 262 LEU B N 1
ATOM 4179 C CA . LEU B 1 193 ? -36.138 23.297 27.250 1.00 70.45 262 LEU B CA 1
ATOM 4180 C C . LEU B 1 193 ? -37.341 23.610 26.355 1.00 70.95 262 LEU B C 1
ATOM 4181 O O . LEU B 1 193 ? -37.240 24.360 25.379 1.00 70.06 262 LEU B O 1
ATOM 4186 N N . PHE B 1 194 ? -38.473 23.004 26.700 1.00 72.17 263 PHE B N 1
ATOM 4187 C CA . PHE B 1 194 ? -39.706 23.154 25.946 1.00 71.68 263 PHE B CA 1
ATOM 4188 C C . PHE B 1 194 ? -40.416 24.426 26.375 1.00 70.68 263 PHE B C 1
ATOM 4189 O O . PHE B 1 194 ? -40.406 24.772 27.551 1.00 74.17 263 PHE B O 1
ATOM 4197 N N . VAL B 1 195 ? -41.013 25.126 25.420 1.00 69.39 264 VAL B N 1
ATOM 4198 C CA . VAL B 1 195 ? -41.739 26.362 25.714 1.00 71.19 264 VAL B CA 1
ATOM 4199 C C . VAL B 1 195 ? -43.164 26.264 25.162 1.00 74.09 264 VAL B C 1
ATOM 4200 O O . VAL B 1 195 ? -43.377 25.716 24.077 1.00 75.42 264 VAL B O 1
ATOM 4204 N N . GLU B 1 196 ? -44.136 26.787 25.904 1.00 76.19 265 GLU B N 1
ATOM 4205 C CA . GLU B 1 196 ? -45.541 26.523 25.589 1.00 79.00 265 GLU B CA 1
ATOM 4206 C C . GLU B 1 196 ? -46.306 27.662 24.931 1.00 78.50 265 GLU B C 1
ATOM 4207 O O . GLU B 1 196 ? -46.195 28.822 25.333 1.00 80.81 265 GLU B O 1
ATOM 4213 N N . GLY B 1 197 ? -47.101 27.305 23.927 1.00 75.07 266 GLY B N 1
ATOM 4214 C CA . GLY B 1 197 ? -48.045 28.230 23.324 1.00 70.36 266 GLY B CA 1
ATOM 4215 C C . GLY B 1 197 ? -47.415 29.266 22.423 1.00 67.05 266 GLY B C 1
ATOM 4216 O O . GLY B 1 197 ? -47.916 30.375 22.335 1.00 67.83 266 GLY B O 1
ATOM 4217 N N . TYR B 1 198 ? -46.313 28.910 21.765 1.00 65.36 267 TYR B N 1
ATOM 4218 C CA . TYR B 1 198 ? -45.727 29.731 20.696 1.00 62.60 267 TYR B CA 1
ATOM 4219 C C . TYR B 1 198 ? -46.295 29.295 19.346 1.00 62.41 267 TYR B C 1
ATOM 4220 O O . TYR B 1 198 ? -46.874 28.216 19.227 1.00 62.84 267 TYR B O 1
ATOM 4229 N N . LYS B 1 199 ? -46.145 30.136 18.331 1.00 60.77 268 LYS B N 1
ATOM 4230 C CA . LYS B 1 199 ? -46.573 29.769 16.995 1.00 60.32 268 LYS B CA 1
ATOM 4231 C C . LYS B 1 199 ? -45.531 30.148 15.962 1.00 60.20 268 LYS B C 1
ATOM 4232 O O . LYS B 1 199 ? -44.644 30.951 16.245 1.00 61.72 268 LYS B O 1
ATOM 4238 N N . ASP B 1 200 ? -45.623 29.554 14.775 1.00 60.67 269 ASP B N 1
ATOM 4239 C CA . ASP B 1 200 ? -44.835 29.997 13.629 1.00 61.48 269 ASP B CA 1
ATOM 4240 C C . ASP B 1 200 ? -44.789 31.505 13.570 1.00 59.42 269 ASP B C 1
ATOM 4241 O O . ASP B 1 200 ? -45.824 32.157 13.644 1.00 61.59 269 ASP B O 1
ATOM 4246 N N . ALA B 1 201 ? -43.601 32.069 13.428 1.00 56.64 270 ALA B N 1
ATOM 4247 C CA . ALA B 1 201 ? -43.486 33.517 13.390 1.00 55.38 270 ALA B CA 1
ATOM 4248 C C . ALA B 1 201 ? -44.443 34.129 12.376 1.00 54.96 270 ALA B C 1
ATOM 4249 O O . ALA B 1 201 ? -45.135 35.098 12.684 1.00 54.05 270 ALA B O 1
ATOM 4251 N N . ASP B 1 202 ? -44.507 33.555 11.178 1.00 55.08 271 ASP B N 1
ATOM 4252 C CA . ASP B 1 202 ? -45.291 34.189 10.127 1.00 57.02 271 ASP B CA 1
ATOM 4253 C C . ASP B 1 202 ? -46.780 33.893 10.191 1.00 56.50 271 ASP B C 1
ATOM 4254 O O . ASP B 1 202 ? -47.550 34.463 9.430 1.00 58.60 271 ASP B O 1
ATOM 4259 N N . TYR B 1 203 ? -47.192 33.021 11.101 1.00 56.39 272 TYR B N 1
ATOM 4260 C CA . TYR B 1 203 ? -48.610 32.920 11.414 1.00 56.90 272 TYR B CA 1
ATOM 4261 C C . TYR B 1 203 ? -49.086 34.258 11.973 1.00 55.61 272 TYR B C 1
ATOM 4262 O O . TYR B 1 203 ? -50.065 34.823 11.494 1.00 56.14 272 TYR B O 1
ATOM 4271 N N . TRP B 1 204 ? -48.378 34.759 12.980 1.00 53.02 273 TRP B N 1
ATOM 4272 C CA . TRP B 1 204 ? -48.718 36.019 13.615 1.00 52.29 273 TRP B CA 1
ATOM 4273 C C . TRP B 1 204 ? -48.399 37.204 12.753 1.00 52.91 273 TRP B C 1
ATOM 4274 O O . TRP B 1 204 ? -49.182 38.151 12.686 1.00 54.55 273 TRP B O 1
ATOM 4285 N N . LEU B 1 205 ? -47.252 37.177 12.085 1.00 52.69 274 LEU B N 1
ATOM 4286 C CA . LEU B 1 205 ? -46.880 38.266 11.184 1.00 54.54 274 LEU B CA 1
ATOM 4287 C C . LEU B 1 205 ? -47.968 38.585 10.155 1.00 57.24 274 LEU B C 1
ATOM 4288 O O . LEU B 1 205 ? -48.299 39.759 9.946 1.00 56.78 274 LEU B O 1
ATOM 4293 N N . ARG B 1 206 ? -48.512 37.538 9.525 1.00 60.07 275 ARG B N 1
ATOM 4294 C CA . ARG B 1 206 ? -49.604 37.678 8.557 1.00 63.51 275 ARG B CA 1
ATOM 4295 C C . ARG B 1 206 ? -50.859 38.279 9.188 1.00 63.52 275 ARG B C 1
ATOM 4296 O O . ARG B 1 206 ? -51.544 39.107 8.572 1.00 63.63 275 ARG B O 1
ATOM 4304 N N . ARG B 1 207 ? -51.137 37.863 10.419 1.00 62.85 276 ARG B N 1
ATOM 4305 C CA . ARG B 1 207 ? -52.260 38.379 11.181 1.00 64.04 276 ARG B CA 1
ATOM 4306 C C . ARG B 1 207 ? -52.044 39.832 11.587 1.00 64.22 276 ARG B C 1
ATOM 4307 O O . ARG B 1 207 ? -52.981 40.625 11.563 1.00 65.93 276 ARG B O 1
ATOM 4315 N N . PHE B 1 208 ? -50.814 40.191 11.939 1.00 62.46 277 PHE B N 1
ATOM 4316 C CA . PHE B 1 208 ? -50.510 41.585 12.270 1.00 62.48 277 PHE B CA 1
ATOM 4317 C C . PHE B 1 208 ? -50.614 42.524 11.056 1.00 65.00 277 PHE B C 1
ATOM 4318 O O . PHE B 1 208 ? -50.868 43.712 11.210 1.00 67.27 277 PHE B O 1
ATOM 4326 N N . GLU B 1 209 ? -50.417 41.998 9.853 1.00 69.00 278 GLU B N 1
ATOM 4327 C CA . GLU B 1 209 ? -50.671 42.774 8.643 1.00 72.79 278 GLU B CA 1
ATOM 4328 C C . GLU B 1 209 ? -52.166 43.039 8.525 1.00 71.74 278 GLU B C 1
ATOM 4329 O O . GLU B 1 209 ? -52.584 44.161 8.258 1.00 72.72 278 GLU B O 1
ATOM 4335 N N . ALA B 1 210 ? -52.962 41.996 8.734 1.00 69.83 279 ALA B N 1
ATOM 4336 C CA . ALA B 1 210 ? -54.411 42.092 8.667 1.00 69.75 279 ALA B CA 1
ATOM 4337 C C . ALA B 1 210 ? -54.957 43.029 9.757 1.00 72.23 279 ALA B C 1
ATOM 4338 O O . ALA B 1 210 ? -55.513 44.077 9.452 1.00 72.74 279 ALA B O 1
ATOM 4340 N N . GLU B 1 211 ? -54.775 42.634 11.018 1.00 74.89 280 GLU B N 1
ATOM 4341 C CA . GLU B 1 211 ? -55.170 43.394 12.203 1.00 71.84 280 GLU B CA 1
ATOM 4342 C C . GLU B 1 211 ? -53.874 43.822 12.920 1.00 67.93 280 GLU B C 1
ATOM 4343 O O . GLU B 1 211 ? -53.213 42.992 13.555 1.00 70.11 280 GLU B O 1
ATOM 4349 N N . PRO B 1 212 ? -53.456 45.096 12.761 1.00 62.70 281 PRO B N 1
ATOM 4350 C CA . PRO B 1 212 ? -52.246 45.554 13.460 1.00 59.92 281 PRO B CA 1
ATOM 4351 C C . PRO B 1 212 ? -52.332 45.553 14.986 1.00 60.39 281 PRO B C 1
ATOM 4352 O O . PRO B 1 212 ? -53.427 45.628 15.555 1.00 62.78 281 PRO B O 1
ATOM 4356 N N . LEU B 1 213 ? -51.168 45.445 15.624 1.00 58.43 282 LEU B N 1
ATOM 4357 C CA . LEU B 1 213 ? -51.046 45.430 17.077 1.00 56.51 282 LEU B CA 1
ATOM 4358 C C . LEU B 1 213 ? -51.162 46.832 17.631 1.00 56.79 282 LEU B C 1
ATOM 4359 O O . LEU B 1 213 ? -50.784 47.786 16.957 1.00 56.92 282 LEU B O 1
ATOM 4364 N N . PRO B 1 214 ? -51.651 46.966 18.880 1.00 57.30 283 PRO B N 1
ATOM 4365 C CA . PRO B 1 214 ? -51.507 48.244 19.579 1.00 56.46 283 PRO B CA 1
ATOM 4366 C C . PRO B 1 214 ? -50.021 48.590 19.619 1.00 56.92 283 PRO B C 1
ATOM 4367 O O . PRO B 1 214 ? -49.184 47.685 19.782 1.00 57.39 283 PRO B O 1
ATOM 4371 N N . GLU B 1 215 ? -49.691 49.875 19.585 1.00 56.62 284 GLU B N 1
ATOM 4372 C CA . GLU B 1 215 ? -48.307 50.298 19.408 1.00 54.90 284 GLU B CA 1
ATOM 4373 C C . GLU B 1 215 ? -47.377 49.785 20.508 1.00 54.72 284 GLU B C 1
ATOM 4374 O O . GLU B 1 215 ? -46.248 49.384 20.224 1.00 54.71 284 GLU B O 1
ATOM 4380 N N . ASN B 1 216 ? -47.837 49.791 21.755 1.00 55.50 285 ASN B N 1
ATOM 4381 C CA . ASN B 1 216 ? -47.007 49.286 22.854 1.00 56.62 285 ASN B CA 1
ATOM 4382 C C . ASN B 1 216 ? -46.608 47.825 22.698 1.00 56.11 285 ASN B C 1
ATOM 4383 O O . ASN B 1 216 ? -45.456 47.467 22.928 1.00 56.13 285 ASN B O 1
ATOM 4388 N N . THR B 1 217 ? -47.546 46.990 22.277 1.00 55.75 286 THR B N 1
ATOM 4389 C CA . THR B 1 217 ? -47.211 45.612 21.990 1.00 55.02 286 THR B CA 1
ATOM 4390 C C . THR B 1 217 ? -46.256 45.556 20.810 1.00 54.32 286 THR B C 1
ATOM 4391 O O . THR B 1 217 ? -45.277 44.807 20.845 1.00 55.80 286 THR B O 1
ATOM 4395 N N . ASN B 1 218 ? -46.524 46.352 19.775 1.00 52.44 287 ASN B N 1
ATOM 4396 C CA . ASN B 1 218 ? -45.676 46.350 18.585 1.00 49.82 287 ASN B CA 1
ATOM 4397 C C . ASN B 1 218 ? -44.225 46.723 18.906 1.00 49.84 287 ASN B C 1
ATOM 4398 O O . ASN B 1 218 ? -43.288 46.101 18.411 1.00 48.91 287 ASN B O 1
ATOM 4403 N N . ARG B 1 219 ? -44.047 47.725 19.759 1.00 51.36 288 ARG B N 1
ATOM 4404 C CA . ARG B 1 219 ? -42.720 48.098 20.237 1.00 52.87 288 ARG B CA 1
ATOM 4405 C C . ARG B 1 219 ? -42.024 46.916 20.928 1.00 52.45 288 ARG B C 1
ATOM 4406 O O . ARG B 1 219 ? -40.833 46.668 20.725 1.00 52.26 288 ARG B O 1
ATOM 4414 N N . GLN B 1 220 ? -42.787 46.199 21.744 1.00 52.68 289 GLN B N 1
ATOM 4415 C CA . GLN B 1 220 ? -42.308 45.033 22.446 1.00 53.20 289 GLN B CA 1
ATOM 4416 C C . GLN B 1 220 ? -41.785 43.993 21.454 1.00 49.92 289 GLN B C 1
ATOM 4417 O O . GLN B 1 220 ? -40.680 43.464 21.608 1.00 46.01 289 GLN B O 1
ATOM 4423 N N . LEU B 1 221 ? -42.604 43.726 20.434 1.00 48.23 290 LEU B N 1
ATOM 4424 C CA . LEU B 1 221 ? -42.299 42.781 19.364 1.00 45.11 290 LEU B CA 1
ATOM 4425 C C . LEU B 1 221 ? -41.001 43.136 18.668 1.00 44.69 290 LEU B C 1
ATOM 4426 O O . LEU B 1 221 ? -40.175 42.248 18.426 1.00 45.80 290 LEU B O 1
ATOM 4431 N N . LEU B 1 222 ? -40.815 44.421 18.359 1.00 43.07 291 LEU B N 1
ATOM 4432 C CA . LEU B 1 222 ? -39.596 44.881 17.702 1.00 41.99 291 LEU B CA 1
ATOM 4433 C C . LEU B 1 222 ? -38.349 44.723 18.575 1.00 42.10 291 LEU B C 1
ATOM 4434 O O . LEU B 1 222 ? -37.283 44.309 18.094 1.00 40.71 291 LEU B O 1
ATOM 4439 N N . LEU B 1 223 ? -38.494 45.047 19.860 1.00 42.72 292 LEU B N 1
ATOM 4440 C CA . LEU B 1 223 ? -37.425 44.862 20.832 1.00 41.86 292 LEU B CA 1
ATOM 4441 C C . LEU B 1 223 ? -36.904 43.435 20.771 1.00 42.46 292 LEU B C 1
ATOM 4442 O O . LEU B 1 223 ? -35.692 43.211 20.749 1.00 42.86 292 LEU B O 1
ATOM 4447 N N . GLN B 1 224 ? -37.841 42.490 20.726 1.00 43.45 293 GLN B N 1
ATOM 4448 C CA . GLN B 1 224 ? -37.559 41.066 20.646 1.00 44.90 293 GLN B CA 1
ATOM 4449 C C . GLN B 1 224 ? -36.957 40.705 19.301 1.00 45.50 293 GLN B C 1
ATOM 4450 O O . GLN B 1 224 ? -35.918 40.038 19.239 1.00 45.45 293 GLN B O 1
ATOM 4456 N N . PHE B 1 225 ? -37.623 41.148 18.230 1.00 45.59 294 PHE B N 1
ATOM 4457 C CA . PHE B 1 225 ? -37.144 40.964 16.860 1.00 44.89 294 PHE B CA 1
ATOM 4458 C C . PHE B 1 225 ? -35.668 41.345 16.692 1.00 45.78 294 PHE B C 1
ATOM 4459 O O . PHE B 1 225 ? -34.924 40.607 16.054 1.00 47.20 294 PHE B O 1
ATOM 4467 N N . GLU B 1 226 ? -35.250 42.477 17.272 1.00 46.31 295 GLU B N 1
ATOM 4468 C CA . GLU B 1 226 ? -33.834 42.906 17.253 1.00 46.84 295 GLU B CA 1
ATOM 4469 C C . GLU B 1 226 ? -32.880 41.909 17.921 1.00 44.54 295 GLU B C 1
ATOM 4470 O O . GLU B 1 226 ? -31.740 41.728 17.475 1.00 42.79 295 GLU B O 1
ATOM 4476 N N . ARG B 1 227 ? -33.336 41.287 19.002 1.00 43.06 296 ARG B N 1
ATOM 4477 C CA . ARG B 1 227 ? -32.518 40.305 19.692 1.00 43.67 296 ARG B CA 1
ATOM 4478 C C . ARG B 1 227 ? -32.298 39.066 18.816 1.00 43.59 296 ARG B C 1
ATOM 4479 O O . ARG B 1 227 ? -31.233 38.439 18.860 1.00 43.08 296 ARG B O 1
ATOM 4487 N N . LEU B 1 228 ? -33.306 38.736 18.008 1.00 42.98 297 LEU B N 1
ATOM 4488 C CA . LEU B 1 228 ? -33.181 37.681 17.019 1.00 41.63 297 LEU B CA 1
ATOM 4489 C C . LEU B 1 228 ? -32.188 38.047 15.909 1.00 41.61 297 LEU B C 1
ATOM 4490 O O . LEU B 1 228 ? -31.413 37.189 15.467 1.00 42.86 297 LEU B O 1
ATOM 4495 N N . VAL B 1 229 ? -32.199 39.304 15.470 1.00 40.18 298 VAL B N 1
ATOM 4496 C CA . VAL B 1 229 ? -31.262 39.759 14.445 1.00 40.78 298 VAL B CA 1
ATOM 4497 C C . VAL B 1 229 ? -29.807 39.609 14.927 1.00 42.48 298 VAL B C 1
ATOM 4498 O O . VAL B 1 229 ? -28.949 39.040 14.235 1.00 42.57 298 VAL B O 1
ATOM 4502 N N . VAL B 1 230 ? -29.548 40.085 16.141 1.00 43.70 299 VAL B N 1
ATOM 4503 C CA . VAL B 1 230 ? -28.215 40.022 16.742 1.00 43.14 299 VAL B CA 1
ATOM 4504 C C . VAL B 1 230 ? -27.748 38.571 16.841 1.00 42.66 299 VAL B C 1
ATOM 4505 O O . VAL B 1 230 ? -26.651 38.223 16.407 1.00 41.64 299 VAL B O 1
ATOM 4509 N N . LEU B 1 231 ? -28.606 37.727 17.397 1.00 43.96 300 LEU B N 1
ATOM 4510 C CA . LEU B 1 231 ? -28.303 36.314 17.550 1.00 45.18 300 LEU B CA 1
ATOM 4511 C C . LEU B 1 231 ? -27.983 35.688 16.197 1.00 46.66 300 LEU B C 1
ATOM 4512 O O . LEU B 1 231 ? -26.876 35.168 16.009 1.00 49.79 300 LEU B O 1
ATOM 4517 N N . ASP B 1 232 ? -28.920 35.772 15.249 1.00 45.05 301 ASP B N 1
ATOM 4518 C CA . ASP B 1 232 ? -28.731 35.126 13.956 1.00 44.32 301 ASP B CA 1
ATOM 4519 C C . ASP B 1 232 ? -27.526 35.658 13.224 1.00 44.63 301 ASP B C 1
ATOM 4520 O O . ASP B 1 232 ? -26.862 34.907 12.522 1.00 45.83 301 ASP B O 1
ATOM 4525 N N . TYR B 1 233 ? -27.233 36.945 13.384 1.00 44.24 302 TYR B N 1
ATOM 4526 C CA . TYR B 1 233 ? -26.116 37.532 12.655 1.00 44.64 302 TYR B CA 1
ATOM 4527 C C . TYR B 1 233 ? -24.759 37.078 13.165 1.00 46.07 302 TYR B C 1
ATOM 4528 O O . TYR B 1 233 ? -23.862 36.797 12.375 1.00 45.92 302 TYR B O 1
ATOM 4537 N N . ILE B 1 234 ? -24.610 37.019 14.487 1.00 47.93 303 ILE B N 1
ATOM 4538 C CA . ILE B 1 234 ? -23.317 36.729 15.101 1.00 48.52 303 ILE B CA 1
ATOM 4539 C C . ILE B 1 234 ? -22.946 35.289 14.813 1.00 49.76 303 ILE B C 1
ATOM 4540 O O . ILE B 1 234 ? -21.838 35.010 14.347 1.00 52.67 303 ILE B O 1
ATOM 4545 N N . ILE B 1 235 ? -23.888 34.380 15.050 1.00 48.73 304 ILE B N 1
ATOM 4546 C CA . ILE B 1 235 ? -23.653 32.967 14.754 1.00 48.14 304 ILE B CA 1
ATOM 4547 C C . ILE B 1 235 ? -23.753 32.669 13.245 1.00 46.96 304 ILE B C 1
ATOM 4548 O O . ILE B 1 235 ? -23.429 31.565 12.800 1.00 46.76 304 ILE B O 1
ATOM 4553 N N . ARG B 1 236 ? -24.183 33.671 12.477 1.00 45.22 305 ARG B N 1
ATOM 4554 C CA . ARG B 1 236 ? -24.368 33.556 11.032 1.00 44.42 305 ARG B CA 1
ATOM 4555 C C . ARG B 1 236 ? -25.146 32.290 10.699 1.00 44.13 305 ARG B C 1
ATOM 4556 O O . ARG B 1 236 ? -24.634 31.358 10.080 1.00 43.84 305 ARG B O 1
ATOM 4564 N N . ASN B 1 237 ? -26.388 32.268 11.169 1.00 43.03 306 ASN B N 1
ATOM 4565 C CA . ASN B 1 237 ? -27.334 31.225 10.852 1.00 42.79 306 ASN B CA 1
ATOM 4566 C C . ASN B 1 237 ? -27.482 31.095 9.346 1.00 44.58 306 ASN B C 1
ATOM 4567 O O . ASN B 1 237 ? -27.682 32.096 8.647 1.00 44.94 306 ASN B O 1
ATOM 4572 N N . THR B 1 238 ? -27.370 29.867 8.841 1.00 45.73 307 THR B N 1
ATOM 4573 C CA . THR B 1 238 ? -27.520 29.633 7.407 1.00 45.98 307 THR B CA 1
ATOM 4574 C C . THR B 1 238 ? -28.931 29.212 7.080 1.00 46.99 307 THR B C 1
ATOM 4575 O O . THR B 1 238 ? -29.271 29.029 5.910 1.00 48.84 307 THR B O 1
ATOM 4579 N N . ASP B 1 239 ? -29.767 29.059 8.100 1.00 46.66 308 ASP B N 1
ATOM 4580 C CA . ASP B 1 239 ? -31.050 28.416 7.875 1.00 46.84 308 ASP B CA 1
ATOM 4581 C C . ASP B 1 239 ? -32.216 29.056 8.613 1.00 44.93 308 ASP B C 1
ATOM 4582 O O . ASP B 1 239 ? -33.066 28.354 9.131 1.00 45.08 308 ASP B O 1
ATOM 4587 N N . ARG B 1 240 ? -32.282 30.380 8.647 1.00 44.39 309 ARG B N 1
ATOM 4588 C CA . ARG B 1 240 ? -33.387 31.017 9.362 1.00 44.36 309 ARG B CA 1
ATOM 4589 C C . ARG B 1 240 ? -34.453 31.516 8.421 1.00 45.12 309 ARG B C 1
ATOM 4590 O O . ARG B 1 240 ? -34.277 32.547 7.747 1.00 45.53 309 ARG B O 1
ATOM 4598 N N . GLY B 1 241 ? -35.562 30.788 8.382 1.00 45.30 310 GLY B N 1
ATOM 4599 C CA . GLY B 1 241 ? -36.744 31.264 7.670 1.00 45.90 310 GLY B CA 1
ATOM 4600 C C . GLY B 1 241 ? -37.649 31.996 8.647 1.00 46.76 310 GLY B C 1
ATOM 4601 O O . GLY B 1 241 ? -37.289 32.163 9.819 1.00 47.51 310 GLY B O 1
ATOM 4602 N N . ASN B 1 242 ? -38.825 32.419 8.182 1.00 46.06 311 ASN B N 1
ATOM 4603 C CA . ASN B 1 242 ? -39.821 32.999 9.075 1.00 45.62 311 ASN B CA 1
ATOM 4604 C C . ASN B 1 242 ? -40.845 32.003 9.632 1.00 46.82 311 ASN B C 1
ATOM 4605 O O . ASN B 1 242 ? -41.897 32.405 10.136 1.00 47.66 311 ASN B O 1
ATOM 4610 N N . ASP B 1 243 ? -40.517 30.713 9.546 1.00 47.19 312 ASP B N 1
ATOM 4611 C CA . ASP B 1 243 ? -41.308 29.620 10.119 1.00 49.12 312 ASP B CA 1
ATOM 4612 C C . ASP B 1 243 ? -40.468 28.936 11.207 1.00 51.31 312 ASP B C 1
ATOM 4613 O O . ASP B 1 243 ? -40.950 28.115 11.981 1.00 52.06 312 ASP B O 1
ATOM 4618 N N . ASN B 1 244 ? -39.195 29.310 11.228 1.00 52.73 313 ASN B N 1
ATOM 4619 C CA . ASN B 1 244 ? -38.139 28.755 12.055 1.00 52.51 313 ASN B CA 1
ATOM 4620 C C . ASN B 1 244 ? -38.008 29.394 13.429 1.00 53.79 313 ASN B C 1
ATOM 4621 O O . ASN B 1 244 ? -37.424 28.801 14.350 1.00 56.28 313 ASN B O 1
ATOM 4626 N N . TRP B 1 245 ? -38.449 30.642 13.542 1.00 50.19 314 TRP B N 1
ATOM 4627 C CA . TRP B 1 245 ? -38.518 31.289 14.834 1.00 49.59 314 TRP B CA 1
ATOM 4628 C C . TRP B 1 245 ? -39.957 31.432 15.207 1.00 50.94 314 TRP B C 1
ATOM 4629 O O . TRP B 1 245 ? -40.839 31.346 14.350 1.00 50.51 314 TRP B O 1
ATOM 4640 N N . LEU B 1 246 ? -40.210 31.631 16.495 1.00 51.97 315 LEU B N 1
ATOM 4641 C CA . LEU B 1 246 ? -41.563 31.519 17.025 1.00 51.55 315 LEU B CA 1
ATOM 4642 C C . LEU B 1 246 ? -42.006 32.803 17.687 1.00 51.31 315 LEU B C 1
ATOM 4643 O O . LEU B 1 246 ? -41.184 33.599 18.125 1.00 51.34 315 LEU B O 1
ATOM 4648 N N . ILE B 1 247 ? -43.313 33.014 17.732 1.00 51.84 316 ILE B N 1
ATOM 4649 C CA . ILE B 1 247 ? -43.882 34.157 18.436 1.00 52.47 316 ILE B CA 1
ATOM 4650 C C . ILE B 1 247 ? -44.977 33.648 19.369 1.00 55.55 316 ILE B C 1
ATOM 4651 O O . ILE B 1 247 ? -45.795 32.809 18.979 1.00 56.76 316 ILE B O 1
ATOM 4656 N N . LYS B 1 248 ? -44.960 34.133 20.607 1.00 57.83 317 LYS B N 1
ATOM 4657 C CA . LYS B 1 248 ? -46.021 33.859 21.560 1.00 60.69 317 LYS B CA 1
ATOM 4658 C C . LYS B 1 248 ? -46.727 35.155 21.846 1.00 62.34 317 LYS B C 1
ATOM 4659 O O . LYS B 1 248 ? -46.091 36.154 22.195 1.00 62.52 317 LYS B O 1
ATOM 4665 N N . TYR B 1 249 ? -48.035 35.167 21.708 1.00 66.25 318 TYR B N 1
ATOM 4666 C CA . TYR B 1 249 ? -48.810 36.358 21.946 1.00 69.83 318 TYR B CA 1
ATOM 4667 C C . TYR B 1 249 ? -50.125 35.954 22.528 1.00 76.61 318 TYR B C 1
ATOM 4668 O O . TYR B 1 249 ? -50.823 35.162 21.945 1.00 78.44 318 TYR B O 1
ATOM 4677 N N . ASP B 1 250 ? -50.498 36.496 23.671 1.00 88.21 319 ASP B N 1
ATOM 4678 C CA . ASP B 1 250 ? -51.788 36.120 24.215 1.00 102.02 319 ASP B CA 1
ATOM 4679 C C . ASP B 1 250 ? -52.837 37.228 24.248 1.00 107.24 319 ASP B C 1
ATOM 4680 O O . ASP B 1 250 ? -53.690 37.314 23.364 1.00 107.90 319 ASP B O 1
ATOM 4685 N N . CYS B 1 251 ? -52.782 38.068 25.270 1.00 108.78 320 CYS B N 1
ATOM 4686 C CA . CYS B 1 251 ? -53.867 39.002 25.526 1.00 109.93 320 CYS B CA 1
ATOM 4687 C C . CYS B 1 251 ? -53.905 40.140 24.529 1.00 105.91 320 CYS B C 1
ATOM 4688 O O . CYS B 1 251 ? -54.962 40.475 24.019 1.00 96.99 320 CYS B O 1
ATOM 4691 N N . PRO B 1 269 ? -50.128 41.945 29.157 1.00 90.78 338 PRO B N 1
ATOM 4692 C CA . PRO B 1 269 ? -50.503 41.869 27.732 1.00 90.68 338 PRO B CA 1
ATOM 4693 C C . PRO B 1 269 ? -49.323 41.478 26.810 1.00 86.30 338 PRO B C 1
ATOM 4694 O O . PRO B 1 269 ? -49.207 41.995 25.700 1.00 86.50 338 PRO B O 1
ATOM 4698 N N . VAL B 1 270 ? -48.508 40.523 27.260 1.00 80.86 339 VAL B N 1
ATOM 4699 C CA . VAL B 1 270 ? -47.165 40.247 26.718 1.00 75.20 339 VAL B CA 1
ATOM 4700 C C . VAL B 1 270 ? -47.058 39.589 25.307 1.00 71.29 339 VAL B C 1
ATOM 4701 O O . VAL B 1 270 ? -47.997 38.953 24.821 1.00 71.80 339 VAL B O 1
ATOM 4705 N N . ILE B 1 271 ? -45.894 39.771 24.674 1.00 65.66 340 ILE B N 1
ATOM 4706 C CA . ILE B 1 271 ? -45.534 39.176 23.378 1.00 61.32 340 ILE B CA 1
ATOM 4707 C C . ILE B 1 271 ? -44.049 38.801 23.441 1.00 59.67 340 ILE B C 1
ATOM 4708 O O . ILE B 1 271 ? -43.236 39.566 23.953 1.00 61.81 340 ILE B O 1
ATOM 4713 N N . LYS B 1 272 ? -43.692 37.626 22.934 1.00 56.87 341 LYS B N 1
ATOM 4714 C CA . LYS B 1 272 ? -42.365 37.055 23.188 1.00 54.72 341 LYS B CA 1
ATOM 4715 C C . LYS B 1 272 ? -41.875 36.330 21.917 1.00 52.39 341 LYS B C 1
ATOM 4716 O O . LYS B 1 272 ? -42.694 35.750 21.192 1.00 52.45 341 LYS B O 1
ATOM 4722 N N . VAL B 1 273 ? -40.575 36.365 21.613 1.00 48.44 342 VAL B N 1
ATOM 4723 C CA . VAL B 1 273 ? -40.085 35.480 20.544 1.00 47.52 342 VAL B CA 1
ATOM 4724 C C . VAL B 1 273 ? -39.189 34.402 21.114 1.00 48.72 342 VAL B C 1
ATOM 4725 O O . VAL B 1 273 ? -38.550 34.608 22.149 1.00 51.45 342 VAL B O 1
ATOM 4729 N N . ALA B 1 274 ? -39.189 33.249 20.443 1.00 48.60 343 ALA B N 1
ATOM 4730 C CA . ALA B 1 274 ? -38.287 32.147 20.731 1.00 48.22 343 ALA B CA 1
ATOM 4731 C C . ALA B 1 274 ? -37.550 31.780 19.454 1.00 48.26 343 ALA B C 1
ATOM 4732 O O . ALA B 1 274 ? -38.158 31.702 18.382 1.00 49.33 343 ALA B O 1
ATOM 4734 N N . ALA B 1 275 ? -36.240 31.590 19.567 1.00 48.22 344 ALA B N 1
ATOM 4735 C CA . ALA B 1 275 ? -35.436 31.055 18.482 1.00 50.06 344 ALA B CA 1
ATOM 4736 C C . ALA B 1 275 ? -35.072 29.617 18.848 1.00 53.45 344 ALA B C 1
ATOM 4737 O O . ALA B 1 275 ? -34.320 29.391 19.800 1.00 53.11 344 ALA B O 1
ATOM 4739 N N . ILE B 1 276 ? -35.608 28.653 18.095 1.00 57.10 345 ILE B N 1
ATOM 4740 C CA . ILE B 1 276 ? -35.654 27.245 18.543 1.00 60.76 345 ILE B CA 1
ATOM 4741 C C . ILE B 1 276 ? -34.804 26.250 17.766 1.00 62.79 345 ILE B C 1
ATOM 4742 O O . ILE B 1 276 ? -34.183 25.370 18.356 1.00 67.23 345 ILE B O 1
ATOM 4747 N N . ASP B 1 277 ? -34.820 26.369 16.446 1.00 62.26 346 ASP B N 1
ATOM 4748 C CA . ASP B 1 277 ? -34.191 25.401 15.582 1.00 62.91 346 ASP B CA 1
ATOM 4749 C C . ASP B 1 277 ? -32.910 26.069 15.101 1.00 60.11 346 ASP B C 1
ATOM 4750 O O . ASP B 1 277 ? -32.913 26.823 14.129 1.00 59.75 346 ASP B O 1
ATOM 4755 N N . ASN B 1 278 ? -31.819 25.811 15.818 1.00 56.58 347 ASN B N 1
ATOM 4756 C CA . ASN B 1 278 ? -30.572 26.552 15.623 1.00 54.38 347 ASN B CA 1
ATOM 4757 C C . ASN B 1 278 ? -29.381 25.660 15.275 1.00 55.25 347 ASN B C 1
ATOM 4758 O O . ASN B 1 278 ? -28.224 26.000 15.578 1.00 55.50 347 ASN B O 1
ATOM 4763 N N . GLY B 1 279 ? -29.665 24.536 14.616 1.00 54.16 348 GLY B N 1
ATOM 4764 C CA . GLY B 1 279 ? -28.646 23.540 14.313 1.00 51.64 348 GLY B CA 1
ATOM 4765 C C . GLY B 1 279 ? -27.819 23.755 13.055 1.00 50.48 348 GLY B C 1
ATOM 4766 O O . GLY B 1 279 ? -26.930 22.945 12.760 1.00 51.64 348 GLY B O 1
ATOM 4767 N N . LEU B 1 280 ? -28.089 24.817 12.299 1.00 46.69 349 LEU B N 1
ATOM 4768 C CA . LEU B 1 280 ? -27.291 25.056 11.103 1.00 45.82 349 LEU B CA 1
ATOM 4769 C C . LEU B 1 280 ? -26.601 26.410 11.115 1.00 45.89 349 LEU B C 1
ATOM 4770 O O . LEU B 1 280 ? -26.795 27.247 10.238 1.00 47.69 349 LEU B O 1
ATOM 4775 N N . ALA B 1 281 ? -25.773 26.612 12.129 1.00 46.51 350 ALA B N 1
ATOM 4776 C CA . ALA B 1 281 ? -25.086 27.872 12.324 1.00 45.86 350 ALA B CA 1
ATOM 4777 C C . ALA B 1 281 ? -23.586 27.634 12.544 1.00 46.82 350 ALA B C 1
ATOM 4778 O O . ALA B 1 281 ? -23.133 26.478 12.565 1.00 46.80 350 ALA B O 1
ATOM 4780 N N . PHE B 1 282 ? -22.829 28.727 12.712 1.00 46.79 351 PHE B N 1
ATOM 4781 C CA . PHE B 1 282 ? -21.379 28.681 12.943 1.00 47.33 351 PHE B CA 1
ATOM 4782 C C . PHE B 1 282 ? -20.658 28.090 11.739 1.00 49.06 351 PHE B C 1
ATOM 4783 O O . PHE B 1 282 ? -19.868 27.152 11.898 1.00 49.82 351 PHE B O 1
ATOM 4791 N N . PRO B 1 283 ? -20.944 28.606 10.521 1.00 49.12 352 PRO B N 1
ATOM 4792 C CA . PRO B 1 283 ? -20.239 28.075 9.362 1.00 49.32 352 PRO B CA 1
ATOM 4793 C C . PRO B 1 283 ? -18.761 28.399 9.461 1.00 51.20 352 PRO B C 1
ATOM 4794 O O . PRO B 1 283 ? -18.379 29.367 10.121 1.00 52.19 352 PRO B O 1
ATOM 4798 N N . LEU B 1 284 ? -17.944 27.585 8.812 1.00 53.46 353 LEU B N 1
ATOM 4799 C CA . LEU B 1 284 ? -16.508 27.798 8.779 1.00 55.44 353 LEU B CA 1
ATOM 4800 C C . LEU B 1 284 ? -16.095 28.692 7.599 1.00 56.59 353 LEU B C 1
ATOM 4801 O O . LEU B 1 284 ? -14.894 28.876 7.348 1.00 58.35 353 LEU B O 1
ATOM 4806 N N . LYS B 1 285 ? -17.085 29.224 6.872 1.00 54.50 354 LYS B N 1
ATOM 4807 C CA . LYS B 1 285 ? -16.849 30.267 5.859 1.00 55.17 354 LYS B CA 1
ATOM 4808 C C . LYS B 1 285 ? -18.138 30.926 5.421 1.00 54.74 354 LYS B C 1
ATOM 4809 O O . LYS B 1 285 ? -19.217 30.362 5.608 1.00 55.04 354 LYS B O 1
ATOM 4815 N N . HIS B 1 286 ? -18.026 32.125 4.851 1.00 54.65 355 HIS B N 1
ATOM 4816 C CA . HIS B 1 286 ? -19.166 32.773 4.211 1.00 53.26 355 HIS B CA 1
ATOM 4817 C C . HIS B 1 286 ? -19.517 32.017 2.968 1.00 54.67 355 HIS B C 1
ATOM 4818 O O . HIS B 1 286 ? -18.618 31.533 2.270 1.00 56.48 355 HIS B O 1
ATOM 4825 N N . PRO B 1 287 ? -20.830 31.861 2.692 1.00 54.20 356 PRO B N 1
ATOM 4826 C CA . PRO B 1 287 ? -21.332 31.277 1.459 1.00 53.41 356 PRO B CA 1
ATOM 4827 C C . PRO B 1 287 ? -20.613 31.805 0.236 1.00 53.76 356 PRO B C 1
ATOM 4828 O O . PRO B 1 287 ? -20.398 33.005 0.142 1.00 53.20 356 PRO B O 1
ATOM 4832 N N . ASP B 1 288 ? -20.251 30.912 -0.684 1.00 56.95 357 ASP B N 1
ATOM 4833 C CA . ASP B 1 288 ? -19.599 31.305 -1.935 1.00 60.97 357 ASP B CA 1
ATOM 4834 C C . ASP B 1 288 ? -20.421 32.351 -2.657 1.00 59.93 357 ASP B C 1
ATOM 4835 O O . ASP B 1 288 ? -19.871 33.274 -3.248 1.00 61.16 357 ASP B O 1
ATOM 4840 N N . SER B 1 289 ? -21.741 32.202 -2.591 1.00 58.96 358 SER B N 1
ATOM 4841 C CA . SER B 1 289 ? -22.664 33.184 -3.142 1.00 58.87 358 SER B CA 1
ATOM 4842 C C . SER B 1 289 ? -23.437 33.873 -2.022 1.00 58.22 358 SER B C 1
ATOM 4843 O O . SER B 1 289 ? -23.950 33.218 -1.102 1.00 57.29 358 SER B O 1
ATOM 4846 N N . TRP B 1 290 ? -23.528 35.197 -2.110 1.00 57.78 359 TRP B N 1
ATOM 4847 C CA . TRP B 1 290 ? -24.268 35.980 -1.126 1.00 56.06 359 TRP B CA 1
ATOM 4848 C C . TRP B 1 290 ? -25.756 35.751 -1.163 1.00 56.05 359 TRP B C 1
ATOM 4849 O O . TRP B 1 290 ? -26.468 36.175 -0.262 1.00 58.83 359 TRP B O 1
ATOM 4860 N N . ARG B 1 291 ? -26.246 35.074 -2.199 1.00 55.24 360 ARG B N 1
ATOM 4861 C CA . ARG B 1 291 ? -27.681 34.830 -2.368 1.00 52.34 360 ARG B CA 1
ATOM 4862 C C . ARG B 1 291 ? -28.074 33.545 -1.696 1.00 53.12 360 ARG B C 1
ATOM 4863 O O . ARG B 1 291 ? -29.256 33.305 -1.435 1.00 52.20 360 ARG B O 1
ATOM 4871 N N . ALA B 1 292 ? -27.067 32.721 -1.422 1.00 55.60 361 ALA B N 1
ATOM 4872 C CA . ALA B 1 292 ? -27.281 31.328 -1.054 1.00 56.23 361 ALA B CA 1
ATOM 4873 C C . ALA B 1 292 ? -28.108 31.130 0.221 1.00 56.45 361 ALA B C 1
ATOM 4874 O O . ALA B 1 292 ? -29.133 30.483 0.162 1.00 59.37 361 ALA B O 1
ATOM 4876 N N . TYR B 1 293 ? -27.705 31.687 1.359 1.00 53.90 362 TYR B N 1
ATOM 4877 C CA . TYR B 1 293 ? -28.446 31.386 2.574 1.00 51.13 362 TYR B CA 1
ATOM 4878 C C . TYR B 1 293 ? -29.030 32.645 3.215 1.00 49.88 362 TYR B C 1
ATOM 4879 O O . TYR B 1 293 ? -28.520 33.128 4.224 1.00 51.41 362 TYR B O 1
ATOM 4888 N N . PRO B 1 294 ? -30.114 33.187 2.647 1.00 47.28 363 PRO B N 1
ATOM 4889 C CA . PRO B 1 294 ? -30.531 34.486 3.168 1.00 46.73 363 PRO B CA 1
ATOM 4890 C C . PRO B 1 294 ? -31.027 34.412 4.606 1.00 45.36 363 PRO B C 1
ATOM 4891 O O . PRO B 1 294 ? -31.416 33.344 5.064 1.00 46.36 363 PRO B O 1
ATOM 4895 N N . PHE B 1 295 ? -30.990 35.535 5.314 1.00 44.72 364 PHE B N 1
ATOM 4896 C CA . PHE B 1 295 ? -31.729 35.661 6.562 1.00 44.04 364 PHE B CA 1
ATOM 4897 C C . PHE B 1 295 ? -33.142 36.058 6.157 1.00 45.10 364 PHE B C 1
ATOM 4898 O O . PHE B 1 295 ? -33.370 37.184 5.692 1.00 44.91 364 PHE B O 1
ATOM 4906 N N . TYR B 1 296 ? -34.086 35.131 6.302 1.00 45.96 365 TYR B N 1
ATOM 4907 C CA . TYR B 1 296 ? -35.444 35.353 5.793 1.00 47.18 365 TYR B CA 1
ATOM 4908 C C . TYR B 1 296 ? -36.178 36.527 6.439 1.00 45.54 365 TYR B C 1
ATOM 4909 O O . TYR B 1 296 ? -37.069 37.104 5.840 1.00 44.48 365 TYR B O 1
ATOM 4918 N N . TRP B 1 297 ? -35.784 36.885 7.653 1.00 44.81 366 TRP B N 1
ATOM 4919 C CA . TRP B 1 297 ? -36.386 38.026 8.320 1.00 45.31 366 TRP B CA 1
ATOM 4920 C C . TRP B 1 297 ? -35.990 39.360 7.739 1.00 46.35 366 TRP B C 1
ATOM 4921 O O . TRP B 1 297 ? -36.638 40.375 7.991 1.00 47.21 366 TRP B O 1
ATOM 4932 N N . ALA B 1 298 ? -34.942 39.371 6.929 1.00 47.23 367 ALA B N 1
ATOM 4933 C CA . ALA B 1 298 ? -34.540 40.586 6.236 1.00 49.17 367 ALA B CA 1
ATOM 4934 C C . ALA B 1 298 ? -35.589 41.132 5.231 1.00 50.44 367 ALA B C 1
ATOM 4935 O O . ALA B 1 298 ? -35.581 42.323 4.912 1.00 51.27 367 ALA B O 1
ATOM 4937 N N . TRP B 1 299 ? -36.491 40.278 4.753 1.00 51.90 368 TRP B N 1
ATOM 4938 C CA . TRP B 1 299 ? -37.571 40.735 3.868 1.00 55.11 368 TRP B CA 1
ATOM 4939 C C . TRP B 1 299 ? -38.777 41.291 4.565 1.00 53.51 368 TRP B C 1
ATOM 4940 O O . TRP B 1 299 ? -39.660 41.831 3.906 1.00 53.52 368 TRP B O 1
ATOM 4951 N N . LEU B 1 300 ? -38.861 41.125 5.884 1.00 51.53 369 LEU B N 1
ATOM 4952 C CA . LEU B 1 300 ? -40.026 41.587 6.634 1.00 48.96 369 LEU B CA 1
ATOM 4953 C C . LEU B 1 300 ? -39.995 43.096 6.757 1.00 49.18 369 LEU B C 1
ATOM 4954 O O . LEU B 1 300 ? -38.914 43.693 6.740 1.00 49.53 369 LEU B O 1
ATOM 4959 N N . PRO B 1 301 ? -41.178 43.733 6.864 1.00 49.84 370 PRO B N 1
ATOM 4960 C CA . PRO B 1 301 ? -41.133 45.187 7.029 1.00 49.48 370 PRO B CA 1
ATOM 4961 C C . PRO B 1 301 ? -40.387 45.597 8.313 1.00 48.69 370 PRO B C 1
ATOM 4962 O O . PRO B 1 301 ? -39.636 46.568 8.295 1.00 48.61 370 PRO B O 1
ATOM 4966 N N . GLN B 1 302 ? -40.546 44.823 9.384 1.00 48.51 371 GLN B N 1
ATOM 4967 C CA . GLN B 1 302 ? -39.863 45.071 10.662 1.00 49.61 371 GLN B CA 1
ATOM 4968 C C . GLN B 1 302 ? -38.342 45.237 10.553 1.00 50.43 371 GLN B C 1
ATOM 4969 O O . GLN B 1 302 ? -37.714 45.845 11.421 1.00 51.42 371 GLN B O 1
ATOM 4975 N N . ALA B 1 303 ? -37.755 44.693 9.492 1.00 49.79 372 ALA B N 1
ATOM 4976 C CA . ALA B 1 303 ? -36.314 44.734 9.325 1.00 49.71 372 ALA B CA 1
ATOM 4977 C C . ALA B 1 303 ? -35.828 46.088 8.793 1.00 51.40 372 ALA B C 1
ATOM 4978 O O . ALA B 1 303 ? -34.616 46.312 8.658 1.00 52.70 372 ALA B O 1
ATOM 4980 N N . LYS B 1 304 ? -36.771 46.984 8.501 1.00 51.44 373 LYS B N 1
ATOM 4981 C CA . LYS B 1 304 ? -36.449 48.309 7.979 1.00 51.97 373 LYS B CA 1
ATOM 4982 C C . LYS B 1 304 ? -36.240 49.333 9.091 1.00 51.71 373 LYS B C 1
ATOM 4983 O O . LYS B 1 304 ? -35.786 50.443 8.826 1.00 53.40 373 LYS B O 1
ATOM 4989 N N . VAL B 1 305 ? -36.577 48.965 10.327 1.00 49.37 374 VAL B N 1
ATOM 4990 C CA . VAL B 1 305 ? -36.516 49.888 11.462 1.00 48.00 374 VAL B CA 1
ATOM 4991 C C . VAL B 1 305 ? -35.092 50.017 12.005 1.00 49.16 374 VAL B C 1
ATOM 4992 O O . VAL B 1 305 ? -34.471 49.009 12.349 1.00 50.40 374 VAL B O 1
ATOM 4996 N N . PRO B 1 306 ? -34.568 51.257 12.100 1.00 49.90 375 PRO B N 1
ATOM 4997 C CA . PRO B 1 306 ? -33.266 51.464 12.752 1.00 49.99 375 PRO B CA 1
ATOM 4998 C C . PRO B 1 306 ? -33.226 50.758 14.110 1.00 49.80 375 PRO B C 1
ATOM 4999 O O . PRO B 1 306 ? -34.250 50.708 14.793 1.00 51.76 375 PRO B O 1
ATOM 5003 N N . PHE B 1 307 ? -32.075 50.215 14.498 1.00 48.58 376 PHE B N 1
ATOM 5004 C CA . PHE B 1 307 ? -31.925 49.603 15.821 1.00 48.15 376 PHE B CA 1
ATOM 5005 C C . PHE B 1 307 ? -32.277 50.577 16.953 1.00 48.97 376 PHE B C 1
ATOM 5006 O O . PHE B 1 307 ? -32.005 51.766 16.854 1.00 50.58 376 PHE B O 1
ATOM 5014 N N . SER B 1 308 ? -32.876 50.081 18.029 1.00 49.53 377 SER B N 1
ATOM 5015 C CA . SER B 1 308 ? -33.246 50.940 19.156 1.00 50.24 377 SER B CA 1
ATOM 5016 C C . SER B 1 308 ? -32.050 51.257 20.044 1.00 52.74 377 SER B C 1
ATOM 5017 O O . SER B 1 308 ? -30.977 50.651 19.903 1.00 54.07 377 SER B O 1
ATOM 5020 N N . GLN B 1 309 ? -32.239 52.208 20.959 1.00 53.92 378 GLN B N 1
ATOM 5021 C CA . GLN B 1 309 ? -31.244 52.483 21.993 1.00 55.31 378 GLN B CA 1
ATOM 5022 C C . GLN B 1 309 ? -31.105 51.295 22.948 1.00 55.51 378 GLN B C 1
ATOM 5023 O O . GLN B 1 309 ? -30.017 51.010 23.452 1.00 55.05 378 GLN B O 1
ATOM 5029 N N . GLU B 1 310 ? -32.215 50.607 23.181 1.00 56.02 379 GLU B N 1
ATOM 5030 C CA . GLU B 1 310 ? -32.241 49.468 24.079 1.00 59.12 379 GLU B CA 1
ATOM 5031 C C . GLU B 1 310 ? -31.202 48.420 23.648 1.00 60.38 379 GLU B C 1
ATOM 5032 O O . GLU B 1 310 ? -30.407 47.963 24.482 1.00 62.38 379 GLU B O 1
ATOM 5038 N N . ILE B 1 311 ? -31.184 48.070 22.357 1.00 57.63 380 ILE B N 1
ATOM 5039 C CA . ILE B 1 311 ? -30.263 47.038 21.864 1.00 55.65 380 ILE B CA 1
ATOM 5040 C C . ILE B 1 311 ? -28.810 47.526 21.785 1.00 56.20 380 ILE B C 1
ATOM 5041 O O . ILE B 1 311 ? -27.888 46.765 22.074 1.00 56.96 380 ILE B O 1
ATOM 5046 N N . LYS B 1 312 ? -28.615 48.790 21.414 1.00 57.11 381 LYS B N 1
ATOM 5047 C CA . LYS B 1 312 ? -27.290 49.404 21.433 1.00 58.98 381 LYS B CA 1
ATOM 5048 C C . LYS B 1 312 ? -26.691 49.337 22.830 1.00 60.37 381 LYS B C 1
ATOM 5049 O O . LYS B 1 312 ? -25.517 48.994 22.994 1.00 62.85 381 LYS B O 1
ATOM 5055 N N . ASP B 1 313 ? -27.506 49.633 23.840 1.00 59.04 382 ASP B N 1
ATOM 5056 C CA . ASP B 1 313 ? -27.041 49.606 25.217 1.00 58.46 382 ASP B CA 1
ATOM 5057 C C . ASP B 1 313 ? -26.755 48.206 25.724 1.00 59.30 382 ASP B C 1
ATOM 5058 O O . ASP B 1 313 ? -25.805 48.015 26.474 1.00 63.87 382 ASP B O 1
ATOM 5063 N N . LEU B 1 314 ? -27.553 47.224 25.310 1.00 57.05 383 LEU B N 1
ATOM 5064 C CA . LEU B 1 314 ? -27.351 45.837 25.740 1.00 53.78 383 LEU B CA 1
ATOM 5065 C C . LEU B 1 314 ? -26.170 45.187 25.029 1.00 54.12 383 LEU B C 1
ATOM 5066 O O . LEU B 1 314 ? -25.480 44.347 25.610 1.00 53.66 383 LEU B O 1
ATOM 5071 N N . ILE B 1 315 ? -25.935 45.561 23.772 1.00 54.05 384 ILE B N 1
ATOM 5072 C CA . ILE B 1 315 ? -24.937 44.844 22.970 1.00 54.25 384 ILE B CA 1
ATOM 5073 C C . ILE B 1 315 ? -23.574 45.535 22.832 1.00 55.12 384 ILE B C 1
ATOM 5074 O O . ILE B 1 315 ? -22.541 44.875 22.997 1.00 55.59 384 ILE B O 1
ATOM 5079 N N . LEU B 1 316 ? -23.567 46.842 22.556 1.00 54.58 385 LEU B N 1
ATOM 5080 C CA . LEU B 1 316 ? -22.307 47.562 22.306 1.00 54.61 385 LEU B CA 1
ATOM 5081 C C . LEU B 1 316 ? -21.248 47.457 23.409 1.00 55.54 385 LEU B C 1
ATOM 5082 O O . LEU B 1 316 ? -20.098 47.156 23.112 1.00 57.25 385 LEU B O 1
ATOM 5087 N N . PRO B 1 317 ? -21.622 47.686 24.680 1.00 56.04 386 PRO B N 1
ATOM 5088 C CA . PRO B 1 317 ? -20.617 47.461 25.721 1.00 57.08 386 PRO B CA 1
ATOM 5089 C C . PRO B 1 317 ? -19.936 46.102 25.609 1.00 57.36 386 PRO B C 1
ATOM 5090 O O . PRO B 1 317 ? -18.727 46.005 25.824 1.00 59.35 386 PRO B O 1
ATOM 5094 N N . LYS B 1 318 ? -20.702 45.070 25.257 1.00 55.96 387 LYS B N 1
ATOM 5095 C CA . LYS B 1 318 ? -20.175 43.705 25.193 1.00 54.39 387 LYS B CA 1
ATOM 5096 C C . LYS B 1 318 ? -19.303 43.453 23.968 1.00 55.97 387 LYS B C 1
ATOM 5097 O O . LYS B 1 318 ? -18.136 43.115 24.114 1.00 58.49 387 LYS B O 1
ATOM 5103 N N . ILE B 1 319 ? -19.848 43.639 22.768 1.00 55.70 388 ILE B N 1
ATOM 5104 C CA . ILE B 1 319 ? -19.143 43.215 21.553 1.00 57.26 388 ILE B CA 1
ATOM 5105 C C . ILE B 1 319 ? -18.050 44.175 21.076 1.00 59.97 388 ILE B C 1
ATOM 5106 O O . ILE B 1 319 ? -17.273 43.844 20.168 1.00 59.97 388 ILE B O 1
ATOM 5111 N N . SER B 1 320 ? -17.990 45.362 21.672 1.00 61.51 389 SER B N 1
ATOM 5112 C CA . SER B 1 320 ? -16.907 46.290 21.352 1.00 64.83 389 SER B CA 1
ATOM 5113 C C . SER B 1 320 ? -15.751 46.154 22.347 1.00 66.80 389 SER B C 1
ATOM 5114 O O . SER B 1 320 ? -14.745 46.853 22.235 1.00 67.82 389 SER B O 1
ATOM 5117 N N . ASP B 1 321 ? -15.916 45.235 23.300 1.00 66.39 390 ASP B N 1
ATOM 5118 C CA . ASP B 1 321 ? -14.913 44.910 24.303 1.00 68.07 390 ASP B CA 1
ATOM 5119 C C . ASP B 1 321 ? -14.145 43.621 23.914 1.00 70.64 390 ASP B C 1
ATOM 5120 O O . ASP B 1 321 ? -14.710 42.514 23.953 1.00 68.25 390 ASP B O 1
ATOM 5125 N N . PRO B 1 322 ? -12.842 43.765 23.564 1.00 72.90 391 PRO B N 1
ATOM 5126 C CA . PRO B 1 322 ? -11.993 42.661 23.074 1.00 72.28 391 PRO B CA 1
ATOM 5127 C C . PRO B 1 322 ? -11.920 41.478 24.040 1.00 72.80 391 PRO B C 1
ATOM 5128 O O . PRO B 1 322 ? -11.789 40.329 23.598 1.00 73.65 391 PRO B O 1
ATOM 5132 N N . ASN B 1 323 ? -11.998 41.772 25.339 1.00 71.88 392 ASN B N 1
ATOM 5133 C CA . ASN B 1 323 ? -12.019 40.755 26.385 1.00 70.85 392 ASN B CA 1
ATOM 5134 C C . ASN B 1 323 ? -13.252 39.897 26.300 1.00 68.30 392 ASN B C 1
ATOM 5135 O O . ASN B 1 323 ? -13.152 38.672 26.295 1.00 67.47 392 ASN B O 1
ATOM 5140 N N . PHE B 1 324 ? -14.413 40.550 26.220 1.00 66.52 393 PHE B N 1
ATOM 5141 C CA . PHE B 1 324 ? -15.681 39.847 26.093 1.00 64.01 393 PHE B CA 1
ATOM 5142 C C . PHE B 1 324 ? -15.669 38.891 24.892 1.00 63.96 393 PHE B C 1
ATOM 5143 O O . PHE B 1 324 ? -15.937 37.692 25.040 1.00 63.18 393 PHE B O 1
ATOM 5151 N N . VAL B 1 325 ? -15.336 39.422 23.718 1.00 63.98 394 VAL B N 1
ATOM 5152 C CA . VAL B 1 325 ? -15.222 38.606 22.511 1.00 65.54 394 VAL B CA 1
ATOM 5153 C C . VAL B 1 325 ? -14.290 37.403 22.725 1.00 68.78 394 VAL B C 1
ATOM 5154 O O . VAL B 1 325 ? -14.631 36.276 22.337 1.00 67.77 394 VAL B O 1
ATOM 5158 N N . LYS B 1 326 ? -13.139 37.636 23.362 1.00 71.31 395 LYS B N 1
ATOM 5159 C CA . LYS B 1 326 ? -12.189 36.553 23.647 1.00 71.94 395 LYS B CA 1
ATOM 5160 C C . LYS B 1 326 ? -12.729 35.511 24.638 1.00 70.13 395 LYS B C 1
ATOM 5161 O O . LYS B 1 326 ? -12.518 34.315 24.446 1.00 69.05 395 LYS B O 1
ATOM 5167 N N . ASP B 1 327 ? -13.445 35.953 25.671 1.00 68.27 396 ASP B N 1
ATOM 5168 C CA . ASP B 1 327 ? -14.159 35.018 26.542 1.00 69.84 396 ASP B CA 1
ATOM 5169 C C . ASP B 1 327 ? -15.152 34.160 25.756 1.00 69.40 396 ASP B C 1
ATOM 5170 O O . ASP B 1 327 ? -15.263 32.954 26.000 1.00 69.56 396 ASP B O 1
ATOM 5175 N N . LEU B 1 328 ? -15.875 34.792 24.825 1.00 66.21 397 LEU B N 1
ATOM 5176 C CA . LEU B 1 328 ? -16.874 34.113 24.010 1.00 62.45 397 LEU B CA 1
ATOM 5177 C C . LEU B 1 328 ? -16.266 32.975 23.212 1.00 64.18 397 LEU B C 1
ATOM 5178 O O . LEU B 1 328 ? -16.790 31.861 23.224 1.00 65.59 397 LEU B O 1
ATOM 5183 N N . GLU B 1 329 ? -15.156 33.252 22.531 1.00 65.40 398 GLU B N 1
ATOM 5184 C CA . GLU B 1 329 ? -14.461 32.239 21.743 1.00 67.19 398 GLU B CA 1
ATOM 5185 C C . GLU B 1 329 ? -13.964 31.126 22.643 1.00 67.97 398 GLU B C 1
ATOM 5186 O O . GLU B 1 329 ? -13.890 29.973 22.234 1.00 67.61 398 GLU B O 1
ATOM 5192 N N . GLU B 1 330 ? -13.601 31.496 23.865 1.00 69.68 399 GLU B N 1
ATOM 5193 C CA . GLU B 1 330 ? -13.141 30.545 24.854 1.00 72.05 399 GLU B CA 1
ATOM 5194 C C . GLU B 1 330 ? -14.276 29.593 25.206 1.00 69.34 399 GLU B C 1
ATOM 5195 O O . GLU B 1 330 ? -14.127 28.373 25.084 1.00 66.94 399 GLU B O 1
ATOM 5201 N N . ASP B 1 331 ? -15.409 30.164 25.612 1.00 68.98 400 ASP B N 1
ATOM 5202 C CA . ASP B 1 331 ? -16.587 29.389 26.002 1.00 70.65 400 ASP B CA 1
ATOM 5203 C C . ASP B 1 331 ? -17.031 28.435 24.904 1.00 69.21 400 ASP B C 1
ATOM 5204 O O . ASP B 1 331 ? -17.385 27.282 25.187 1.00 67.70 400 ASP B O 1
ATOM 5209 N N . LEU B 1 332 ? -17.006 28.934 23.662 1.00 66.79 401 LEU B N 1
ATOM 5210 C CA . LEU B 1 332 ? -17.353 28.161 22.465 1.00 63.97 401 LEU B CA 1
ATOM 5211 C C . LEU B 1 332 ? -16.390 27.014 22.216 1.00 64.93 401 LEU B C 1
ATOM 5212 O O . LEU B 1 332 ? -16.821 25.873 22.036 1.00 65.41 401 LEU B O 1
ATOM 5217 N N . TYR B 1 333 ? -15.092 27.323 22.209 1.00 66.02 402 TYR B N 1
ATOM 5218 C CA . TYR B 1 333 ? -14.042 26.308 22.123 1.00 66.27 402 TYR B CA 1
ATOM 5219 C C . TYR B 1 333 ? -14.302 25.195 23.121 1.00 66.54 402 TYR B C 1
ATOM 5220 O O . TYR B 1 333 ? -14.342 24.026 22.748 1.00 65.12 402 TYR B O 1
ATOM 5229 N N . GLU B 1 334 ? -14.499 25.582 24.380 1.00 67.63 403 GLU B N 1
ATOM 5230 C CA . GLU B 1 334 ? -14.795 24.652 25.459 1.00 69.64 403 GLU B CA 1
ATOM 5231 C C . GLU B 1 334 ? -15.937 23.687 25.134 1.00 68.27 403 GLU B C 1
ATOM 5232 O O . GLU B 1 334 ? -15.926 22.541 25.571 1.00 70.47 403 GLU B O 1
ATOM 5238 N N . LEU B 1 335 ? -16.914 24.157 24.370 1.00 66.43 404 LEU B N 1
ATOM 5239 C CA . LEU B 1 335 ? -18.090 23.370 24.049 1.00 66.99 404 LEU B CA 1
ATOM 5240 C C . LEU B 1 335 ? -17.833 22.501 22.823 1.00 69.72 404 LEU B C 1
ATOM 5241 O O . LEU B 1 335 ? -18.208 21.322 22.779 1.00 71.74 404 LEU B O 1
ATOM 5246 N N . PHE B 1 336 ? -17.177 23.099 21.837 1.00 69.15 405 PHE B N 1
ATOM 5247 C CA . PHE B 1 336 ? -16.948 22.471 20.546 1.00 69.77 405 PHE B CA 1
ATOM 5248 C C . PHE B 1 336 ? -15.855 21.406 20.565 1.00 71.98 405 PHE B C 1
ATOM 5249 O O . PHE B 1 336 ? -15.859 20.500 19.729 1.00 74.19 405 PHE B O 1
ATOM 5257 N N . LYS B 1 337 ? -14.918 21.515 21.505 1.00 73.08 406 LYS B N 1
ATOM 5258 C CA . LYS B 1 337 ? -13.843 20.534 21.616 1.00 73.67 406 LYS B CA 1
ATOM 5259 C C . LYS B 1 337 ? -14.351 19.227 22.231 1.00 75.87 406 LYS B C 1
ATOM 5260 O O . LYS B 1 337 ? -13.659 18.213 22.192 1.00 78.23 406 LYS B O 1
ATOM 5266 N N . LYS B 1 338 ? -15.562 19.253 22.785 1.00 77.97 407 LYS B N 1
ATOM 5267 C CA . LYS B 1 338 ? -16.192 18.054 23.356 1.00 80.22 407 LYS B CA 1
ATOM 5268 C C . LYS B 1 338 ? -16.616 17.020 22.297 1.00 79.07 407 LYS B C 1
ATOM 5269 O O . LYS B 1 338 ? -16.845 15.854 22.621 1.00 77.71 407 LYS B O 1
ATOM 5275 N N . ASP B 1 339 ? -16.716 17.449 21.038 1.00 78.67 408 ASP B N 1
ATOM 5276 C CA . ASP B 1 339 ? -17.101 16.563 19.941 1.00 79.16 408 ASP B CA 1
ATOM 5277 C C . ASP B 1 339 ? -15.959 15.633 19.547 1.00 81.39 408 ASP B C 1
ATOM 527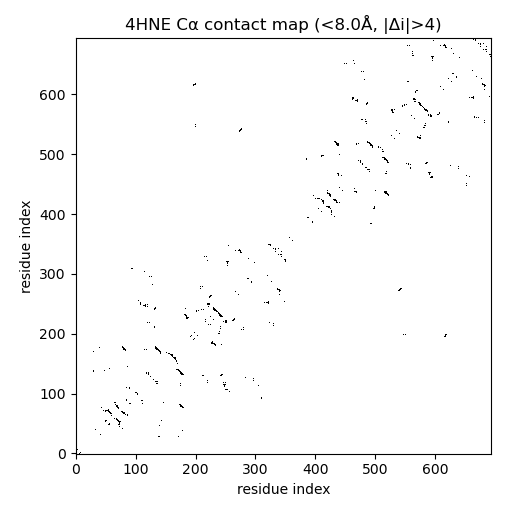8 O O . ASP B 1 339 ? -14.842 16.097 19.294 1.00 82.45 408 ASP B O 1
ATOM 5283 N N . PRO B 1 340 ? -16.237 14.315 19.477 1.00 83.10 409 PRO B N 1
ATOM 5284 C CA . PRO B 1 340 ? -15.246 13.327 19.030 1.00 82.09 409 PRO B CA 1
ATOM 5285 C C . PRO B 1 340 ? -14.785 13.560 17.587 1.00 80.89 409 PRO B C 1
ATOM 5286 O O . PRO B 1 340 ? -13.946 12.823 17.085 1.00 83.10 409 PRO B O 1
ATOM 5290 N N . GLY B 1 341 ? -15.331 14.578 16.931 1.00 80.68 410 GLY B N 1
ATOM 5291 C CA . GLY B 1 341 ? -14.914 14.941 15.577 1.00 78.69 410 GLY B CA 1
ATOM 5292 C C . GLY B 1 341 ? -14.257 16.305 15.462 1.00 76.98 410 GLY B C 1
ATOM 5293 O O . GLY B 1 341 ? -13.919 16.734 14.359 1.00 75.47 410 GLY B O 1
ATOM 5294 N N . PHE B 1 342 ? -14.066 16.981 16.598 1.00 77.02 411 PHE B N 1
ATOM 5295 C CA . PHE B 1 342 ? -13.480 18.322 16.625 1.00 74.61 411 PHE B CA 1
ATOM 5296 C C . PHE B 1 342 ? -12.174 18.386 15.846 1.00 76.09 411 PHE B C 1
ATOM 5297 O O . PHE B 1 342 ? -11.365 17.453 15.888 1.00 77.14 411 PHE B O 1
ATOM 5305 N N . ASP B 1 343 ? -11.996 19.492 15.127 1.00 74.90 412 ASP B N 1
ATOM 5306 C CA . ASP B 1 343 ? -10.761 19.783 14.419 1.00 76.28 412 ASP B CA 1
ATOM 5307 C C . ASP B 1 343 ? -10.409 21.247 14.623 1.00 77.35 412 ASP B C 1
ATOM 5308 O O . ASP B 1 343 ? -11.236 22.120 14.395 1.00 77.91 412 ASP B O 1
ATOM 5313 N N . ARG B 1 344 ? -9.170 21.504 15.029 1.00 81.27 413 ARG B N 1
ATOM 5314 C CA . ARG B 1 344 ? -8.734 22.839 15.453 1.00 80.82 413 ARG B CA 1
ATOM 5315 C C . ARG B 1 344 ? -8.761 23.844 14.305 1.00 76.53 413 ARG B C 1
ATOM 5316 O O . ARG B 1 344 ? -9.068 25.014 14.506 1.00 76.96 413 ARG B O 1
ATOM 5324 N N . GLY B 1 345 ? -8.454 23.380 13.102 1.00 74.01 414 GLY B N 1
ATOM 5325 C CA . GLY B 1 345 ? -8.383 24.261 11.940 1.00 73.42 414 GLY B CA 1
ATOM 5326 C C . GLY B 1 345 ? -9.747 24.787 11.545 1.00 70.31 414 GLY B C 1
ATOM 5327 O O . GLY B 1 345 ? -9.890 25.948 11.158 1.00 68.79 414 GLY B O 1
ATOM 5328 N N . GLN B 1 346 ? -10.744 23.913 11.649 1.00 68.44 415 GLN B N 1
ATOM 5329 C CA . GLN B 1 346 ? -12.135 24.264 11.416 1.00 66.05 415 GLN B CA 1
ATOM 5330 C C . GLN B 1 346 ? -12.624 25.279 12.427 1.00 65.27 415 GLN B C 1
ATOM 5331 O O . GLN B 1 346 ? -13.311 26.235 12.074 1.00 65.51 415 GLN B O 1
ATOM 5337 N N . PHE B 1 347 ? -12.272 25.066 13.688 1.00 65.15 416 PHE B N 1
ATOM 5338 C CA . PHE B 1 347 ? -12.713 25.950 14.740 1.00 65.06 416 PHE B CA 1
ATOM 5339 C C . PHE B 1 347 ? -12.197 27.365 14.513 1.00 65.93 416 PHE B C 1
ATOM 5340 O O . PHE B 1 347 ? -12.958 28.334 14.590 1.00 62.59 416 PHE B O 1
ATOM 5348 N N . HIS B 1 348 ? -10.904 27.468 14.220 1.00 68.89 417 HIS B N 1
ATOM 5349 C CA . HIS B 1 348 ? -10.289 28.739 13.846 1.00 71.04 417 HIS B CA 1
ATOM 5350 C C . HIS B 1 348 ? -11.100 29.461 12.800 1.00 68.64 417 HIS B C 1
ATOM 5351 O O . HIS B 1 348 ? -11.289 30.675 12.881 1.00 68.18 417 HIS B O 1
ATOM 5358 N N . LYS B 1 349 ? -11.596 28.703 11.823 1.00 66.72 418 LYS B N 1
ATOM 5359 C CA . LYS B 1 349 ? -12.359 29.238 10.703 1.00 64.17 418 LYS B CA 1
ATOM 5360 C C . LYS B 1 349 ? -13.702 29.780 11.163 1.00 61.95 418 LYS B C 1
ATOM 5361 O O . LYS B 1 349 ? -14.089 30.884 10.778 1.00 61.80 418 LYS B O 1
ATOM 5367 N N . GLN B 1 350 ? -14.405 29.002 11.986 1.00 59.69 419 GLN B N 1
ATOM 5368 C CA . GLN B 1 350 ? -15.687 29.423 12.567 1.00 57.45 419 GLN B CA 1
ATOM 5369 C C . GLN B 1 350 ? -15.579 30.748 13.333 1.00 57.15 419 GLN B C 1
ATOM 5370 O O . GLN B 1 350 ? -16.388 31.659 13.116 1.00 56.63 419 GLN B O 1
ATOM 5376 N N . ILE B 1 351 ? -14.572 30.834 14.209 1.00 57.17 420 ILE B N 1
ATOM 5377 C CA . ILE B 1 351 ? -14.257 32.035 14.994 1.00 56.34 420 ILE B CA 1
ATOM 5378 C C . ILE B 1 351 ? -13.906 33.223 14.098 1.00 55.61 420 ILE B C 1
ATOM 5379 O O . ILE B 1 351 ? -14.274 34.355 14.395 1.00 55.48 420 ILE B O 1
ATOM 5384 N N . ALA B 1 352 ? -13.209 32.954 13.000 1.00 56.52 421 ALA B N 1
ATOM 5385 C CA . ALA B 1 352 ? -12.893 33.969 11.995 1.00 57.55 421 ALA B CA 1
ATOM 5386 C C . ALA B 1 352 ? -14.136 34.616 11.375 1.00 58.10 421 ALA B C 1
ATOM 5387 O O . ALA B 1 352 ? -14.195 35.848 11.269 1.00 59.34 421 ALA B O 1
ATOM 5389 N N . VAL B 1 353 ? -15.113 33.792 10.967 1.00 57.34 422 VAL B N 1
ATOM 5390 C CA . VAL B 1 353 ? -16.378 34.279 10.383 1.00 56.90 422 VAL B CA 1
ATOM 5391 C C . VAL B 1 353 ? -17.100 35.166 11.391 1.00 57.25 422 VAL B C 1
ATOM 5392 O O . VAL B 1 353 ? -17.518 36.287 11.075 1.00 57.63 422 VAL B O 1
ATOM 5396 N N . MET B 1 354 ? -17.222 34.645 12.607 1.00 57.30 423 MET B N 1
ATOM 5397 C CA . MET B 1 354 ? -17.912 35.301 13.697 1.00 57.38 423 MET B CA 1
ATOM 5398 C C . MET B 1 354 ? -17.333 36.677 14.026 1.00 59.42 423 MET B C 1
ATOM 5399 O O . MET B 1 354 ? -18.081 37.640 14.215 1.00 59.91 423 MET B O 1
ATOM 5404 N N . ARG B 1 355 ? -16.006 36.772 14.098 1.00 61.82 424 ARG B N 1
ATOM 5405 C CA . ARG B 1 355 ? -15.353 38.054 14.338 1.00 63.04 424 ARG B CA 1
ATOM 5406 C C . ARG B 1 355 ? -15.774 39.071 13.276 1.00 61.55 424 ARG B C 1
ATOM 5407 O O . ARG B 1 355 ? -16.141 40.207 13.598 1.00 58.55 424 ARG B O 1
ATOM 5415 N N . GLY B 1 356 ? -15.742 38.632 12.015 1.00 61.49 425 GLY B N 1
ATOM 5416 C CA . GLY B 1 356 ? -16.220 39.419 10.879 1.00 60.11 425 GLY B CA 1
ATOM 5417 C C . GLY B 1 356 ? -17.650 39.872 11.075 1.00 57.86 425 GLY B C 1
ATOM 5418 O O . GLY B 1 356 ? -17.986 41.026 10.819 1.00 58.13 425 GLY B O 1
ATOM 5419 N N . GLN B 1 357 ? -18.492 38.964 11.554 1.00 56.28 426 GLN B N 1
ATOM 5420 C CA . GLN B 1 357 ? -19.873 39.311 11.862 1.00 55.10 426 GLN B CA 1
ATOM 5421 C C . GLN B 1 357 ? -19.929 40.379 12.954 1.00 54.88 426 GLN B C 1
ATOM 5422 O O . GLN B 1 357 ? -20.582 41.407 12.778 1.00 54.58 426 GLN B O 1
ATOM 5428 N N . ILE B 1 358 ? -19.215 40.158 14.058 1.00 55.61 427 ILE B N 1
ATOM 5429 C CA . ILE B 1 358 ? -19.204 41.119 15.172 1.00 55.68 427 ILE B CA 1
ATOM 5430 C C . ILE B 1 358 ? -18.706 42.503 14.733 1.00 56.85 427 ILE B C 1
ATOM 5431 O O . ILE B 1 358 ? -19.220 43.531 15.164 1.00 55.99 427 ILE B O 1
ATOM 5436 N N . LEU B 1 359 ? -17.709 42.516 13.861 1.00 59.78 428 LEU B N 1
ATOM 5437 C CA . LEU B 1 359 ? -17.184 43.757 13.326 1.00 60.94 428 LEU B CA 1
ATOM 5438 C C . LEU B 1 359 ? -18.272 44.506 12.553 1.00 60.22 428 LEU B C 1
ATOM 5439 O O . LEU B 1 359 ? -18.488 45.694 12.793 1.00 61.17 428 LEU B O 1
ATOM 5444 N N . ASN B 1 360 ? -18.964 43.800 11.655 1.00 58.87 429 ASN B N 1
ATOM 5445 C CA . ASN B 1 360 ? -20.108 44.359 10.930 1.00 57.72 429 ASN B CA 1
ATOM 5446 C C . ASN B 1 360 ? -21.239 44.831 11.826 1.00 55.96 429 ASN B C 1
ATOM 5447 O O . ASN B 1 360 ? -21.786 45.916 11.618 1.00 56.19 429 ASN B O 1
ATOM 5452 N N . LEU B 1 361 ? -21.596 44.010 12.811 1.00 54.26 430 LEU B N 1
ATOM 5453 C CA . LEU B 1 361 ? -22.654 44.365 13.742 1.00 53.56 430 LEU B CA 1
ATOM 5454 C C . LEU B 1 361 ? -22.311 45.675 14.431 1.00 54.76 430 LEU B C 1
ATOM 5455 O O . LEU B 1 361 ? -23.135 46.584 14.469 1.00 56.80 430 LEU B O 1
ATOM 5460 N N . THR B 1 362 ? -21.092 45.758 14.964 1.00 55.04 431 THR B N 1
ATOM 5461 C CA . THR B 1 362 ? -20.608 46.924 15.702 1.00 55.06 431 THR B CA 1
ATOM 5462 C C . THR B 1 362 ? -20.786 48.214 14.910 1.00 55.83 431 THR B C 1
ATOM 5463 O O . THR B 1 362 ? -21.359 49.184 15.411 1.00 53.79 431 THR B O 1
ATOM 5467 N N . GLN B 1 363 ? -20.294 48.208 13.674 1.00 57.29 432 GLN B N 1
ATOM 5468 C CA . GLN B 1 363 ? -20.441 49.349 12.805 1.00 59.87 432 GLN B CA 1
ATOM 5469 C C . GLN B 1 363 ? -21.910 49.730 12.733 1.00 59.29 432 GLN B C 1
ATOM 5470 O O . GLN B 1 363 ? -22.274 50.878 13.001 1.00 60.47 432 GLN B O 1
ATOM 5476 N N . ALA B 1 364 ? -22.750 48.751 12.405 1.00 57.74 433 ALA B N 1
ATOM 5477 C CA . ALA B 1 364 ? -24.177 48.981 12.230 1.00 56.70 433 ALA B CA 1
ATOM 5478 C C . ALA B 1 364 ? -24.850 49.579 13.468 1.00 55.93 433 ALA B C 1
ATOM 5479 O O . ALA B 1 364 ? -25.738 50.414 13.334 1.00 56.63 433 ALA B O 1
ATOM 5481 N N . LEU B 1 365 ? -24.432 49.158 14.660 1.00 55.25 434 LEU B N 1
ATOM 5482 C CA . LEU B 1 365 ? -25.045 49.641 15.892 1.00 56.60 434 LEU B CA 1
ATOM 5483 C C . LEU B 1 365 ? -24.592 51.047 16.259 1.00 60.90 434 LEU B C 1
ATOM 5484 O O . LEU B 1 365 ? -25.408 51.879 16.661 1.00 64.39 434 LEU B O 1
ATOM 5489 N N . LYS B 1 366 ? -23.298 51.316 16.122 1.00 63.69 435 LYS B N 1
ATOM 5490 C CA . LYS B 1 366 ? -22.798 52.684 16.220 1.00 64.80 435 LYS B CA 1
ATOM 5491 C C . LYS B 1 366 ? -23.610 53.583 15.272 1.00 65.87 435 LYS B C 1
ATOM 5492 O O . LYS B 1 366 ? -24.278 54.500 15.730 1.00 67.47 435 LYS B O 1
ATOM 5498 N N . ASP B 1 367 ? -23.605 53.263 13.976 1.00 66.46 436 ASP B N 1
ATOM 5499 C CA . ASP B 1 367 ? -24.231 54.083 12.929 1.00 69.03 436 ASP B CA 1
ATOM 5500 C C . ASP B 1 367 ? -25.766 54.093 12.889 1.00 69.11 436 ASP B C 1
ATOM 5501 O O . ASP B 1 367 ? -26.359 54.590 11.923 1.00 68.72 436 ASP B O 1
ATOM 5506 N N . ASN B 1 368 ? -26.406 53.543 13.920 1.00 68.62 437 ASN B N 1
ATOM 5507 C CA . ASN B 1 368 ? -27.876 53.513 14.012 1.00 69.60 437 ASN B CA 1
ATOM 5508 C C . ASN B 1 368 ? -28.611 52.918 12.803 1.00 66.03 437 ASN B C 1
ATOM 5509 O O . ASN B 1 368 ? -29.715 53.342 12.486 1.00 65.74 437 ASN B O 1
ATOM 5514 N N . LYS B 1 369 ? -28.004 51.922 12.159 1.00 63.56 438 LYS B N 1
ATOM 5515 C CA . LYS B 1 369 ? -28.578 51.257 10.988 1.00 60.86 438 LYS B CA 1
ATOM 5516 C C . LYS B 1 369 ? -29.736 50.309 11.308 1.00 58.00 438 LYS B C 1
ATOM 5517 O O . LYS B 1 369 ? -30.073 50.079 12.466 1.00 57.90 438 LYS B O 1
ATOM 5523 N N . SER B 1 370 ? -30.355 49.769 10.265 1.00 56.39 439 SER B N 1
ATOM 5524 C CA . SER B 1 370 ? -31.433 48.796 10.428 1.00 55.27 439 SER B CA 1
ATOM 5525 C C . SER B 1 370 ? -30.941 47.360 10.124 1.00 53.93 439 SER B C 1
ATOM 5526 O O . SER B 1 370 ? -29.925 47.179 9.441 1.00 54.63 439 SER B O 1
ATOM 5529 N N . PRO B 1 371 ? -31.653 46.335 10.633 1.00 50.20 440 PRO B N 1
ATOM 5530 C CA . PRO B 1 371 ? -31.266 44.972 10.285 1.00 49.65 440 PRO B CA 1
ATOM 5531 C C . PRO B 1 371 ? -31.113 44.727 8.774 1.00 48.64 440 PRO B C 1
ATOM 5532 O O . PRO B 1 371 ? -30.204 43.995 8.368 1.00 47.62 440 PRO B O 1
ATOM 5536 N N . LEU B 1 372 ? -31.974 45.338 7.961 1.00 47.38 441 LEU B N 1
ATOM 5537 C CA . LEU B 1 372 ? -31.869 45.212 6.512 1.00 48.81 441 LEU B CA 1
ATOM 5538 C C . LEU B 1 372 ? -30.517 45.704 6.032 1.00 51.29 441 LEU B C 1
ATOM 5539 O O . LEU B 1 372 ? -29.836 45.010 5.284 1.00 50.91 441 LEU B O 1
ATOM 5544 N N . HIS B 1 373 ? -30.126 46.902 6.465 1.00 55.41 442 HIS B N 1
ATOM 5545 C CA . HIS B 1 373 ? -28.833 47.468 6.053 1.00 59.05 442 HIS B CA 1
ATOM 5546 C C . HIS B 1 373 ? -27.662 46.674 6.570 1.00 56.98 442 HIS B C 1
ATOM 5547 O O . HIS B 1 373 ? -26.612 46.600 5.923 1.00 57.66 442 HIS B O 1
ATOM 5554 N N . LEU B 1 374 ? -27.857 46.028 7.715 1.00 53.60 443 LEU B N 1
ATOM 5555 C CA . LEU B 1 374 ? -26.855 45.146 8.274 1.00 51.34 443 LEU B CA 1
ATOM 5556 C C . LEU B 1 374 ? -26.603 43.956 7.363 1.00 51.02 443 LEU B C 1
ATOM 5557 O O . LEU B 1 374 ? -25.459 43.693 6.990 1.00 53.28 443 LEU B O 1
ATOM 5562 N N . VAL B 1 375 ? -27.650 43.234 6.988 1.00 48.96 444 VAL B N 1
ATOM 5563 C CA . VAL B 1 375 ? -27.414 42.075 6.126 1.00 50.14 444 VAL B CA 1
ATOM 5564 C C . VAL B 1 375 ? -26.908 42.468 4.725 1.00 52.16 444 VAL B C 1
ATOM 5565 O O . VAL B 1 375 ? -26.515 41.612 3.940 1.00 53.29 444 VAL B O 1
ATOM 5569 N N . GLN B 1 376 ? -26.891 43.767 4.433 1.00 53.57 445 GLN B N 1
ATOM 5570 C CA . GLN B 1 376 ? -26.440 44.257 3.136 1.00 53.25 445 GLN B CA 1
ATOM 5571 C C . GLN B 1 376 ? -24.962 44.614 3.108 1.00 54.98 445 GLN B C 1
ATOM 5572 O O . GLN B 1 376 ? -24.380 44.801 2.039 1.00 56.13 445 GLN B O 1
ATOM 5578 N N . MET B 1 377 ? -24.355 44.702 4.283 1.00 55.45 446 MET B N 1
ATOM 5579 C CA . MET B 1 377 ? -22.935 44.977 4.380 1.00 56.96 446 MET B CA 1
ATOM 5580 C C . MET B 1 377 ? -22.192 43.784 3.821 1.00 58.58 446 MET B C 1
ATOM 5581 O O . MET B 1 377 ? -22.639 42.662 4.014 1.00 59.80 446 MET B O 1
ATOM 5586 N N . PRO B 1 378 ? -21.072 44.016 3.105 1.00 62.05 447 PRO B N 1
ATOM 5587 C CA . PRO B 1 378 ? -20.217 42.905 2.670 1.00 62.39 447 PRO B CA 1
ATOM 5588 C C . PRO B 1 378 ? -19.759 42.056 3.845 1.00 62.95 447 PRO B C 1
ATOM 5589 O O . PRO B 1 378 ? -19.441 42.604 4.898 1.00 62.06 447 PRO B O 1
ATOM 5593 N N . PRO B 1 379 ? -19.740 40.724 3.669 1.00 64.62 448 PRO B N 1
ATOM 5594 C CA . PRO B 1 379 ? -19.130 39.832 4.660 1.00 66.75 448 PRO B CA 1
ATOM 5595 C C . PRO B 1 379 ? -17.636 40.123 4.756 1.00 70.64 448 PRO B C 1
ATOM 5596 O O . PRO B 1 379 ? -17.061 40.632 3.795 1.00 71.93 448 PRO B O 1
ATOM 5600 N N . VAL B 1 380 ? -17.023 39.806 5.897 1.00 74.44 449 VAL B N 1
ATOM 5601 C CA . VAL B 1 380 ? -15.591 40.051 6.116 1.00 78.00 449 VAL B CA 1
ATOM 5602 C C . VAL B 1 380 ? -14.945 38.924 6.952 1.00 83.58 449 VAL B C 1
ATOM 5603 O O . VAL B 1 380 ? -15.628 38.291 7.763 1.00 84.46 449 VAL B O 1
ATOM 5607 N N . ILE B 1 381 ? -13.650 38.658 6.743 1.00 92.02 450 ILE B N 1
ATOM 5608 C CA . ILE B 1 381 ? -12.913 37.685 7.585 1.00 100.97 450 ILE B CA 1
ATOM 5609 C C . ILE B 1 381 ? -11.700 38.269 8.345 1.00 107.89 450 ILE B C 1
ATOM 5610 O O . ILE B 1 381 ? -10.794 38.851 7.740 1.00 112.43 450 ILE B O 1
ATOM 5615 N N . VAL B 1 382 ? -11.707 38.101 9.671 1.00 109.77 451 VAL B N 1
ATOM 5616 C CA . VAL B 1 382 ? -10.657 38.619 10.558 1.00 118.19 451 VAL B CA 1
ATOM 5617 C C . VAL B 1 382 ? -9.843 37.471 11.164 1.00 123.59 451 VAL B C 1
ATOM 5618 O O . VAL B 1 382 ? -10.420 36.518 11.698 1.00 126.73 451 VAL B O 1
ATOM 5622 N N . GLU B 1 383 ? -8.512 37.574 11.091 1.00 124.94 452 GLU B N 1
ATOM 5623 C CA . GLU B 1 383 ? -7.599 36.591 11.703 1.00 119.77 452 GLU B CA 1
ATOM 5624 C C . GLU B 1 383 ? -6.472 37.250 12.488 1.00 119.25 452 GLU B C 1
ATOM 5625 O O . GLU B 1 383 ? -6.195 38.437 12.315 1.00 118.21 452 GLU B O 1
#

Foldseek 3Di:
DVPDPVVVVVVVVCVVVVVVCVVCVVVVQQQQDDPPCVPVSVLVVQLQVLQVVVNHWAADVPDQRFKTFRAGVVGHGWKIKGFQCSPPQSPPLPPCPVVVVLYDQDFADRGCLQLQLQLLLLVCVLLVLPFAAHKAKHWADHPNGDDDPCLQVVQPDWDFDVVTDTDGRGTTITMIGTDDPAKAQQVVVLVVCVVVPDDPVQVVQVLLSVVSVLLSCLLQVQQDAASRQKIWHADVVHHIHIHRYRRRRTLTLAPRPDLPHRDNNCLPPPSQQQFDDPVSLVSRQVQLVDVVNLVVSLVVSVVSQVPDPPDDPVSSQSSSQQSNQSSVLVNVSSVVRGGSNVSSVDDRGGHHD/DPPPDPVVVVVVVVVVVVVVVCVVVVPDDDPPLDDPPCVVLVVVVVQLQVLLVVPDAWAAPPNPAHQWTQGAGVVGDGWKIKGFQLRPPQNPDDLVRLCVVVCDDQDQARDRCLQLLLQLLLVVCVLLVLPAAAHKAWDWADHPNDDDDPVVVCVVPCHGTTTTIIGTDDPAKAQQVVVVVVCVVPNDDVVQVVQVLSNVVSVLLSCLLQVAQAAASRQKIWHCDDDHIGIHRYNRRRTLTLDDRPDLVRRDNNCLPRPSQQAFDDPVSLVSHQVQLVDPVNLVVSLVVSCVRQVPDSNDDPSSSLSSSFQSNQSSVLVNVSSVVRGGSNVSSVDDGDGDD

GO terms:
  GO:0031901 early endosome membrane (C, IDA)
  GO:0005524 ATP binding (F, IDA)
  GO:0000139 Golgi membrane (C, IDA)
  GO:0010008 endosome membrane (C, IDA)
  GO:0016020 membrane (C, IDA)
  GO:0035651 AP-3 adaptor complex binding (F, IDA)
  GO:0031083 BLOC-1 complex (C, IDA)
  GO:0004430 1-phosphatidylinositol 4-kinase activity (F, IDA)
  GO:0046854 phosphatidylinositol phosphate biosynthetic process (P, IDA)
  GO:0005768 endosome (C, EXP)
  GO:0005886 plasma membrane (C, EXP)
  GO:0031410 cytoplasmic vesicle (C, EXP)
  GO:0004430 1-phosphatidylinositol 4-kinase activity (F, EXP)
  GO:0005515 protein binding (F, IPI)
  GO:0005829 cytosol (C, TAS)
  GO:0004430 1-phosphatidylinositol 4-kinase activity (F, TAS)
  GO:0006661 phosphatidylinositol biosynthetic process (P, TAS)
  GO:0045121 membrane raft (C, IDA)
  GO:0005886 plasma membrane (C, IDA)
  GO:0006661 phosphatidylinositol biosynthetic process (P, IDA)

Radius of gyration: 39.33 Å; Cα contacts (8 Å, |Δi|>4): 1045; chains: 2; bounding box: 99×135×57 Å

Solvent-accessible surface area: 37794 Å² total; per-residue (Å²): 94,178,82,32,118,130,96,52,64,112,48,131,60,114,63,68,113,56,64,59,66,75,163,54,35,82,58,106,109,50,131,4,85,22,113,121,20,94,121,0,37,56,29,0,89,66,0,46,62,0,26,133,152,88,52,53,0,57,108,29,159,183,40,91,85,12,9,0,35,0,40,1,17,108,37,143,52,28,0,25,0,50,1,18,77,27,32,108,128,12,120,82,90,109,85,170,38,114,212,85,101,200,180,38,211,92,3,35,23,75,20,19,17,4,0,6,5,4,0,0,3,37,0,0,73,50,0,93,0,89,4,6,15,62,3,47,12,0,36,6,30,4,94,50,1,89,18,55,88,124,48,83,93,148,25,198,45,152,71,93,38,156,217,135,100,167,63,41,16,55,50,13,30,0,2,0,12,32,74,45,138,54,46,102,65,0,48,63,20,16,150,108,19,118,86,67,31,5,44,9,60,10,33,59,81,1,12,32,18,2,10,61,0,0,0,0,0,10,1,2,26,1,12,64,2,13,26,77,21,0,28,0,63,27,63,80,150,114,94,6,73,1,2,0,43,44,0,15,79,6,12,3,26,52,22,18,108,45,194,167,39,96,40,12,113,0,12,188,26,74,29,0,83,25,20,5,7,105,59,6,22,84,40,0,31,86,35,6,58,53,107,112,28,15,103,67,0,17,89,48,1,60,106,21,5,98,121,8,106,26,30,32,132,43,40,4,105,119,12,5,9,2,6,44,0,4,9,95,10,0,14,84,0,0,120,80,82,70,2,1,49,80,0,44,116,36,102,78,43,88,45,155,156,106,92,149,85,22,103,106,68,59,64,120,47,112,55,117,55,53,120,54,46,61,58,53,139,75,89,166,71,128,210,125,94,6,87,27,106,146,19,89,130,0,40,58,43,1,91,62,1,51,79,1,36,130,177,93,61,55,1,93,70,43,157,159,82,58,47,10,30,0,63,2,29,12,31,116,27,143,56,26,0,26,0,48,0,29,80,26,31,116,135,11,140,52,84,68,167,136,32,102,158,82,75,238,195,49,203,77,4,35,22,81,16,19,16,4,0,6,3,3,0,0,3,32,0,2,85,68,0,96,0,95,5,9,16,60,2,54,8,0,69,6,24,4,105,56,3,87,25,51,75,131,34,101,116,148,46,204,112,82,82,52,9,24,0,1,0,10,37,67,50,124,65,43,104,66,0,38,81,34,13,155,103,19,110,84,83,27,7,47,13,58,14,36,53,70,2,9,31,20,2,11,62,0,0,0,0,0,8,1,2,24,1,7,65,0,9,23,85,19,1,30,0,70,40,88,129,140,80,4,58,1,3,0,44,58,0,15,84,6,13,1,22,44,30,20,108,45,198,164,51,96,35,15,112,0,14,189,26,72,29,0,95,20,23,5,7,99,64,5,32,89,36,0,29,86,38,7,59,54,99,105,26,18,139,70,1,24,87,46,1,62,80,23,5,94,108,7,85,19,28,38,161,42,38,21,91,96,13,11,1,2,9,73,0,4,8,103,16,0,18,86,1,0,117,71,81,99,3,1,37,93,0,43,111,50,104,76,56,84,44,142